Protein 6JYX (pdb70)

InterPro domains:
  IPR018337 Cell wall/choline-binding repeat [PF01473] (102-112)
  IPR018337 Cell wall/choline-binding repeat [PF01473] (163-175)
  IPR018337 Cell wall/choline-binding repeat [PF01473] (193-206)
  IPR018337 Cell wall/choline-binding repeat [PF01473] (213-231)
  IPR018337 Cell wall/choline-binding repeat [PF01473] (233-246)
  IPR018337 Cell wall/choline-binding repeat [PF19127] (254-295)
  IPR018337 Cell wall/choline-binding repeat [PS51170] (212-231)
  IPR018337 Cell wall/choline-binding repeat [PS51170] (253-272)
  IPR018337 Cell wall/choline-binding repeat [PS51170] (294-313)

Solvent-accessible surface area: 31741 Å² total; per-residue (Å²): 94,73,112,80,38,110,43,44,43,22,8,10,22,18,94,68,139,110,50,21,40,42,2,58,70,20,138,61,93,70,22,8,0,28,44,145,8,0,0,7,2,18,15,0,5,81,14,14,76,44,37,157,28,27,0,25,28,92,104,105,154,70,158,164,99,149,66,119,16,161,37,57,3,7,38,1,45,149,71,0,20,12,40,92,40,56,33,75,64,88,18,34,54,18,46,56,95,14,20,29,42,18,69,44,27,188,227,230,157,136,124,51,40,0,40,0,41,137,119,41,4,7,57,53,13,69,17,127,26,153,87,51,107,24,3,0,3,125,51,93,57,43,0,93,75,10,78,0,0,25,61,83,59,14,87,4,74,29,137,104,45,98,28,27,0,37,71,114,59,0,41,17,41,62,25,63,39,123,41,63,126,100,104,27,32,0,100,110,71,0,18,22,1,42,18,83,30,82,74,70,128,46,86,32,17,0,20,122,84,94,0,21,26,18,60,20,47,0,31,10,64,144,104,72,26,35,0,97,107,73,0,21,21,2,57,19,77,37,84,56,65,110,48,96,35,23,0,44,70,52,112,0,18,22,75,49,23,79,13,114,21,142,71,50,99,24,10,2,21,23,40,0,16,17,0,65,65,38,64,5,66,70,101,54,6,35,178,98,0,54,130,126,88,88,113,72,50,123,52,43,33,19,13,12,19,43,97,64,136,116,67,18,32,46,3,61,65,14,142,61,108,72,23,10,0,30,45,144,12,0,0,5,2,22,12,0,6,77,15,9,76,44,29,141,2,16,0,24,29,86,38,92,142,47,108,125,115,175,62,129,16,148,32,45,3,6,39,2,53,172,82,0,20,12,45,93,38,90,14,81,66,85,18,14,62,17,49,78,60,2,18,28,43,20,73,28,26,177,119,236,133,153,127,30,42,0,42,0,21,136,104,39,4,5,57,52,3,76,17,128,28,152,88,49,107,20,9,0,9,113,51,83,66,57,1,90,59,14,74,0,0,30,65,102,50,16,81,2,77,26,129,106,41,96,31,24,0,40,86,112,60,0,43,18,47,59,24,65,39,126,33,68,124,100,104,25,32,0,96,110,74,0,18,18,1,41,15,81,28,81,68,71,120,54,86,30,17,0,20,117,79,99,0,19,27,28,59,26,54,0,27,7,68,148,102,76,27,39,1,103,108,74,0,19,18,2,60,17,82,29,88,73,63,101,38,97,31,20,0,38,69,55,118,0,13,14,65,53,22,79,10,102,22,145,51,42,91,16,8,2,19,24,43,0,20,20,0,60,103,40,64,5,54,68,102,56,6,43,155,66,0,43,71,85,193

Secondary structure (P-SEA, 3-state):
cbbbbbccccccccccccccccccccccbbbbccccccccccccccccccccccccccccccccccbbbbbbbbbbcccccccccccccbbbbbcccccccccccccccccbbbbbccccccccccccccccccccccccccccccccccccccccccccbbbbcccccccccccccccccbbbbbcccccccccccccccbbbbcccccccccccccccccbbbbbcccccccccccccccbbbbcccccccccccccccccbbbbbcccccccccccccccccccccccc/cbbbbbcccbbbbbccccccccccccccbbbbcccccccccccccccccccccccccccccccccccccbbbbbbbcccccccccccbbbbcccccccccccccccccbbbbbbbbccccccccccccccccccccccccccccccccccccccccccccbbbbcccccccccccccccccbbbbbcccccccccccccccbbbbcccccccccccccccccbbbbbcccccccccccccccbbbbcccccccccccccccccbbbbbccccccccccccccbbbcccccccc

B-factor: mean 42.21, std 11.81, range [20.0, 216.92]

Radius of gyration: 35.38 Å; Cα contacts (8 Å, |Δi|>4): 1372; chains: 2; bounding box: 50×66×113 Å

Nearest PDB structures (foldseek):
  6jyx-assembly1_A  TM=9.828E-01  e=8.838E-54  Streptococcus pneumoniae TIGR4
  2v05-assembly1_A  TM=9.148E-01  e=7.252E-37  Streptococcus pneumoniae R6
  2vyu-assembly1_A  TM=9.098E-01  e=4.608E-37  Streptococcus pneumoniae R6
  2x8m-assembly1_A  TM=8.991E-01  e=3.962E-37  Streptococcus pneumoniae R6
  4np4-assembly1_A  TM=4.743E-01  e=3.877E-15  Clostridioides difficile

Structure (mmCIF, N/CA/C/O backbone):
data_6JYX
#
_entry.id   6JYX
#
_cell.length_a   54.523
_cell.length_b   77.378
_cell.length_c   187.848
_cell.angle_alpha   90.00
_cell.angle_beta   90.00
_cell.angle_gamma   90.00
#
_symmetry.space_group_name_H-M   'P 21 21 21'
#
loop_
_entity.id
_entity.type
_entity.pdbx_description
1 polymer 'Choline binding protein J'
2 non-polymer 'CHOLINE ION'
3 non-polymer DI(HYDROXYETHYL)ETHER
4 water water
#
loop_
_atom_site.group_PDB
_atom_site.id
_atom_site.type_symbol
_atom_site.label_atom_id
_atom_site.label_alt_id
_atom_site.label_comp_id
_atom_site.label_asym_id
_atom_site.label_entity_id
_atom_site.label_seq_id
_atom_site.pdbx_PDB_ins_code
_atom_site.Cartn_x
_atom_site.Cartn_y
_atom_site.Cartn_z
_atom_site.occupancy
_atom_site.B_iso_or_equiv
_atom_site.auth_seq_id
_atom_site.auth_comp_id
_atom_site.auth_asym_id
_atom_site.auth_atom_id
_atom_site.pdbx_PDB_model_num
ATOM 1 N N . GLY A 1 3 ? -12.307 24.634 39.069 1.00 56.65 32 GLY A N 1
ATOM 2 C CA . GLY A 1 3 ? -12.987 23.637 38.192 1.00 56.26 32 GLY A CA 1
ATOM 3 C C . GLY A 1 3 ? -13.303 24.129 36.776 1.00 56.00 32 GLY A C 1
ATOM 4 O O . GLY A 1 3 ? -13.769 25.269 36.584 1.00 55.93 32 GLY A O 1
ATOM 5 N N . TRP A 1 4 ? -13.047 23.260 35.794 1.00 55.11 33 TRP A N 1
ATOM 6 C CA . TRP A 1 4 ? -13.487 23.462 34.413 1.00 54.56 33 TRP A CA 1
ATOM 7 C C . TRP A 1 4 ? -14.996 23.616 34.342 1.00 54.23 33 TRP A C 1
ATOM 8 O O . TRP A 1 4 ? -15.737 22.823 34.929 1.00 54.55 33 TRP A O 1
ATOM 19 N N . GLN A 1 5 ? -15.453 24.638 33.628 1.00 53.51 34 GLN A N 1
ATOM 20 C CA . GLN A 1 5 ? -16.881 24.822 33.378 1.00 53.04 34 GLN A CA 1
ATOM 21 C C . GLN A 1 5 ? -17.134 25.637 32.100 1.00 51.88 34 GLN A C 1
ATOM 22 O O . GLN A 1 5 ? -16.276 26.417 31.682 1.00 51.34 34 GLN A O 1
ATOM 28 N N . PHE A 1 6 ? -18.313 25.445 31.505 1.00 50.30 35 PHE A N 1
ATOM 29 C CA . PHE A 1 6 ? -18.818 26.306 30.446 1.00 49.46 35 PHE A CA 1
ATOM 30 C C . PHE A 1 6 ? -19.085 27.705 30.981 1.00 49.37 35 PHE A C 1
ATOM 31 O O . PHE A 1 6 ? -19.630 27.872 32.084 1.00 48.65 35 PHE A O 1
ATOM 39 N N . VAL A 1 7 ? -18.679 28.709 30.204 1.00 48.20 36 VAL A N 1
ATOM 40 C CA . VAL A 1 7 ? -18.823 30.108 30.596 1.00 47.47 36 VAL A CA 1
ATOM 41 C C . VAL A 1 7 ? -19.404 30.885 29.423 1.00 46.49 36 VAL A C 1
ATOM 42 O O . VAL A 1 7 ? -18.908 30.779 28.293 1.00 45.92 36 VAL A O 1
ATOM 46 N N . GLN A 1 8 ? -20.464 31.636 29.692 1.00 44.62 37 GLN A N 1
ATOM 47 C CA . GLN A 1 8 ? -21.075 32.501 28.704 1.00 44.26 37 GLN A CA 1
ATOM 48 C C . GLN A 1 8 ? -20.473 33.892 28.848 1.00 43.66 37 GLN A C 1
ATOM 49 O O . GLN A 1 8 ? -20.538 34.500 29.921 1.00 43.21 37 GLN A O 1
ATOM 55 N N . GLU A 1 9 ? -19.878 34.399 27.775 1.00 41.89 38 GLU A N 1
ATOM 56 C CA . GLU A 1 9 ? -19.215 35.689 27.834 1.00 41.69 38 GLU A CA 1
ATOM 57 C C . GLU A 1 9 ? -19.376 36.367 26.474 1.00 40.26 38 GLU A C 1
ATOM 58 O O . GLU A 1 9 ? -19.083 35.774 25.441 1.00 38.89 38 GLU A O 1
ATOM 64 N N . ASN A 1 10 ? -19.891 37.589 26.485 1.00 39.55 39 ASN A N 1
ATOM 65 C CA . ASN A 1 10 ? -20.068 38.376 25.270 1.00 39.21 39 ASN A CA 1
ATOM 66 C C . ASN A 1 10 ? -20.872 37.630 24.222 1.00 40.08 39 ASN A C 1
ATOM 67 O O . ASN A 1 10 ? -20.555 37.698 23.054 1.00 40.07 39 ASN A O 1
ATOM 72 N N . GLY A 1 11 ? -21.892 36.898 24.665 1.00 40.71 40 GLY A N 1
ATOM 73 C CA . GLY A 1 11 ? -22.736 36.105 23.759 1.00 41.99 40 GLY A CA 1
ATOM 74 C C . GLY A 1 11 ? -22.121 34.766 23.325 1.00 42.81 40 GLY A C 1
ATOM 75 O O . GLY A 1 11 ? -22.822 33.906 22.781 1.00 44.63 40 GLY A O 1
ATOM 76 N N . ARG A 1 12 ? -20.829 34.571 23.592 1.00 42.05 41 ARG A N 1
ATOM 77 C CA . ARG A 1 12 ? -20.120 33.357 23.180 1.00 41.36 41 ARG A CA 1
ATOM 78 C C . ARG A 1 12 ? -20.010 32.364 24.327 1.00 40.55 41 ARG A C 1
ATOM 79 O O . ARG A 1 12 ? -20.195 32.724 25.499 1.00 40.52 41 ARG A O 1
ATOM 87 N N . THR A 1 13 ? -19.684 31.121 23.996 1.00 39.00 42 THR A N 1
ATOM 88 C CA . THR A 1 13 ? -19.424 30.112 24.997 1.00 38.61 42 THR A CA 1
ATOM 89 C C . THR A 1 13 ? -17.971 29.641 24.940 1.00 37.81 42 THR A C 1
ATOM 90 O O . THR A 1 13 ? -17.408 29.377 23.859 1.00 35.91 42 THR A O 1
ATOM 94 N N . TYR A 1 14 ? -17.372 29.552 26.123 1.00 37.27 43 TYR A N 1
ATOM 95 C CA . TYR A 1 14 ? -15.982 29.156 26.306 1.00 37.99 43 TYR A CA 1
ATOM 96 C C . TYR A 1 14 ? -15.921 28.034 27.335 1.00 39.86 43 TYR A C 1
ATOM 97 O O . TYR A 1 14 ? -16.836 27.879 28.139 1.00 39.39 43 TYR A O 1
ATOM 106 N N . TYR A 1 15 ? -14.853 27.246 27.309 1.00 41.25 44 TYR A N 1
ATOM 107 C CA . TYR A 1 15 ? -14.637 26.276 28.361 1.00 43.33 44 TYR A CA 1
ATOM 108 C C . TYR A 1 15 ? -13.419 26.738 29.122 1.00 44.49 44 TYR A C 1
ATOM 109 O O . TYR A 1 15 ? -12.297 26.668 28.606 1.00 43.98 44 TYR A O 1
ATOM 118 N N . LYS A 1 16 ? -13.653 27.211 30.355 1.00 46.25 45 LYS A N 1
ATOM 119 C CA . LYS A 1 16 ? -12.613 27.844 31.174 1.00 47.94 45 LYS A CA 1
ATOM 120 C C . LYS A 1 16 ? -12.470 27.200 32.554 1.00 49.50 45 LYS A C 1
ATOM 121 O O . LYS A 1 16 ? -13.449 26.703 33.138 1.00 49.10 45 LYS A O 1
ATOM 127 N N . LYS A 1 17 ? -11.236 27.205 33.051 1.00 50.90 46 LYS A N 1
ATOM 128 C CA . LYS A 1 17 ? -10.924 26.922 34.457 1.00 53.09 46 LYS A CA 1
ATOM 129 C C . LYS A 1 17 ? -10.101 28.120 34.930 1.00 53.35 46 LYS A C 1
ATOM 130 O O . LYS A 1 17 ? -8.902 28.184 34.679 1.00 54.08 46 LYS A O 1
ATOM 136 N N . GLY A 1 18 ? -10.758 29.079 35.574 1.00 54.11 47 GLY A N 1
ATOM 137 C CA . GLY A 1 18 ? -10.116 30.335 35.960 1.00 55.01 47 GLY A CA 1
ATOM 138 C C . GLY A 1 18 ? -10.091 31.260 34.764 1.00 55.56 47 GLY A C 1
ATOM 139 O O . GLY A 1 18 ? -11.142 31.584 34.195 1.00 56.10 47 GLY A O 1
ATOM 140 N N . ASP A 1 19 ? -8.895 31.682 34.370 1.00 55.55 48 ASP A N 1
ATOM 141 C CA . ASP A 1 19 ? -8.735 32.447 33.135 1.00 55.26 48 ASP A CA 1
ATOM 142 C C . ASP A 1 19 ? -8.337 31.503 31.982 1.00 54.47 48 ASP A C 1
ATOM 143 O O . ASP A 1 19 ? -8.397 31.890 30.805 1.00 54.39 48 ASP A O 1
ATOM 148 N N . LEU A 1 20 ? -7.955 30.273 32.347 1.00 52.68 49 LEU A N 1
ATOM 149 C CA . LEU A 1 20 ? -7.469 29.243 31.425 1.00 51.70 49 LEU A CA 1
ATOM 150 C C . LEU A 1 20 ? -8.570 28.730 30.491 1.00 49.97 49 LEU A C 1
ATOM 151 O O . LEU A 1 20 ? -9.544 28.131 30.950 1.00 49.79 49 LEU A O 1
ATOM 156 N N . LYS A 1 21 ? -8.387 28.965 29.190 1.00 47.94 50 LYS A N 1
ATOM 157 C CA . LYS A 1 21 ? -9.359 28.613 28.133 1.00 45.88 50 LYS A CA 1
ATOM 158 C C . LYS A 1 21 ? -9.018 27.356 27.366 1.00 44.09 50 LYS A C 1
ATOM 159 O O . LYS A 1 21 ? -7.864 27.137 26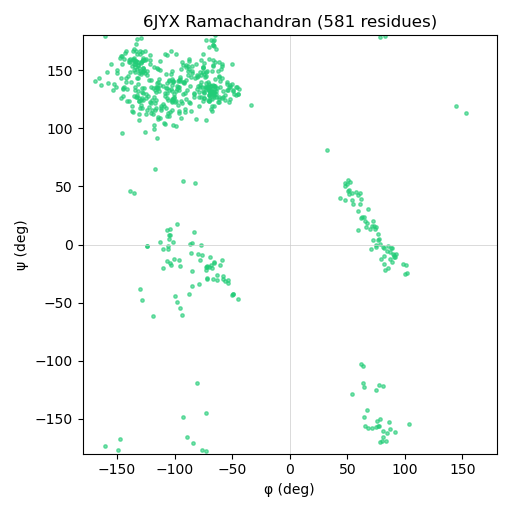.993 1.00 42.91 50 LYS A O 1
ATOM 165 N N . GLU A 1 22 ? -10.028 26.560 27.052 1.00 41.86 51 GLU A N 1
ATOM 166 C CA . GLU A 1 22 ? -9.782 25.425 26.184 1.00 40.58 51 GLU A CA 1
ATOM 167 C C . GLU A 1 22 ? -9.752 25.906 24.748 1.00 38.78 51 GLU A C 1
ATOM 168 O O . GLU A 1 22 ? -10.472 26.831 24.388 1.00 36.63 51 GLU A O 1
ATOM 174 N N . THR A 1 23 ? -8.886 25.293 23.949 1.00 37.41 52 THR A N 1
ATOM 175 C CA . THR A 1 23 ? -8.887 25.515 22.507 1.00 36.81 52 THR A CA 1
ATOM 176 C C . THR A 1 23 ? -8.713 24.167 21.829 1.00 36.75 52 THR A C 1
ATOM 177 O O . THR A 1 23 ? -8.119 23.253 22.406 1.00 36.73 52 THR A O 1
ATOM 181 N N . TYR A 1 24 ? -9.215 24.062 20.601 1.00 35.98 53 TYR A N 1
ATOM 182 C CA . TYR A 1 24 ? -9.331 22.785 19.877 1.00 35.79 53 TYR A CA 1
ATOM 183 C C . TYR A 1 24 ? -10.303 21.843 20.588 1.00 35.63 53 TYR A C 1
ATOM 184 O O . TYR A 1 24 ? -11.269 22.299 21.207 1.00 35.39 53 TYR A O 1
ATOM 193 N N . TRP A 1 25 ? -10.056 20.544 20.497 1.00 34.99 54 TRP A N 1
ATOM 194 C CA . TRP A 1 25 ? -11.062 19.564 20.860 1.00 35.60 54 TRP A CA 1
ATOM 195 C C . TRP A 1 25 ? -11.044 19.285 22.366 1.00 36.60 54 TRP A C 1
ATOM 196 O O . TRP A 1 25 ? -10.003 19.359 22.993 1.00 36.14 54 TRP A O 1
ATOM 207 N N . ARG A 1 26 ? -12.207 18.989 22.928 1.00 39.14 55 ARG A N 1
ATOM 208 C CA . ARG A 1 26 ? -12.288 18.500 24.314 1.00 40.91 55 ARG A CA 1
ATOM 209 C C . ARG A 1 26 ? -13.502 17.594 24.531 1.00 41.41 55 ARG A C 1
ATOM 210 O O . ARG A 1 26 ? -14.599 17.927 24.093 1.00 40.85 55 ARG A O 1
ATOM 218 N N . VAL A 1 27 ? -13.307 16.466 25.226 1.00 42.74 56 VAL A N 1
ATOM 219 C CA . VAL A 1 27 ? -14.430 15.585 25.592 1.00 43.87 56 VAL A CA 1
ATOM 220 C C . VAL A 1 27 ? -15.040 16.064 26.912 1.00 44.70 56 VAL A C 1
ATOM 221 O O . VAL A 1 27 ? -14.334 16.213 27.908 1.00 44.85 56 VAL A O 1
ATOM 225 N N . ILE A 1 28 ? -16.328 16.382 26.898 1.00 44.66 57 ILE A N 1
ATOM 226 C CA . ILE A 1 28 ? -16.977 16.924 28.080 1.00 45.78 57 ILE A CA 1
ATOM 227 C C . ILE A 1 28 ? -18.268 16.154 28.337 1.00 46.22 57 ILE A C 1
ATOM 228 O O . ILE A 1 28 ? -19.220 16.263 27.552 1.00 46.38 57 ILE A O 1
ATOM 233 N N . ASP A 1 29 ? -18.302 15.390 29.438 1.00 46.77 58 ASP A N 1
ATOM 234 C CA . ASP A 1 29 ? -19.448 14.500 29.744 1.00 46.66 58 ASP A CA 1
ATOM 235 C C . ASP A 1 29 ? -19.673 13.504 28.590 1.00 46.31 58 ASP A C 1
ATOM 236 O O . ASP A 1 29 ? -20.797 13.296 28.128 1.00 46.84 58 ASP A O 1
ATOM 241 N N . GLY A 1 30 ? -18.582 12.914 28.109 1.00 45.98 59 GLY A N 1
ATOM 242 C CA . GLY A 1 30 ? -18.621 11.966 26.988 1.00 45.90 59 GLY A CA 1
ATOM 243 C C . GLY A 1 30 ? -18.918 12.503 25.577 1.00 45.54 59 GLY A C 1
ATOM 244 O O . GLY A 1 30 ? -18.885 11.743 24.616 1.00 45.68 59 GLY A O 1
ATOM 245 N N . LYS A 1 31 ? -19.210 13.797 25.453 1.00 44.77 60 LYS A N 1
ATOM 246 C CA . LYS A 1 31 ? -19.533 14.420 24.163 1.00 43.77 60 LYS A CA 1
ATOM 247 C C . LYS A 1 31 ? -18.334 15.217 23.612 1.00 42.93 60 LYS A C 1
ATOM 248 O O . LYS A 1 31 ? -17.530 15.748 24.381 1.00 41.68 60 LYS A O 1
ATOM 254 N N . TYR A 1 32 ? -18.202 15.301 22.283 1.00 41.80 61 TYR A N 1
ATOM 255 C CA . TYR A 1 32 ? -17.066 16.035 21.719 1.00 40.34 61 TYR A CA 1
ATOM 256 C C . TYR A 1 32 ? -17.469 17.466 21.452 1.00 39.26 61 TYR A C 1
ATOM 257 O O . TYR A 1 32 ? -18.521 17.700 20.840 1.00 38.63 61 TYR A O 1
ATOM 266 N N . TYR A 1 33 ? -16.647 18.403 21.947 1.00 37.59 62 TYR A N 1
ATOM 267 C CA . TYR A 1 33 ? -16.791 19.831 21.670 1.00 36.70 62 TYR A CA 1
ATOM 268 C C . TYR A 1 33 ? -15.533 20.364 21.010 1.00 35.46 62 TYR A C 1
ATOM 269 O O . TYR A 1 33 ? -14.449 19.785 21.150 1.00 35.21 62 TYR A O 1
ATOM 278 N N . TYR A 1 34 ? -15.659 21.484 20.317 1.00 33.94 63 TYR A N 1
ATOM 279 C CA . TYR A 1 34 ? -14.457 22.083 19.739 1.00 33.39 63 TYR A CA 1
ATOM 280 C C . TYR A 1 34 ? -14.479 23.597 19.917 1.00 32.61 63 TYR A C 1
ATOM 281 O O . TYR A 1 34 ? -15.521 24.225 19.782 1.00 32.46 63 TYR A O 1
ATOM 290 N N . PHE A 1 35 ? -13.317 24.159 20.236 1.00 32.16 64 PHE A N 1
ATOM 291 C CA . PHE A 1 35 ? -13.205 25.553 20.582 1.00 32.30 64 PHE A CA 1
ATOM 292 C C . PHE A 1 35 ? -12.146 26.177 19.692 1.00 32.17 64 PHE A C 1
ATOM 293 O O . PHE A 1 35 ? -11.071 25.602 19.517 1.00 32.21 64 PHE A O 1
ATOM 301 N N . ASP A 1 36 ? -12.468 27.343 19.147 1.00 31.88 65 ASP A N 1
ATOM 302 C CA . ASP A 1 36 ? -11.619 28.035 18.180 1.00 32.24 65 ASP A CA 1
ATOM 303 C C . ASP A 1 36 ? -10.187 28.128 18.658 1.00 32.73 65 ASP A C 1
ATOM 304 O O . ASP A 1 36 ? -9.937 28.508 19.816 1.00 32.84 65 ASP A O 1
ATOM 309 N N . SER A 1 37 ? -9.260 27.803 17.763 1.00 32.68 66 SER A N 1
ATOM 310 C CA . SER A 1 37 ? -7.844 27.732 18.078 1.00 34.61 66 SER A CA 1
ATOM 311 C C . SER A 1 37 ? -7.317 29.001 18.720 1.00 34.91 66 SER A C 1
ATOM 312 O O . SER A 1 37 ? -6.396 28.932 19.525 1.00 35.77 66 SER A O 1
ATOM 315 N N . LEU A 1 38 ? -7.866 30.151 18.332 1.00 35.06 67 LEU A N 1
ATOM 316 C CA . LEU A 1 38 ? -7.361 31.439 18.813 1.00 35.29 67 LEU A CA 1
ATOM 317 C C . LEU A 1 38 ? -8.185 32.036 19.962 1.00 35.15 67 LEU A C 1
ATOM 318 O O . LEU A 1 38 ? -7.622 32.541 20.935 1.00 35.73 67 LEU A O 1
ATOM 323 N N . SER A 1 39 ? -9.502 31.991 19.853 1.00 33.24 68 SER A N 1
ATOM 324 C CA . SER A 1 39 ? -10.348 32.730 20.815 1.00 33.21 68 SER A CA 1
ATOM 325 C C . SER A 1 39 ? -10.972 31.805 21.862 1.00 32.73 68 SER A C 1
ATOM 326 O O . SER A 1 39 ? -11.425 32.281 22.878 1.00 32.93 68 SER A O 1
ATOM 329 N N . GLY A 1 40 ? -11.004 30.499 21.599 1.00 32.29 69 GLY A N 1
ATOM 330 C CA . GLY A 1 40 ? -11.698 29.540 22.479 1.00 32.14 69 GLY A CA 1
ATOM 331 C C . GLY A 1 40 ? -13.207 29.543 22.295 1.00 32.16 69 GLY A C 1
ATOM 332 O O . GLY A 1 40 ? -13.922 28.858 23.014 1.00 31.81 69 GLY A O 1
ATOM 333 N N . GLU A 1 41 ? -13.711 30.305 21.329 1.00 32.22 70 GLU A N 1
ATOM 334 C CA . GLU A 1 41 ? -15.162 30.334 21.123 1.00 32.49 70 GLU A CA 1
ATOM 335 C C . GLU A 1 41 ? -15.616 28.967 20.651 1.00 31.98 70 GLU A C 1
ATOM 336 O O . GLU A 1 41 ? -15.017 28.391 19.735 1.00 31.11 70 GLU A O 1
ATOM 342 N N . MET A 1 42 ? -16.674 28.459 21.283 1.00 30.57 71 MET A N 1
ATOM 343 C CA . MET A 1 42 ? -17.217 27.171 20.944 1.00 30.96 71 MET A CA 1
ATOM 344 C C . MET A 1 42 ? -17.892 27.207 19.570 1.00 30.10 71 MET A C 1
ATOM 345 O O . MET A 1 42 ? -18.691 28.113 19.284 1.00 30.22 71 MET A O 1
ATOM 350 N N . VAL A 1 43 ? -17.617 26.190 18.762 1.00 29.87 72 VAL A N 1
ATOM 351 C CA . VAL A 1 43 ? -18.115 26.159 17.383 1.00 29.45 72 VAL A CA 1
ATOM 352 C C . VAL A 1 43 ? -19.432 25.390 17.293 1.00 29.89 72 VAL A C 1
ATOM 353 O O . VAL A 1 43 ? -19.692 24.526 18.112 1.00 29.83 72 VAL A O 1
ATOM 357 N N . VAL A 1 44 ? -20.265 25.762 16.317 1.00 30.90 73 VAL A N 1
ATOM 358 C CA . VAL A 1 44 ? -21.523 25.066 15.995 1.00 31.66 73 VAL A CA 1
ATOM 359 C C . VAL A 1 44 ? -21.636 24.831 14.471 1.00 32.45 73 VAL A C 1
ATOM 360 O O . VAL A 1 44 ? -20.935 25.483 13.687 1.00 32.72 73 VAL A O 1
ATOM 364 N N . GLY A 1 45 ? -22.539 23.935 14.064 1.00 32.98 74 GLY A N 1
ATOM 365 C CA . GLY A 1 45 ? -22.820 23.687 12.645 1.00 33.10 74 GLY A CA 1
ATOM 366 C C . GLY A 1 45 ? -21.612 23.092 11.919 1.00 33.08 74 GLY A C 1
ATOM 367 O O . GLY A 1 45 ? -20.766 22.463 12.546 1.00 32.40 74 GLY A O 1
ATOM 368 N N . TRP A 1 46 ? -21.562 23.285 10.592 1.00 32.89 75 TRP A N 1
ATOM 369 C CA . TRP A 1 46 ? -20.482 22.769 9.748 1.00 32.18 75 TRP A CA 1
ATOM 370 C C . TRP A 1 46 ? -19.159 23.435 10.080 1.00 31.23 75 TRP A C 1
ATOM 371 O O . TRP A 1 46 ? -19.085 24.660 10.213 1.00 31.01 75 TRP A O 1
ATOM 382 N N . GLN A 1 47 ? -18.103 22.632 10.160 1.00 30.67 76 GLN A N 1
ATOM 383 C CA . GLN A 1 47 ? -16.780 23.140 10.468 1.00 30.82 76 GLN A CA 1
ATOM 384 C C . GLN A 1 47 ? -15.748 22.386 9.651 1.00 30.81 76 GLN A C 1
ATOM 385 O O . GLN A 1 47 ? -15.873 21.190 9.469 1.00 30.94 76 GLN A O 1
ATOM 391 N N . TYR A 1 48 ? -14.707 23.085 9.202 1.00 30.63 77 TYR A N 1
ATOM 392 C CA . TYR A 1 48 ? -13.604 22.444 8.513 1.00 30.90 77 TYR A CA 1
ATOM 393 C C . TYR A 1 48 ? -12.391 22.716 9.384 1.00 30.68 77 TYR A C 1
ATOM 394 O O . TYR A 1 48 ? -11.830 23.819 9.365 1.00 30.54 77 TYR A O 1
ATOM 403 N N . ILE A 1 49 ? -12.024 21.714 10.184 1.00 30.31 78 ILE A N 1
ATOM 404 C CA . ILE A 1 49 ? -11.085 21.888 11.286 1.00 30.82 78 ILE A CA 1
ATOM 405 C C . ILE A 1 49 ? -10.200 20.643 11.432 1.00 30.99 78 ILE A C 1
ATOM 406 O O . ILE A 1 49 ? -10.566 19.557 10.959 1.00 31.71 78 ILE A O 1
ATOM 411 N N . PRO A 1 50 ? -9.042 20.783 12.098 1.00 31.62 79 PRO A N 1
ATOM 412 C CA . PRO A 1 50 ? -8.123 19.653 12.335 1.00 31.60 79 PRO A CA 1
ATOM 413 C C . PRO A 1 50 ? -8.799 18.488 13.014 1.00 32.38 79 PRO A C 1
ATOM 414 O O . PRO A 1 50 ? -9.634 18.706 13.894 1.00 31.34 79 PRO A O 1
ATOM 418 N N . PHE A 1 51 ? -8.484 17.247 12.605 1.00 32.81 80 PHE A N 1
ATOM 419 C CA . PHE A 1 51 ? -8.984 16.097 13.359 1.00 33.84 80 PHE A CA 1
ATOM 420 C C . PHE A 1 51 ? -8.334 16.068 14.766 1.00 34.37 80 PHE A C 1
ATOM 421 O O . PHE A 1 51 ? -7.278 16.697 14.984 1.00 33.22 80 PHE A O 1
ATOM 429 N N . PRO A 1 52 ? -8.969 15.376 15.734 1.00 35.50 81 PRO A N 1
ATOM 430 C CA . PRO A 1 52 ? -8.350 15.302 17.067 1.00 36.79 81 PRO A CA 1
ATOM 431 C C . PRO A 1 52 ? -7.109 14.445 17.041 1.00 38.41 81 PRO A C 1
ATOM 432 O O . PRO A 1 52 ? -7.173 13.293 16.626 1.00 38.46 81 PRO A O 1
ATOM 436 N N . SER A 1 53 ? -5.992 15.018 17.470 1.00 39.94 82 SER A N 1
ATOM 437 C CA . SER A 1 53 ? -4.708 14.322 17.497 1.00 41.83 82 SER A CA 1
ATOM 438 C C . SER A 1 53 ? -4.016 14.654 18.815 1.00 42.25 82 SER A C 1
ATOM 439 O O . SER A 1 53 ? -3.682 15.811 19.056 1.00 42.33 82 SER A O 1
ATOM 442 N N . LYS A 1 54 ? -3.822 13.642 19.662 1.00 42.98 83 LYS A N 1
ATOM 443 C CA . LYS A 1 54 ? -3.252 13.807 21.014 1.00 43.05 83 LYS A CA 1
ATOM 444 C C . LYS A 1 54 ? -2.039 14.702 21.067 1.00 42.61 83 LYS A C 1
ATOM 445 O O . LYS A 1 54 ? -1.097 14.529 20.303 1.00 42.49 83 LYS A O 1
ATOM 451 N N . GLY A 1 55 ? -2.074 15.674 21.977 1.00 42.69 84 GLY A N 1
ATOM 452 C CA . GLY A 1 55 ? -0.958 16.577 22.170 1.00 41.95 84 GLY A CA 1
ATOM 453 C C . GLY A 1 55 ? -0.814 17.703 21.157 1.00 42.45 84 GLY A C 1
ATOM 454 O O . GLY A 1 55 ? 0.142 18.478 21.246 1.00 42.41 84 GLY A O 1
ATOM 455 N N . SER A 1 56 ? -1.720 17.801 20.177 1.00 41.02 85 SER A N 1
ATOM 456 C CA . SER A 1 56 ? -1.728 19.001 19.314 1.00 40.98 85 SER A CA 1
ATOM 457 C C . SER A 1 56 ? -3.116 19.623 19.246 1.00 39.17 85 SER A C 1
ATOM 458 O O . SER A 1 56 ? -3.255 20.831 19.424 1.00 40.14 85 SER A O 1
ATOM 461 N N . THR A 1 57 ? -4.135 18.799 19.013 1.00 38.02 86 THR A N 1
ATOM 462 C CA . THR A 1 57 ? -5.505 19.299 18.869 1.00 37.23 86 THR A CA 1
ATOM 463 C C . THR A 1 57 ? -6.505 18.665 19.841 1.00 37.65 86 THR A C 1
ATOM 464 O O . THR A 1 57 ? -7.691 18.995 19.858 1.00 36.82 86 THR A O 1
ATOM 468 N N . ILE A 1 58 ? -6.022 17.739 20.654 1.00 38.17 87 ILE A N 1
ATOM 469 C CA . ILE A 1 58 ? -6.804 17.226 21.751 1.00 39.30 87 ILE A CA 1
ATOM 470 C C . ILE A 1 58 ? -5.796 16.836 22.822 1.00 40.39 87 ILE A C 1
ATOM 471 O O . ILE A 1 58 ? -4.669 16.448 22.497 1.00 40.44 87 ILE A O 1
ATOM 476 N N . GLY A 1 59 ? -6.189 16.967 24.085 1.00 41.95 88 GLY A N 1
ATOM 477 C CA . GLY A 1 59 ? -5.306 16.611 25.205 1.00 44.26 88 GLY A CA 1
ATOM 478 C C . GLY A 1 59 ? -5.053 15.111 25.305 1.00 46.18 88 GLY A C 1
ATOM 479 O O . GLY A 1 59 ? -5.637 14.327 24.541 1.00 46.20 88 GLY A O 1
ATOM 480 N N . PRO A 1 60 ? -4.177 14.685 26.250 1.00 47.57 89 PRO A N 1
ATOM 481 C CA . PRO A 1 60 ? -3.397 15.504 27.179 1.00 48.35 89 PRO A CA 1
ATOM 482 C C . PRO A 1 60 ? -2.301 16.269 26.459 1.00 49.37 89 PRO A C 1
ATOM 483 O O . PRO A 1 60 ? -1.898 15.891 25.374 1.00 49.05 89 PRO A O 1
ATOM 487 N N . TYR A 1 61 ? -1.808 17.334 27.080 1.00 51.04 90 TYR A N 1
ATOM 488 C CA . TYR A 1 61 ? -0.701 18.072 26.521 1.00 52.72 90 TYR A CA 1
ATOM 489 C C . TYR A 1 61 ? 0.495 17.975 27.486 1.00 55.52 90 TYR A C 1
ATOM 490 O O . TYR A 1 61 ? 0.933 18.988 28.024 1.00 55.65 90 TYR A O 1
ATOM 499 N N . PRO A 1 62 ? 1.042 16.749 27.690 1.00 57.89 91 PRO A N 1
ATOM 500 C CA . PRO A 1 62 ? 2.082 16.589 28.708 1.00 59.91 91 PRO A CA 1
ATOM 501 C C . PRO A 1 62 ? 3.235 17.561 28.489 1.00 61.98 91 PRO A C 1
ATOM 502 O O . PRO A 1 62 ? 3.642 17.799 27.344 1.00 62.01 91 PRO A O 1
ATOM 506 N N . ASN A 1 63 ? 3.711 18.133 29.568 1.00 64.16 92 ASN A N 1
ATOM 507 C CA . ASN A 1 63 ? 4.807 19.045 29.514 1.00 66.51 92 ASN A CA 1
ATOM 508 C C . ASN A 1 63 ? 5.919 18.437 28.731 1.00 67.67 92 ASN A C 1
ATOM 509 O O . ASN A 1 63 ? 6.039 17.250 28.653 1.00 68.09 92 ASN A O 1
ATOM 514 N N . GLY A 1 64 ? 6.763 19.269 28.173 1.00 69.42 93 GLY A N 1
ATOM 515 C CA . GLY A 1 64 ? 7.980 18.785 27.578 1.00 71.04 93 GLY A CA 1
ATOM 516 C C . GLY A 1 64 ? 7.879 18.763 26.091 1.00 72.18 93 GLY A C 1
ATOM 517 O O . GLY A 1 64 ? 7.119 19.507 25.509 1.00 72.49 93 GLY A O 1
ATOM 518 N N . ILE A 1 65 ? 8.691 17.874 25.523 1.00 30.00 94 ILE A N 1
ATOM 519 C CA . ILE A 1 65 ? 8.842 17.655 24.095 1.00 30.00 94 ILE A CA 1
ATOM 520 C C . ILE A 1 65 ? 7.801 17.770 23.003 1.00 30.00 94 ILE A C 1
ATOM 521 O O . ILE A 1 65 ? 6.790 17.068 22.997 1.00 30.00 94 ILE A O 1
ATOM 526 N N . ARG A 1 66 ? 8.046 18.658 22.043 1.00 30.00 95 ARG A N 1
ATOM 527 C CA . ARG A 1 66 ? 7.040 18.997 21.031 1.00 30.00 95 ARG A CA 1
ATOM 528 C C . ARG A 1 66 ? 6.950 18.079 19.802 1.00 30.00 95 ARG A C 1
ATOM 529 O O . ARG A 1 66 ? 7.924 17.441 19.404 1.00 30.00 95 ARG A O 1
ATOM 537 N N . LEU A 1 67 ? 5.755 18.043 19.212 1.00 68.04 96 LEU A N 1
ATOM 538 C CA . LEU A 1 67 ? 5.481 17.374 17.974 1.00 65.76 96 LEU A CA 1
ATOM 539 C C . LEU A 1 67 ? 5.778 18.417 16.954 1.00 63.68 96 LEU A C 1
ATOM 540 O O . LEU A 1 67 ? 5.608 19.568 17.216 1.00 63.12 96 LEU A O 1
ATOM 545 N N . GLU A 1 68 ? 6.227 18.001 15.791 1.00 61.26 97 GLU A N 1
ATOM 546 C CA . GLU A 1 68 ? 6.291 18.869 14.653 1.00 58.48 97 GLU A CA 1
ATOM 547 C C . GLU A 1 68 ? 5.100 18.408 13.854 1.00 56.86 97 GLU A C 1
ATOM 548 O O . GLU A 1 68 ? 4.546 17.380 14.148 1.00 57.13 97 GLU A O 1
ATOM 554 N N . GLY A 1 69 ? 4.691 19.162 12.860 1.00 54.66 98 GLY A N 1
ATOM 555 C CA . GLY A 1 69 ? 3.539 18.762 12.047 1.00 51.60 98 GLY A CA 1
ATOM 556 C C . GLY A 1 69 ? 2.235 19.161 12.712 1.00 48.85 98 GLY A C 1
ATOM 557 O O . GLY A 1 69 ? 2.239 19.736 13.800 1.00 49.10 98 GLY A O 1
ATOM 558 N N . PHE A 1 70 ? 1.120 18.852 12.060 1.00 46.05 99 PHE A N 1
ATOM 559 C CA . PHE A 1 70 ? -0.190 19.309 12.514 1.00 43.33 99 PHE A CA 1
ATOM 560 C C . PHE A 1 70 ? -1.261 18.503 11.776 1.00 42.08 99 PHE A C 1
ATOM 561 O O . PHE A 1 70 ? -1.093 18.207 10.608 1.00 40.95 99 PHE A O 1
ATOM 569 N N . PRO A 1 71 ? -2.373 18.156 12.449 1.00 41.52 100 PRO A N 1
ATOM 570 C CA . PRO A 1 71 ? -3.378 17.343 11.759 1.00 40.74 100 PRO A CA 1
ATOM 571 C C . PRO A 1 71 ? -4.036 18.052 10.570 1.00 40.98 100 PRO A C 1
ATOM 572 O O . PRO A 1 71 ? -4.299 19.254 10.639 1.00 40.37 100 PRO A O 1
ATOM 576 N N . LYS A 1 72 ? -4.306 17.286 9.514 1.00 40.36 101 LYS A N 1
ATOM 577 C CA . LYS A 1 72 ? -5.133 17.706 8.379 1.00 40.66 101 LYS A CA 1
ATOM 578 C C . LYS A 1 72 ? -6.510 18.084 8.865 1.00 39.29 101 LYS A C 1
ATOM 579 O O . LYS A 1 72 ? -6.961 17.584 9.891 1.00 38.95 101 LYS A O 1
ATOM 585 N N . SER A 1 73 ? -7.194 18.929 8.102 1.00 37.92 102 SER A N 1
ATOM 586 C CA . SER A 1 73 ? -8.566 19.282 8.414 1.00 37.37 102 SER A CA 1
ATOM 587 C C . SER A 1 73 ? -9.538 18.399 7.671 1.00 36.82 102 SER A C 1
ATOM 588 O O . SER A 1 73 ? -9.197 17.807 6.652 1.00 35.44 102 SER A O 1
ATOM 591 N N . GLU A 1 74 ? -10.740 18.314 8.229 1.00 36.00 103 GLU A N 1
ATOM 592 C CA . GLU A 1 74 ? -11.822 17.482 7.769 1.00 36.21 103 GLU A CA 1
ATOM 593 C C . GLU A 1 74 ? -13.090 18.243 8.055 1.00 34.79 103 GLU A C 1
ATOM 594 O O . GLU A 1 74 ? -13.092 19.165 8.863 1.00 34.31 103 GLU A O 1
ATOM 600 N N . TRP A 1 75 ? -14.172 17.841 7.402 1.00 33.47 104 TRP A N 1
ATOM 601 C CA . TRP A 1 75 ? -15.468 18.414 7.620 1.00 33.26 104 TRP A CA 1
ATOM 602 C C . TRP A 1 75 ? -16.195 17.664 8.722 1.00 33.56 104 TRP A C 1
ATOM 603 O O . TRP A 1 75 ? -16.377 16.441 8.614 1.00 33.89 104 TRP A O 1
ATOM 614 N N . TYR A 1 76 ? -16.648 18.395 9.738 1.00 34.10 105 TYR A N 1
ATOM 615 C CA . TYR A 1 76 ? -17.456 17.824 10.816 1.00 34.26 105 TYR A CA 1
ATOM 616 C C . TYR A 1 76 ? -18.725 18.621 10.985 1.00 34.49 105 TYR A C 1
ATOM 617 O O . TYR A 1 76 ? -18.787 19.795 10.629 1.00 34.28 105 TYR A O 1
ATOM 626 N N . TYR A 1 77 ? -19.722 17.987 11.591 1.00 35.11 106 TYR A N 1
ATOM 627 C CA . TYR A 1 77 ? -20.970 18.644 11.856 1.00 35.79 106 TYR A CA 1
ATOM 628 C C . TYR A 1 77 ? -21.319 18.669 13.355 1.00 35.93 106 TYR A C 1
ATOM 629 O O . TYR A 1 77 ? -21.412 17.626 13.979 1.00 35.26 106 TYR A O 1
ATOM 638 N N . PHE A 1 78 ? -21.530 19.866 13.917 1.00 36.74 107 PHE A N 1
ATOM 639 C CA . PHE A 1 78 ? -21.818 20.033 15.341 1.00 36.49 107 PHE A CA 1
ATOM 640 C C . PHE A 1 78 ? -23.228 20.532 15.439 1.00 37.52 107 PHE A C 1
ATOM 641 O O . PHE A 1 78 ? -23.624 21.330 14.612 1.00 37.49 107 PHE A O 1
ATOM 649 N N . ASP A 1 79 ? -24.005 20.091 16.437 1.00 39.28 108 ASP A N 1
ATOM 650 C CA . ASP A 1 79 ? -25.360 20.661 16.635 1.00 41.04 108 ASP A CA 1
ATOM 651 C C . ASP A 1 79 ? -25.352 22.112 17.203 1.00 41.85 108 ASP A C 1
ATOM 652 O O . ASP A 1 79 ? -24.285 22.667 17.523 1.00 41.01 108 ASP A O 1
ATOM 657 N N . LYS A 1 80 ? -26.537 22.715 17.323 1.00 42.38 109 LYS A N 1
ATOM 658 C CA . LYS A 1 80 ? -26.670 24.129 17.700 1.00 43.21 109 LYS A CA 1
ATOM 659 C C . LYS A 1 80 ? -26.091 24.463 19.082 1.00 42.72 109 LYS A C 1
ATOM 660 O O . LYS A 1 80 ? -25.834 25.627 19.385 1.00 42.51 109 LYS A O 1
ATOM 666 N N . ASN A 1 81 ? -25.882 23.428 19.891 1.00 42.84 110 ASN A N 1
ATOM 667 C CA . ASN A 1 81 ? -25.305 23.557 21.224 1.00 42.64 110 ASN A CA 1
ATOM 668 C C . ASN A 1 81 ? -23.863 23.122 21.304 1.00 41.40 110 ASN A C 1
ATOM 669 O O . ASN A 1 81 ? -23.336 22.947 22.398 1.00 41.04 110 ASN A O 1
ATOM 674 N N . GLY A 1 82 ? -23.215 22.938 20.155 1.00 39.88 111 GLY A N 1
ATOM 675 C CA . GLY A 1 82 ? -21.787 22.575 20.151 1.00 38.77 111 GLY A CA 1
ATOM 676 C C . GLY A 1 82 ? -21.420 21.098 20.195 1.00 37.19 111 GLY A C 1
ATOM 677 O O . GLY A 1 82 ? -20.246 20.744 20.152 1.00 37.02 111 GLY A O 1
ATOM 678 N N . VAL A 1 83 ? -22.409 20.218 20.295 1.00 37.02 112 VAL A N 1
ATOM 679 C CA . VAL A 1 83 ? -22.114 18.776 20.393 1.00 37.08 112 VAL A CA 1
ATOM 680 C C . VAL A 1 83 ? -21.774 18.192 19.019 1.00 35.98 112 VAL A C 1
ATOM 681 O O . VAL A 1 83 ? -22.538 18.344 18.077 1.00 36.68 112 VAL A O 1
ATOM 685 N N . LEU A 1 84 ? -20.632 17.526 18.911 1.00 36.72 113 LEU A N 1
ATOM 686 C CA . LEU A 1 84 ? -20.245 16.896 17.650 1.00 37.07 113 LEU A CA 1
ATOM 687 C C . LEU A 1 84 ? -21.274 15.805 17.285 1.00 38.46 113 LEU A C 1
ATOM 688 O O . LEU A 1 84 ? -21.545 14.922 18.091 1.00 38.46 113 LEU A O 1
ATOM 693 N N . GLN A 1 85 ? -21.888 15.907 16.107 1.00 39.46 114 GLN A N 1
ATOM 694 C CA . GLN A 1 85 ? -22.822 14.882 15.674 1.00 40.89 114 GLN A CA 1
ATOM 695 C C . GLN A 1 85 ? -22.007 13.714 15.154 1.00 41.86 114 GLN A C 1
ATOM 696 O O . GLN A 1 85 ? -21.197 13.849 14.231 1.00 41.62 114 GLN A O 1
ATOM 702 N N . GLU A 1 86 ? -22.177 12.563 15.799 1.00 43.01 115 GLU A N 1
ATOM 703 C CA . GLU A 1 86 ? -21.322 11.433 15.475 1.00 44.54 115 GLU A CA 1
ATOM 704 C C . GLU A 1 86 ? -21.991 10.575 14.398 1.00 45.10 115 GLU A C 1
ATOM 705 O O . GLU A 1 86 ? -22.186 9.373 14.560 1.00 44.77 115 GLU A O 1
ATOM 711 N N . PHE A 1 87 ? -22.336 11.221 13.286 1.00 45.35 116 PHE A N 1
ATOM 712 C CA . PHE A 1 87 ? -23.009 10.559 12.184 1.00 45.63 116 PHE A CA 1
ATOM 713 C C . PHE A 1 87 ? -22.091 9.544 11.528 1.00 45.52 116 PHE A C 1
ATOM 714 O O . PHE A 1 87 ? -20.866 9.682 11.611 1.00 44.80 116 PHE A O 1
ATOM 722 N N . VAL A 1 88 ? -22.682 8.525 10.883 1.00 45.87 117 VAL A N 1
ATOM 723 C CA . VAL A 1 88 ? -21.903 7.529 10.117 1.00 46.52 117 VAL A CA 1
ATOM 724 C C . VAL A 1 88 ? -22.405 7.248 8.676 1.00 47.09 117 VAL A C 1
ATOM 725 O O . VAL A 1 88 ? -21.609 7.060 7.752 1.00 47.30 117 VAL A O 1
ATOM 729 N N . GLY A 1 89 ? -23.698 7.208 8.425 1.00 46.75 118 GLY A N 1
ATOM 730 C CA . GLY A 1 89 ? -24.037 6.870 7.024 1.00 47.24 118 GLY A CA 1
ATOM 731 C C . GLY A 1 89 ? -24.231 8.037 6.068 1.00 46.80 118 GLY A C 1
ATOM 732 O O . GLY A 1 89 ? -23.588 9.091 6.193 1.00 46.47 118 GLY A O 1
ATOM 733 N N . TRP A 1 90 ? -25.116 7.830 5.099 1.00 46.42 119 TRP A N 1
ATOM 734 C CA . TRP A 1 90 ? -25.680 8.934 4.330 1.00 46.15 119 TRP A CA 1
ATOM 735 C C . TRP A 1 90 ? -26.436 9.837 5.279 1.00 45.85 119 TRP A C 1
ATOM 736 O O . TRP A 1 90 ? -27.031 9.368 6.248 1.00 46.16 119 TRP A O 1
ATOM 747 N N . LYS A 1 91 ? -26.382 11.135 5.033 1.00 45.22 120 LYS A N 1
ATOM 748 C CA . LYS A 1 91 ? -27.183 12.050 5.822 1.00 45.00 120 LYS A CA 1
ATOM 749 C C . LYS A 1 91 ? -27.735 13.120 4.913 1.00 44.46 120 LYS A C 1
ATOM 750 O O . LYS A 1 91 ? -27.071 13.529 3.957 1.00 44.65 120 LYS A O 1
ATOM 756 N N . THR A 1 92 ? -28.950 13.568 5.198 1.00 43.65 121 THR A N 1
ATOM 757 C CA . THR A 1 92 ? -29.453 14.777 4.582 1.00 43.68 121 THR A CA 1
ATOM 758 C C . THR A 1 92 ? -29.248 15.935 5.540 1.00 43.60 121 THR A C 1
ATOM 759 O O . THR A 1 92 ? -29.763 15.917 6.660 1.00 43.79 121 THR A O 1
ATOM 763 N N . LEU A 1 93 ? -28.493 16.943 5.110 1.00 42.89 122 LEU A N 1
ATOM 764 C CA . LEU A 1 93 ? -28.154 18.064 5.995 1.00 42.39 122 LEU A CA 1
ATOM 765 C C . LEU A 1 93 ? -28.134 19.353 5.201 1.00 42.67 122 LEU A C 1
ATOM 766 O O . LEU A 1 93 ? -28.082 19.315 3.965 1.00 42.25 122 LEU A O 1
ATOM 771 N N . GLU A 1 94 ? -28.158 20.495 5.892 1.00 42.83 123 GLU A N 1
ATOM 772 C CA . GLU A 1 94 ? -28.136 21.785 5.204 1.00 42.91 123 GLU A CA 1
ATOM 773 C C . GLU A 1 94 ? -26.883 21.916 4.334 1.00 42.95 123 GLU A C 1
ATOM 774 O O . GLU A 1 94 ? -25.853 21.263 4.597 1.00 42.44 123 GLU A O 1
ATOM 780 N N . ILE A 1 95 ? -27.000 22.730 3.283 1.00 42.39 124 ILE A N 1
ATOM 781 C CA . ILE A 1 95 ? -25.917 22.977 2.342 1.00 42.63 124 ILE A CA 1
ATOM 782 C C . ILE A 1 95 ? -24.897 23.906 2.980 1.00 42.14 124 ILE A C 1
ATOM 783 O O . ILE A 1 95 ? -25.227 24.688 3.865 1.00 42.55 124 ILE A O 1
ATOM 788 N N . LYS A 1 96 ? -23.655 23.794 2.542 1.00 41.97 125 LYS A N 1
ATOM 789 C CA . LYS A 1 96 ? -22.560 24.559 3.133 1.00 41.81 125 LYS A CA 1
ATOM 790 C C . LYS A 1 96 ? -22.373 25.881 2.401 1.00 42.03 125 LYS A C 1
ATOM 791 O O . LYS A 1 96 ? -22.016 25.910 1.212 1.00 41.78 125 LYS A O 1
ATOM 797 N N . THR A 1 97 ? -22.643 26.970 3.114 1.00 42.35 126 THR A N 1
ATOM 798 C CA . THR A 1 97 ? -22.461 28.339 2.597 1.00 42.63 126 THR A CA 1
ATOM 799 C C . THR A 1 97 ? -21.642 29.145 3.597 1.00 42.85 126 THR A C 1
ATOM 800 O O . THR A 1 97 ? -21.313 28.639 4.666 1.00 42.69 126 THR A O 1
ATOM 804 N N . LYS A 1 98 ? -21.342 30.396 3.255 1.00 42.94 127 LYS A N 1
ATOM 805 C CA . LYS A 1 98 ? -20.762 31.366 4.192 1.00 44.48 127 LYS A CA 1
ATOM 806 C C . LYS A 1 98 ? -21.521 31.428 5.514 1.00 44.09 127 LYS A C 1
ATOM 807 O O . LYS A 1 98 ? -20.920 31.467 6.575 1.00 45.05 127 LYS A O 1
ATOM 813 N N . ASP A 1 99 ? -22.843 31.411 5.453 1.00 43.96 128 ASP A N 1
ATOM 814 C CA . ASP A 1 99 ? -23.663 31.474 6.658 1.00 43.87 128 ASP A CA 1
ATOM 815 C C . ASP A 1 99 ? -23.655 30.211 7.524 1.00 42.48 128 ASP A C 1
ATOM 816 O O . ASP A 1 99 ? -23.822 30.305 8.728 1.00 42.79 128 ASP A O 1
ATOM 821 N N . SER A 1 100 ? -23.444 29.037 6.932 1.00 40.50 129 SER A N 1
ATOM 822 C CA . SER A 1 100 ? -23.638 27.787 7.677 1.00 38.78 129 SER A CA 1
ATOM 823 C C . SER A 1 100 ? -22.323 27.109 8.059 1.00 37.46 129 SER A C 1
ATOM 824 O O . SER A 1 100 ? -22.332 26.056 8.693 1.00 37.12 129 SER A O 1
ATOM 827 N N . VAL A 1 101 ? -21.200 27.701 7.659 1.00 35.87 130 VAL A N 1
ATOM 828 C CA . VAL A 1 101 ? -19.869 27.130 7.946 1.00 35.12 130 VAL A CA 1
ATOM 829 C C . VAL A 1 101 ? -18.978 28.001 8.868 1.00 34.49 130 VAL A C 1
ATOM 830 O O . VAL A 1 101 ? -18.864 29.215 8.693 1.00 34.39 130 VAL A O 1
ATOM 834 N N . GLY A 1 102 ? -18.321 27.375 9.837 1.00 34.87 131 GLY A N 1
ATOM 835 C CA . GLY A 1 102 ? -17.319 28.075 10.677 1.00 34.12 131 GLY A CA 1
ATOM 836 C C . GLY A 1 102 ? -17.923 29.021 11.715 1.00 34.30 131 GLY A C 1
ATOM 837 O O . GLY A 1 102 ? -17.210 29.841 12.303 1.00 34.32 131 GLY A O 1
ATOM 838 N N . ARG A 1 103 ? -19.222 28.896 11.972 1.00 34.18 132 ARG A N 1
ATOM 839 C CA . ARG A 1 103 ? -19.911 29.766 12.942 1.00 35.29 132 ARG A CA 1
ATOM 840 C C . ARG A 1 103 ? -19.619 29.344 14.388 1.00 35.29 132 ARG A C 1
ATOM 841 O O . ARG A 1 103 ? -19.219 28.204 14.635 1.00 34.08 132 ARG A O 1
ATOM 849 N N . LYS A 1 104 ? -19.810 30.286 15.314 1.00 35.07 133 LYS A N 1
ATOM 850 C CA . LYS A 1 104 ? -19.596 30.071 16.742 1.00 35.77 133 LYS A CA 1
ATOM 851 C C . LYS A 1 104 ? -20.937 30.192 17.423 1.00 36.78 133 LYS A C 1
ATOM 852 O O . LYS A 1 104 ? -21.813 30.906 16.942 1.00 36.70 133 LYS A O 1
ATOM 858 N N . TYR A 1 105 ? -21.096 29.493 18.538 1.00 38.03 134 TYR A N 1
ATOM 859 C CA . TYR A 1 105 ? -22.267 29.687 19.373 1.00 40.47 134 TYR A CA 1
ATOM 860 C C . TYR A 1 105 ? -22.423 31.151 19.730 1.00 41.16 134 TYR A C 1
ATOM 861 O O . TYR A 1 105 ? -21.451 31.807 20.109 1.00 40.71 134 TYR A O 1
ATOM 870 N N . GLY A 1 106 ? -23.645 31.652 19.585 1.00 43.32 135 GLY A N 1
ATOM 871 C CA . GLY A 1 106 ? -23.979 33.029 19.920 1.00 46.12 135 GLY A CA 1
ATOM 872 C C . GLY A 1 106 ? -23.768 34.035 18.800 1.00 48.60 135 GLY A C 1
ATOM 873 O O . GLY A 1 106 ? -24.081 35.209 18.968 1.00 48.41 135 GLY A O 1
ATOM 874 N N . GLU A 1 107 ? -23.241 33.588 17.658 1.00 50.48 136 GLU A N 1
ATOM 875 C CA . GLU A 1 107 ? -23.189 34.441 16.464 1.00 52.56 136 GLU A CA 1
ATOM 876 C C . GLU A 1 107 ? -24.555 34.560 15.798 1.00 55.26 136 GLU A C 1
ATOM 877 O O . GLU A 1 107 ? -25.385 33.642 15.861 1.00 55.70 136 GLU A O 1
ATOM 883 N N . LYS A 1 108 ? -24.755 35.688 15.125 1.00 58.46 137 LYS A N 1
ATOM 884 C CA . LYS A 1 108 ? -26.031 36.048 14.504 1.00 61.57 137 LYS A CA 1
ATOM 885 C C . LYS A 1 108 ? -26.205 35.356 13.144 1.00 62.91 137 LYS A C 1
ATOM 886 O O . LYS A 1 108 ? -25.541 35.731 12.168 1.00 63.44 137 LYS A O 1
ATOM 892 N N . ARG A 1 109 ? -27.093 34.359 13.073 1.00 64.34 138 ARG A N 1
ATOM 893 C CA . ARG A 1 109 ? -27.210 33.514 11.866 1.00 65.73 138 ARG A CA 1
ATOM 894 C C . ARG A 1 109 ? -27.872 34.208 10.663 1.00 65.97 138 ARG A C 1
ATOM 895 O O . ARG A 1 109 ? -27.244 34.375 9.602 1.00 66.35 138 ARG A O 1
ATOM 903 N N . LYS A 1 118 ? -34.238 31.184 2.851 1.00 63.07 147 LYS A N 1
ATOM 904 C CA . LYS A 1 118 ? -34.658 29.794 2.678 1.00 63.08 147 LYS A CA 1
ATOM 905 C C . LYS A 1 118 ? -33.497 28.830 2.858 1.00 62.42 147 LYS A C 1
ATOM 906 O O . LYS A 1 118 ? -32.420 29.033 2.288 1.00 62.53 147 LYS A O 1
ATOM 912 N N . ARG A 1 119 ? -33.738 27.768 3.630 1.00 61.55 148 ARG A N 1
ATOM 913 C CA . ARG A 1 119 ? -32.741 26.726 3.872 1.00 60.39 148 ARG A CA 1
ATOM 914 C C . ARG A 1 119 ? -32.811 25.566 2.860 1.00 58.90 148 ARG A C 1
ATOM 915 O O . ARG A 1 119 ? -33.881 25.008 2.614 1.00 59.00 148 ARG A O 1
ATOM 923 N N . TYR A 1 120 ? -31.659 25.213 2.299 1.00 57.01 149 TYR A N 1
ATOM 924 C CA . TYR A 1 120 ? -31.534 24.109 1.336 1.00 55.47 149 TYR A CA 1
ATOM 925 C C . TYR A 1 120 ? -30.726 22.942 1.890 1.00 53.87 149 TYR A C 1
ATOM 926 O O . TYR A 1 120 ? -29.918 23.124 2.806 1.00 53.07 149 TYR A O 1
ATOM 935 N N . TYR A 1 121 ? -30.937 21.753 1.316 1.00 52.10 150 TYR A N 1
ATOM 936 C CA . TYR A 1 121 ? -30.323 20.516 1.805 1.00 50.69 150 TYR A CA 1
ATOM 937 C C . TYR A 1 121 ? -29.730 19.661 0.686 1.00 49.29 150 TYR A C 1
ATOM 938 O O . TYR A 1 121 ? -30.192 19.725 -0.451 1.00 48.76 150 TYR A O 1
ATOM 947 N N . THR A 1 122 ? -28.713 18.862 1.014 1.00 47.42 151 THR A N 1
ATOM 948 C CA . THR A 1 122 ? -28.279 17.769 0.138 1.00 46.90 151 THR A CA 1
ATOM 949 C C . THR A 1 122 ? -27.749 16.589 0.938 1.00 45.09 151 THR A C 1
ATOM 950 O O . THR A 1 122 ? -27.917 16.512 2.161 1.00 44.40 151 THR A O 1
ATOM 954 N N . ASN A 1 123 ? -27.095 15.684 0.214 1.00 43.18 152 ASN A N 1
ATOM 955 C CA . ASN A 1 123 ? -26.630 14.424 0.729 1.00 42.21 152 ASN A CA 1
ATOM 956 C C . ASN A 1 123 ? -25.138 14.399 0.912 1.00 41.52 152 ASN A C 1
ATOM 957 O O . ASN A 1 123 ? -24.373 14.889 0.061 1.00 41.58 152 ASN A O 1
ATOM 962 N N . TYR A 1 124 ? -24.738 13.811 2.028 1.00 39.81 153 TYR A N 1
ATOM 963 C CA . TYR A 1 124 ? -23.354 13.705 2.424 1.00 39.33 153 TYR A CA 1
ATOM 964 C C . TYR A 1 124 ? -23.153 12.326 3.009 1.00 38.74 153 TYR A C 1
ATOM 965 O O . TYR A 1 124 ? -24.084 11.709 3.524 1.00 39.01 153 TYR A O 1
ATOM 974 N N . TYR A 1 125 ? -21.923 11.859 3.001 1.00 38.88 154 TYR A N 1
ATOM 975 C CA . TYR A 1 125 ? -21.658 10.570 3.587 1.00 39.36 154 TYR A CA 1
ATOM 976 C C . TYR A 1 125 ? -20.574 10.706 4.630 1.00 39.19 154 TYR A C 1
ATOM 977 O O . TYR A 1 125 ? -19.486 11.206 4.334 1.00 39.72 154 TYR A O 1
ATOM 986 N N . PHE A 1 126 ? -20.854 10.234 5.843 1.00 39.25 155 PHE A N 1
ATOM 987 C CA . PHE A 1 126 ? -19.893 10.341 6.940 1.00 38.47 155 PHE A CA 1
ATOM 988 C C . PHE A 1 126 ? -19.125 9.043 7.128 1.00 39.65 155 PHE A C 1
ATOM 989 O O . PHE A 1 126 ? -19.712 7.949 7.187 1.00 38.32 155 PHE A O 1
ATOM 997 N N . ASN A 1 127 ? -17.808 9.150 7.244 1.00 40.21 156 ASN A N 1
ATOM 998 C CA . ASN A 1 127 ? -17.005 7.978 7.564 1.00 41.50 156 ASN A CA 1
ATOM 999 C C . ASN A 1 127 ? -17.181 7.566 9.036 1.00 42.39 156 ASN A C 1
ATOM 1000 O O . ASN A 1 127 ? -17.964 8.178 9.776 1.00 41.95 156 ASN A O 1
ATOM 1005 N N . GLN A 1 128 ? -16.447 6.530 9.446 1.00 43.17 157 GLN A N 1
ATOM 1006 C CA . GLN A 1 128 ? -16.525 5.974 10.801 1.00 44.50 157 GLN A CA 1
ATOM 1007 C C . GLN A 1 128 ? -16.014 6.966 11.854 1.00 44.64 157 GLN A C 1
ATOM 1008 O O . GLN A 1 128 ? -16.452 6.946 13.012 1.00 45.32 157 GLN A O 1
ATOM 1014 N N . ASN A 1 129 ? -15.071 7.814 11.439 1.00 44.20 158 ASN A N 1
ATOM 1015 C CA . ASN A 1 129 ? -14.554 8.893 12.270 1.00 43.44 158 ASN A CA 1
ATOM 1016 C C . ASN A 1 129 ? -15.428 10.159 12.259 1.00 41.72 158 ASN A C 1
ATOM 1017 O O . ASN A 1 129 ? -15.009 11.184 12.758 1.00 41.52 158 ASN A O 1
ATOM 1022 N N . HIS A 1 130 ? -16.638 10.070 11.705 1.00 40.72 159 HIS A N 1
ATOM 1023 C CA . HIS A 1 130 ? -17.649 11.152 11.773 1.00 39.80 159 HIS A CA 1
ATOM 1024 C C . HIS A 1 130 ? -17.283 12.441 11.008 1.00 38.78 159 HIS A C 1
ATOM 1025 O O . HIS A 1 130 ? -17.864 13.505 11.251 1.00 38.88 159 HIS A O 1
ATOM 1032 N N . SER A 1 131 ? -16.330 12.338 10.088 1.00 37.63 160 SER A N 1
ATOM 1033 C CA . SER A 1 131 ? -16.108 13.395 9.120 1.00 37.27 160 SER A CA 1
ATOM 1034 C C . SER A 1 131 ? -16.601 13.004 7.729 1.00 36.90 160 SER A C 1
ATOM 1035 O O . SER A 1 131 ? -16.839 11.819 7.433 1.00 35.82 160 SER A O 1
ATOM 1038 N N . LEU A 1 132 ? -16.755 14.008 6.872 1.00 36.59 161 LEU A N 1
ATOM 1039 C CA . LEU A 1 132 ? -17.228 13.787 5.496 1.00 35.91 161 LEU A CA 1
ATOM 1040 C C . LEU A 1 132 ? -16.226 13.037 4.626 1.00 36.56 161 LEU A C 1
ATOM 1041 O O . LEU A 1 132 ? -15.030 13.335 4.618 1.00 35.89 161 LEU A O 1
ATOM 1046 N N . GLU A 1 133 ? -16.731 12.044 3.909 1.00 36.32 162 GLU A N 1
ATOM 1047 C CA . GLU A 1 133 ? -15.997 11.515 2.777 1.00 37.43 162 GLU A CA 1
ATOM 1048 C C . GLU A 1 133 ? -16.079 12.490 1.612 1.00 36.70 162 GLU A C 1
ATOM 1049 O O . GLU A 1 133 ? -17.096 13.211 1.442 1.00 34.45 162 GLU A O 1
ATOM 1055 N N . THR A 1 134 ? -14.996 12.522 0.842 1.00 36.43 163 THR A N 1
ATOM 1056 C CA . THR A 1 134 ? -14.901 13.298 -0.401 1.00 37.22 163 THR A CA 1
ATOM 1057 C C . THR A 1 134 ? -14.291 12.408 -1.493 1.00 38.05 163 THR A C 1
ATOM 1058 O O . THR A 1 134 ? -13.586 11.434 -1.180 1.00 38.16 163 THR A O 1
ATOM 1062 N N . GLY A 1 135 ? -14.533 12.763 -2.755 1.00 38.63 164 GLY A N 1
ATOM 1063 C CA . GLY A 1 135 ? -14.104 11.950 -3.898 1.00 39.52 164 GLY A CA 1
ATOM 1064 C C . GLY A 1 135 ? -14.972 10.723 -4.102 1.00 40.10 164 GLY A C 1
ATOM 1065 O O . GLY A 1 135 ? -16.149 10.704 -3.719 1.00 40.12 164 GLY A O 1
ATOM 1066 N N . TRP A 1 136 ? -14.363 9.686 -4.682 1.00 40.96 165 TRP A N 1
ATOM 1067 C CA . TRP A 1 136 ? -15.047 8.450 -5.040 1.00 42.04 165 TRP A CA 1
ATOM 1068 C C . TRP A 1 136 ? -15.393 7.654 -3.802 1.00 42.36 165 TRP A C 1
ATOM 1069 O O . TRP A 1 136 ? -14.569 7.508 -2.896 1.00 42.46 165 TRP A O 1
ATOM 1080 N N . LEU A 1 137 ? -16.619 7.149 -3.770 1.00 42.67 166 LEU A N 1
ATOM 1081 C CA . LEU A 1 137 ? -17.071 6.316 -2.676 1.00 42.65 166 LEU A CA 1
ATOM 1082 C C . LEU A 1 137 ? -17.762 5.073 -3.209 1.00 42.92 166 LEU A C 1
ATOM 1083 O O . LEU A 1 137 ? -18.724 5.170 -3.984 1.00 41.69 166 LEU A O 1
ATOM 1088 N N . TYR A 1 138 ? -17.300 3.911 -2.747 1.00 43.03 167 TYR A N 1
ATOM 1089 C CA . TYR A 1 138 ? -18.007 2.663 -2.973 1.00 43.59 167 TYR A CA 1
ATOM 1090 C C . TYR A 1 138 ? -18.892 2.281 -1.774 1.00 43.87 167 TYR A C 1
ATOM 1091 O O . TYR A 1 138 ? -18.395 2.015 -0.676 1.00 42.74 167 TYR A O 1
ATOM 1100 N N . ASP A 1 139 ? -20.208 2.266 -1.981 1.00 44.08 168 ASP A N 1
ATOM 1101 C CA . ASP A 1 139 ? -21.154 1.943 -0.913 1.00 44.90 168 ASP A CA 1
ATOM 1102 C C . ASP A 1 139 ? -22.337 1.178 -1.486 1.00 45.25 168 ASP A C 1
ATOM 1103 O O . ASP A 1 139 ? -22.903 1.577 -2.511 1.00 44.78 168 ASP A O 1
ATOM 1108 N N . GLN A 1 140 ? -22.729 0.105 -0.802 1.00 46.24 169 GLN A N 1
ATOM 1109 C CA . GLN A 1 140 ? -23.870 -0.735 -1.216 1.00 47.19 169 GLN A CA 1
ATOM 1110 C C . GLN A 1 140 ? -23.759 -1.138 -2.674 1.00 46.72 169 GLN A C 1
ATOM 1111 O O . GLN A 1 140 ? -24.721 -0.990 -3.424 1.00 47.13 169 GLN A O 1
ATOM 1117 N N . SER A 1 141 ? -22.569 -1.578 -3.085 1.00 46.67 170 SER A N 1
ATOM 1118 C CA . SER A 1 141 ? -22.339 -2.152 -4.428 1.00 46.81 170 SER A CA 1
ATOM 1119 C C . SER A 1 141 ? -22.317 -1.134 -5.590 1.00 46.20 170 SER A C 1
ATOM 1120 O O . SER A 1 141 ? -22.385 -1.520 -6.760 1.00 46.49 170 SER A O 1
ATOM 1123 N N . ASN A 1 142 ? -22.235 0.157 -5.273 1.00 44.79 171 ASN A N 1
ATOM 1124 C CA . ASN A 1 142 ? -22.165 1.182 -6.307 1.00 43.74 171 ASN A CA 1
ATOM 1125 C C . ASN A 1 142 ? -21.165 2.285 -5.966 1.00 42.33 171 ASN A C 1
ATOM 1126 O O . ASN A 1 142 ? -20.826 2.475 -4.800 1.00 41.98 171 ASN A O 1
ATOM 1131 N N . TRP A 1 143 ? -20.693 2.971 -7.003 1.00 41.29 172 TRP A N 1
ATOM 1132 C CA . TRP A 1 143 ? -19.818 4.131 -6.878 1.00 40.73 172 TRP A CA 1
ATOM 1133 C C . TRP A 1 143 ? -20.647 5.390 -6.824 1.00 39.73 172 TRP A C 1
ATOM 1134 O O . TRP A 1 143 ? -21.654 5.524 -7.546 1.00 38.82 172 TRP A O 1
ATOM 1145 N N . TYR A 1 144 ? -20.210 6.305 -5.960 1.00 38.44 173 TYR A N 1
ATOM 1146 C CA . TYR A 1 144 ? -20.781 7.627 -5.827 1.00 37.40 173 TYR A CA 1
ATOM 1147 C C . TYR A 1 144 ? -19.648 8.630 -5.900 1.00 37.62 173 TYR A C 1
ATOM 1148 O O . TYR A 1 144 ? -18.492 8.280 -5.651 1.00 37.06 173 TYR A O 1
ATOM 1157 N N . TYR A 1 145 ? -19.962 9.871 -6.258 1.00 37.51 174 TYR A N 1
ATOM 1158 C CA . TYR A 1 145 ? -18.936 10.909 -6.224 1.00 38.66 174 TYR A CA 1
ATOM 1159 C C . TYR A 1 145 ? -19.312 12.073 -5.324 1.00 37.93 174 TYR A C 1
ATOM 1160 O O . TYR A 1 145 ? -20.321 12.756 -5.541 1.00 37.85 174 TYR A O 1
ATOM 1169 N N . LEU A 1 146 ? -18.496 12.267 -4.298 1.00 37.36 175 LEU A N 1
ATOM 1170 C CA . LEU A 1 146 ? -18.733 13.287 -3.298 1.00 37.77 175 LEU A CA 1
ATOM 1171 C C . LEU A 1 146 ? -17.747 14.419 -3.572 1.00 37.85 175 LEU A C 1
ATOM 1172 O O . LEU A 1 146 ? -16.558 14.163 -3.793 1.00 38.42 175 LEU A O 1
ATOM 1177 N N . ALA A 1 147 ? -18.230 15.652 -3.583 1.00 38.01 176 ALA A N 1
ATOM 1178 C CA . ALA A 1 147 ? -17.395 16.791 -3.970 1.00 38.92 176 ALA A CA 1
ATOM 1179 C C . ALA A 1 147 ? -16.070 16.861 -3.204 1.00 39.20 176 ALA A C 1
ATOM 1180 O O . ALA A 1 147 ? -16.023 16.624 -2.002 1.00 37.81 176 ALA A O 1
ATOM 1182 N N . LYS A 1 148 ? -15.000 17.163 -3.932 1.00 40.19 177 LYS A N 1
ATOM 1183 C CA . LYS A 1 148 ? -13.699 17.470 -3.341 1.00 41.64 177 LYS A CA 1
ATOM 1184 C C . LYS A 1 148 ? -13.806 18.789 -2.576 1.00 41.71 177 LYS A C 1
ATOM 1185 O O . LYS A 1 148 ? -14.597 19.659 -2.955 1.00 40.53 177 LYS A O 1
ATOM 1191 N N . THR A 1 149 ? -13.023 18.958 -1.508 1.00 41.80 178 THR A N 1
ATOM 1192 C CA . THR A 1 149 ? -13.135 20.210 -0.748 1.00 43.30 178 THR A CA 1
ATOM 1193 C C . THR A 1 149 ? -12.434 21.351 -1.465 1.00 44.49 178 THR A C 1
ATOM 1194 O O . THR A 1 149 ? -11.286 21.231 -1.880 1.00 44.68 178 THR A O 1
ATOM 1198 N N . GLU A 1 150 ? -13.176 22.427 -1.667 1.00 45.54 179 GLU A N 1
ATOM 1199 C CA . GLU A 1 150 ? -12.620 23.670 -2.142 1.00 47.10 179 GLU A CA 1
ATOM 1200 C C . GLU A 1 150 ? -13.251 24.752 -1.292 1.00 47.27 179 GLU A C 1
ATOM 1201 O O . GLU A 1 150 ? -14.474 24.961 -1.319 1.00 46.84 179 GLU A O 1
ATOM 1207 N N . ILE A 1 151 ? -12.411 25.405 -0.502 1.00 47.71 180 ILE A N 1
ATOM 1208 C CA . ILE A 1 151 ? -12.843 26.560 0.266 1.00 48.24 180 ILE A CA 1
ATOM 1209 C C . ILE A 1 151 ? -12.083 27.752 -0.287 1.00 48.47 180 ILE A C 1
ATOM 1210 O O . ILE A 1 151 ? -10.871 27.880 -0.105 1.00 47.70 180 ILE A O 1
ATOM 1215 N N . ASN A 1 152 ? -12.810 28.606 -0.993 1.00 48.36 181 ASN A N 1
ATOM 1216 C CA . ASN A 1 152 ? -12.218 29.798 -1.579 1.00 48.52 181 ASN A CA 1
ATOM 1217 C C . ASN A 1 152 ? -13.343 30.725 -1.957 1.00 48.60 181 ASN A C 1
ATOM 1218 O O . ASN A 1 152 ? -14.364 30.271 -2.498 1.00 48.67 181 ASN A O 1
ATOM 1223 N N . GLY A 1 153 ? -13.155 32.011 -1.662 1.00 48.69 182 GLY A N 1
ATOM 1224 C CA . GLY A 1 153 ? -14.114 33.050 -2.011 1.00 49.15 182 GLY A CA 1
ATOM 1225 C C . GLY A 1 153 ? -15.432 32.861 -1.300 1.00 49.96 182 GLY A C 1
ATOM 1226 O O . GLY A 1 153 ? -15.538 33.139 -0.100 1.00 50.09 182 GLY A O 1
ATOM 1227 N N . GLU A 1 154 ? -16.426 32.380 -2.050 1.00 50.60 183 GLU A N 1
ATOM 1228 C CA . GLU A 1 154 ? -17.752 32.034 -1.523 1.00 51.10 183 GLU A CA 1
ATOM 1229 C C . GLU A 1 154 ? -18.029 30.532 -1.589 1.00 50.79 183 GLU A C 1
ATOM 1230 O O . GLU A 1 154 ? -19.130 30.072 -1.226 1.00 51.28 183 GLU A O 1
ATOM 1236 N N . ASN A 1 155 ? -17.045 29.768 -2.060 1.00 49.83 184 ASN A N 1
ATOM 1237 C CA . ASN A 1 155 ? -17.181 28.312 -2.138 1.00 49.02 184 ASN A CA 1
ATOM 1238 C C . ASN A 1 155 ? -16.782 27.615 -0.830 1.00 47.65 184 ASN A C 1
ATOM 1239 O O . ASN A 1 155 ? -15.779 27.967 -0.214 1.00 47.08 184 ASN A O 1
ATOM 1244 N N . TYR A 1 156 ? -17.591 26.636 -0.423 1.00 46.25 185 TYR A N 1
ATOM 1245 C CA . TYR A 1 156 ? -17.379 25.855 0.817 1.00 44.62 185 TYR A CA 1
ATOM 1246 C C . TYR A 1 156 ? -17.686 24.407 0.486 1.00 43.61 185 TYR A C 1
ATOM 1247 O O . TYR A 1 156 ? -18.398 23.722 1.209 1.00 43.06 185 TYR A O 1
ATOM 1256 N N . LEU A 1 157 ? -17.151 23.971 -0.644 1.00 42.30 186 LEU A N 1
ATOM 1257 C CA . LEU A 1 157 ? -17.441 22.669 -1.217 1.00 41.65 186 LEU A CA 1
ATOM 1258 C C . LEU A 1 157 ? -16.684 21.561 -0.512 1.00 40.40 186 LEU A C 1
ATOM 1259 O O . LEU A 1 157 ? -15.569 21.755 -0.035 1.00 39.70 186 LEU A O 1
ATOM 1264 N N . GLY A 1 158 ? -17.299 20.393 -0.476 1.00 38.85 187 GLY A N 1
ATOM 1265 C CA . GLY A 1 158 ? -16.671 19.187 0.080 1.00 38.47 187 GLY A CA 1
ATOM 1266 C C . GLY A 1 158 ? -17.757 18.246 0.590 1.00 37.28 187 GLY A C 1
ATOM 1267 O O . GLY A 1 158 ? -18.483 18.609 1.509 1.00 36.72 187 GLY A O 1
ATOM 1268 N N . GLY A 1 159 ? -17.907 17.086 -0.057 1.00 36.42 188 GLY A N 1
ATOM 1269 C CA . GLY A 1 159 ? -18.763 15.985 0.435 1.00 36.18 188 GLY A CA 1
ATOM 1270 C C . GLY A 1 159 ? -20.132 15.808 -0.212 1.00 36.14 188 GLY A C 1
ATOM 1271 N N . GLU A 1 160 ? -20.631 16.919 -0.759 1.00 36.81 189 GLU A N 1
ATOM 1272 C CA . GLU A 1 160 ? -21.929 16.924 -1.439 1.00 37.13 189 GLU A CA 1
ATOM 1273 C C . GLU A 1 160 ? -21.928 15.809 -2.484 1.00 37.01 189 GLU A C 1
ATOM 1274 O O . GLU A 1 160 ? -21.057 15.764 -3.350 1.00 37.11 189 GLU A O 1
ATOM 1280 N N . ARG A 1 161 ? -22.877 14.892 -2.375 1.00 36.49 190 ARG A N 1
ATOM 1281 C CA . ARG A 1 161 ? -23.080 13.882 -3.405 1.00 37.09 190 ARG A CA 1
ATOM 1282 C C . ARG A 1 161 ? -23.322 14.603 -4.734 1.00 36.71 190 ARG A C 1
ATOM 1283 O O . ARG A 1 161 ? -24.210 15.445 -4.828 1.00 35.63 190 ARG A O 1
ATOM 1291 N N . ARG A 1 162 ? -22.516 14.297 -5.748 1.00 36.15 191 ARG A N 1
ATOM 1292 C CA . ARG A 1 162 ? -22.685 14.972 -7.047 1.00 37.23 191 ARG A CA 1
ATOM 1293 C C . ARG A 1 162 ? -23.643 14.248 -8.014 1.00 36.69 191 ARG A C 1
ATOM 1294 O O . ARG A 1 162 ? -23.856 13.054 -7.902 1.00 35.88 191 ARG A O 1
ATOM 1302 N N . ALA A 1 163 ? -24.232 15.027 -8.924 1.00 36.71 192 ALA A N 1
ATOM 1303 C CA . ALA A 1 163 ? -25.125 14.544 -9.959 1.00 36.49 192 ALA A CA 1
ATOM 1304 C C . ALA A 1 163 ? -24.639 15.054 -11.318 1.00 36.11 192 ALA A C 1
ATOM 1305 O O . ALA A 1 163 ? -24.040 16.133 -11.413 1.00 34.74 192 ALA A O 1
ATOM 1307 N N . GLY A 1 164 ? -24.876 14.258 -12.357 1.00 35.91 193 GLY A N 1
ATOM 1308 C CA . GLY A 1 164 ? -24.584 14.672 -13.726 1.00 36.22 193 GLY A CA 1
ATOM 1309 C C . GLY A 1 164 ? -23.151 14.383 -14.136 1.00 36.75 193 GLY A C 1
ATOM 1310 O O . GLY A 1 164 ? -22.521 13.458 -13.618 1.00 35.40 193 GLY A O 1
ATOM 1311 N N . TRP A 1 165 ? -22.623 15.173 -15.066 1.00 37.15 194 TRP A N 1
ATOM 1312 C CA . TRP A 1 165 ? -21.255 14.915 -15.547 1.00 38.72 194 TRP A CA 1
ATOM 1313 C C . TRP A 1 165 ? -20.234 15.383 -14.535 1.00 39.46 194 TRP A C 1
ATOM 1314 O O . TRP A 1 165 ? -20.366 16.467 -13.970 1.00 39.36 194 TRP A O 1
ATOM 1325 N N . ILE A 1 166 ? -19.231 14.554 -14.289 1.00 41.01 195 ILE A N 1
ATOM 1326 C CA . ILE A 1 166 ? -18.089 14.989 -13.506 1.00 43.46 195 ILE A CA 1
ATOM 1327 C C . ILE A 1 166 ? -16.810 14.632 -14.231 1.00 44.90 195 ILE A C 1
ATOM 1328 O O . ILE A 1 166 ? -16.733 13.621 -14.938 1.00 44.40 195 ILE A O 1
ATOM 1333 N N . ASN A 1 167 ? -15.818 15.487 -14.035 1.00 47.17 196 ASN A N 1
ATOM 1334 C CA . ASN A 1 167 ? -14.510 15.352 -14.650 1.00 49.56 196 ASN A CA 1
ATOM 1335 C C . ASN A 1 167 ? -13.495 15.104 -13.548 1.00 50.85 196 ASN A C 1
ATOM 1336 O O . ASN A 1 167 ? -13.205 15.993 -12.740 1.00 52.11 196 ASN A O 1
ATOM 1341 N N . ASP A 1 168 ? -12.976 13.888 -13.506 1.00 52.13 197 ASP A N 1
ATOM 1342 C CA . ASP A 1 168 ? -12.027 13.464 -12.498 1.00 53.88 197 ASP A CA 1
ATOM 1343 C C . ASP A 1 168 ? -10.762 13.084 -13.249 1.00 54.49 197 ASP A C 1
ATOM 1344 O O . ASP A 1 168 ? -10.766 12.118 -14.008 1.00 54.77 197 ASP A O 1
ATOM 1349 N N . ASP A 1 169 ? -9.690 13.860 -13.065 1.00 55.36 198 ASP A N 1
ATOM 1350 C CA . ASP A 1 169 ? -8.383 13.550 -13.678 1.00 55.26 198 ASP A CA 1
ATOM 1351 C C . ASP A 1 169 ? -8.491 13.546 -15.223 1.00 55.15 198 ASP A C 1
ATOM 1352 O O . ASP A 1 169 ? -7.980 12.649 -15.904 1.00 55.45 198 ASP A O 1
ATOM 1357 N N . SER A 1 170 ? -9.184 14.562 -15.747 1.00 54.85 199 SER A N 1
ATOM 1358 C CA . SER A 1 170 ? -9.529 14.711 -17.168 1.00 53.84 199 SER A CA 1
ATOM 1359 C C . SER A 1 170 ? -10.373 13.565 -17.774 1.00 52.71 199 SER A C 1
ATOM 1360 O O . SER A 1 170 ? -10.541 13.484 -18.990 1.00 52.27 199 SER A O 1
ATOM 1363 N N . THR A 1 171 ? -10.916 12.691 -16.923 1.00 50.79 200 THR A N 1
ATOM 1364 C CA . THR A 1 171 ? -11.817 11.634 -17.383 1.00 48.78 200 THR A CA 1
ATOM 1365 C C . THR A 1 171 ? -13.260 11.956 -16.973 1.00 47.05 200 THR A C 1
ATOM 1366 O O . THR A 1 171 ? -13.520 12.378 -15.832 1.00 45.57 200 THR A O 1
ATOM 1370 N N . TRP A 1 172 ? -14.189 11.778 -17.908 1.00 45.25 201 TRP A N 1
ATOM 1371 C CA . TRP A 1 172 ? -15.595 12.084 -17.637 1.00 43.76 201 TRP A CA 1
ATOM 1372 C C . TRP A 1 172 ? -16.362 10.888 -17.119 1.00 42.13 201 TRP A C 1
ATOM 1373 O O . TRP A 1 172 ? -16.169 9.770 -17.590 1.00 41.57 201 TRP A O 1
ATOM 1384 N N . TYR A 1 173 ? -17.215 11.152 -16.133 1.00 40.65 202 TYR A N 1
ATOM 1385 C CA . TYR A 1 173 ? -18.110 10.178 -15.537 1.00 39.66 202 TYR A CA 1
ATOM 1386 C C . TYR A 1 173 ? -19.492 10.791 -15.470 1.00 38.65 202 TYR A C 1
ATOM 1387 O O . TYR A 1 173 ? -19.614 12.003 -15.460 1.00 37.72 202 TYR A O 1
ATOM 1396 N N . TYR A 1 17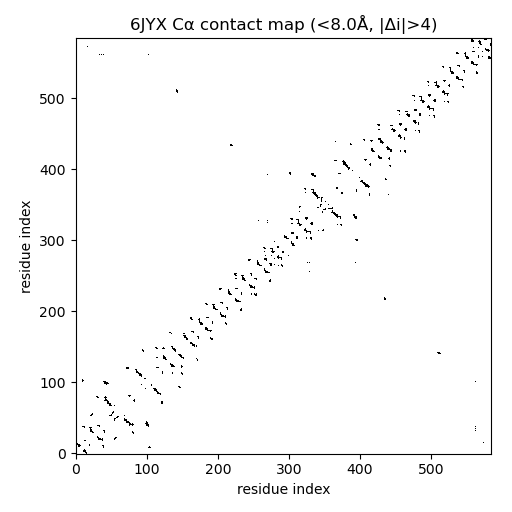4 ? -20.529 9.952 -15.464 1.00 37.71 203 TYR A N 1
ATOM 1397 C CA . TYR A 1 174 ? -21.886 10.424 -15.260 1.00 36.65 203 TYR A CA 1
ATOM 1398 C C . TYR A 1 174 ? -22.471 9.809 -13.995 1.00 37.15 203 TYR A C 1
ATOM 1399 O O . TYR A 1 174 ? -22.475 8.576 -13.832 1.00 37.12 203 TYR A O 1
ATOM 1408 N N . LEU A 1 175 ? -22.978 10.668 -13.111 1.00 37.13 204 LEU A N 1
ATOM 1409 C CA . LEU A 1 175 ? -23.671 10.222 -11.911 1.00 37.59 204 LEU A CA 1
ATOM 1410 C C . LEU A 1 175 ? -25.171 10.433 -12.057 1.00 38.07 204 LEU A C 1
ATOM 1411 O O . LEU A 1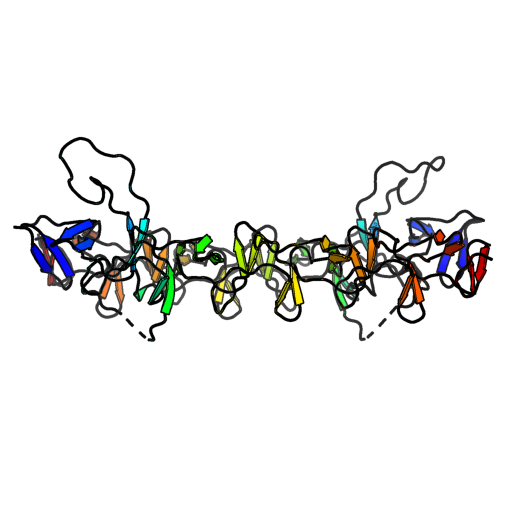 175 ? -25.630 11.553 -12.305 1.00 38.34 204 LEU A O 1
ATOM 1416 N N . ASP A 1 176 ? -25.953 9.370 -11.896 1.00 38.31 205 ASP A N 1
ATOM 1417 C CA . ASP A 1 176 ? -27.405 9.521 -11.986 1.00 38.73 205 ASP A CA 1
ATOM 1418 C C . ASP A 1 176 ? -27.879 10.653 -11.058 1.00 38.39 205 ASP A C 1
ATOM 1419 O O . ASP A 1 176 ? -27.535 10.680 -9.892 1.00 37.99 205 ASP A O 1
ATOM 1424 N N . PRO A 1 177 ? -28.607 11.643 -11.600 1.00 38.70 206 PRO A N 1
ATOM 1425 C CA . PRO A 1 177 ? -29.027 12.767 -10.758 1.00 38.94 206 PRO A CA 1
ATOM 1426 C C . PRO A 1 177 ? -29.972 12.394 -9.613 1.00 39.69 206 PRO A C 1
ATOM 1427 O O . PRO A 1 177 ? -29.996 13.080 -8.602 1.00 40.36 206 PRO A O 1
ATOM 1431 N N . THR A 1 178 ? -30.728 11.311 -9.753 1.00 39.84 207 THR A N 1
ATOM 1432 C CA . THR A 1 178 ? -31.695 10.957 -8.712 1.00 40.81 207 THR A CA 1
ATOM 1433 C C . THR A 1 178 ? -31.052 10.149 -7.569 1.00 40.44 207 THR A C 1
ATOM 1434 O O . THR A 1 178 ? -31.394 10.328 -6.401 1.00 41.16 207 THR A O 1
ATOM 1438 N N . THR A 1 179 ? -30.094 9.294 -7.900 1.00 39.19 208 THR A N 1
ATOM 1439 C CA . THR A 1 179 ? -29.487 8.430 -6.888 1.00 38.03 208 THR A CA 1
ATOM 1440 C C . THR A 1 179 ? -28.039 8.782 -6.555 1.00 37.17 208 THR A C 1
ATOM 1441 O O . THR A 1 179 ? -27.537 8.386 -5.497 1.00 36.05 208 THR A O 1
ATOM 1445 N N . GLY A 1 180 ? -27.363 9.503 -7.458 1.00 35.89 209 GLY A N 1
ATOM 1446 C CA . GLY A 1 180 ? -25.934 9.751 -7.296 1.00 35.31 209 GLY A CA 1
ATOM 1447 C C . GLY A 1 180 ? -25.099 8.574 -7.781 1.00 34.90 209 GLY A C 1
ATOM 1448 O O . GLY A 1 180 ? -23.868 8.643 -7.779 1.00 35.05 209 GLY A O 1
ATOM 1449 N N . ILE A 1 181 ? -25.755 7.490 -8.217 1.00 34.27 210 ILE A N 1
ATOM 1450 C CA . ILE A 1 181 ? -25.015 6.297 -8.654 1.00 34.03 210 ILE A CA 1
ATOM 1451 C C . ILE A 1 181 ? -24.237 6.509 -9.966 1.00 34.15 210 ILE A C 1
ATOM 1452 O O . ILE A 1 181 ? -24.807 6.955 -10.964 1.00 33.46 210 ILE A O 1
ATOM 1457 N N . MET A 1 182 ? -22.944 6.187 -9.950 1.00 33.91 211 MET A N 1
ATOM 1458 C CA . MET A 1 182 ? -22.131 6.200 -11.157 1.00 35.18 211 MET A CA 1
ATOM 1459 C C . MET A 1 182 ? -22.648 5.212 -12.200 1.00 35.31 211 MET A C 1
ATOM 1460 O O . MET A 1 182 ? -22.761 4.011 -11.927 1.00 35.20 211 MET A O 1
ATOM 1465 N N . GLN A 1 183 ? -22.909 5.717 -13.400 1.00 35.37 212 GLN A N 1
ATOM 1466 C CA . GLN A 1 183 ? -23.438 4.890 -14.494 1.00 35.43 212 GLN A CA 1
ATOM 1467 C C . GLN A 1 183 ? -22.340 4.232 -15.318 1.00 36.19 212 GLN A C 1
ATOM 1468 O O . GLN A 1 183 ? -21.205 4.720 -15.399 1.00 35.94 212 GLN A O 1
ATOM 1474 N N . THR A 1 184 ? -22.693 3.101 -15.915 1.00 36.82 213 THR A N 1
ATOM 1475 C CA . THR A 1 184 ? -21.832 2.394 -16.847 1.00 37.31 213 THR A CA 1
ATOM 1476 C C . THR A 1 184 ? -22.727 2.049 -18.033 1.00 37.32 213 THR A C 1
ATOM 1477 O O . THR A 1 184 ? -23.959 2.160 -17.944 1.00 36.23 213 THR A O 1
ATOM 1481 N N . GLY A 1 185 ? -22.107 1.637 -19.136 1.00 37.31 214 GLY A N 1
ATOM 1482 C CA . GLY A 1 185 ? -22.850 1.239 -20.330 1.00 37.90 214 GLY A CA 1
ATOM 1483 C C . GLY A 1 185 ? -23.242 2.422 -21.206 1.00 38.03 214 GLY A C 1
ATOM 1484 O O . GLY A 1 185 ? -22.787 3.560 -21.003 1.00 37.58 214 GLY A O 1
ATOM 1485 N N . TRP A 1 186 ? -24.101 2.145 -22.178 1.00 37.75 215 TRP A N 1
ATOM 1486 C CA . TRP A 1 186 ? -24.646 3.160 -23.044 1.00 38.11 215 TRP A CA 1
ATOM 1487 C C . TRP A 1 186 ? -25.598 4.052 -22.280 1.00 38.79 215 TRP A C 1
ATOM 1488 O O . TRP A 1 186 ? -26.458 3.574 -21.532 1.00 38.90 215 TRP A O 1
ATOM 1499 N N . GLN A 1 187 ? -25.410 5.356 -22.438 1.00 39.22 216 GLN A N 1
ATOM 1500 C CA . GLN A 1 187 ? -26.258 6.329 -21.794 1.00 39.92 216 GLN A CA 1
ATOM 1501 C C . GLN A 1 187 ? -26.766 7.317 -22.840 1.00 40.30 216 GLN A C 1
ATOM 1502 O O . GLN A 1 187 ? -25.998 7.806 -23.702 1.00 41.19 216 GLN A O 1
ATOM 1508 N N . TYR A 1 188 ? -28.057 7.598 -22.768 1.00 39.84 217 TYR A N 1
ATOM 1509 C CA . TYR A 1 188 ? -28.700 8.537 -23.677 1.00 40.10 217 TYR A CA 1
ATOM 1510 C C . TYR A 1 188 ? -28.996 9.871 -22.987 1.00 40.24 217 TYR A C 1
ATOM 1511 O O . TYR A 1 188 ? -29.873 9.970 -22.119 1.00 40.09 217 TYR A O 1
ATOM 1520 N N . LEU A 1 189 ? -28.265 10.902 -23.407 1.00 40.10 218 LEU A N 1
ATOM 1521 C CA . LEU A 1 189 ? -28.247 12.198 -22.732 1.00 40.96 218 LEU A CA 1
ATOM 1522 C C . LEU A 1 189 ? -28.236 13.364 -23.746 1.00 41.20 218 LEU A C 1
ATOM 1523 O O . LEU A 1 189 ? -27.382 13.415 -24.612 1.00 39.32 218 LEU A O 1
ATOM 1528 N N . GLY A 1 190 ? -29.211 14.266 -23.641 1.00 41.36 219 GLY A N 1
ATOM 1529 C CA . GLY A 1 190 ? -29.248 15.468 -24.461 1.00 42.61 219 GLY A CA 1
ATOM 1530 C C . GLY A 1 190 ? -29.292 15.105 -25.929 1.00 43.14 219 GLY A C 1
ATOM 1531 O O . GLY A 1 190 ? -28.572 15.693 -26.745 1.00 42.86 219 GLY A O 1
ATOM 1532 N N . ASN A 1 191 ? -30.112 14.093 -26.225 1.00 43.44 220 ASN A N 1
ATOM 1533 C CA . ASN A 1 191 ? -30.380 13.575 -27.565 1.00 43.47 220 ASN A CA 1
ATOM 1534 C C . ASN A 1 191 ? -29.234 12.799 -28.218 1.00 43.42 220 ASN A C 1
ATOM 1535 O O . ASN A 1 191 ? -29.273 12.562 -29.409 1.00 43.06 220 ASN A O 1
ATOM 1540 N N . LYS A 1 192 ? -28.240 12.385 -27.430 1.00 41.98 221 LYS A N 1
ATOM 1541 C CA . LYS A 1 192 ? -27.053 11.722 -27.967 1.00 41.95 221 LYS A CA 1
ATOM 1542 C C . LYS A 1 192 ? -26.631 10.544 -27.093 1.00 41.48 221 LYS A C 1
ATOM 1543 O O . LYS A 1 192 ? -26.968 10.495 -25.907 1.00 41.57 221 LYS A O 1
ATOM 1549 N N . TRP A 1 193 ? -25.859 9.624 -27.667 1.00 40.68 222 TRP A N 1
ATOM 1550 C CA . TRP A 1 193 ? -25.423 8.423 -26.968 1.00 40.06 222 TRP A CA 1
ATOM 1551 C C . TRP A 1 193 ? -23.975 8.520 -26.553 1.00 39.50 222 TRP A C 1
ATOM 1552 O O . TRP A 1 193 ? -23.136 8.995 -27.314 1.00 39.66 222 TRP A O 1
ATOM 1563 N N . TYR A 1 194 ? -23.697 8.026 -25.353 1.00 38.83 223 TYR A N 1
ATOM 1564 C CA . TYR A 1 194 ? -22.355 7.962 -24.792 1.00 38.65 223 TYR A CA 1
ATOM 1565 C C . TYR A 1 194 ? -22.133 6.562 -24.311 1.00 38.78 223 TYR A C 1
ATOM 1566 O O . TYR A 1 194 ? -23.076 5.892 -23.853 1.00 38.88 223 TYR A O 1
ATOM 1575 N N . TYR A 1 195 ? -20.894 6.111 -24.414 1.00 38.65 224 TYR A N 1
ATOM 1576 C CA . TYR A 1 195 ? -20.538 4.837 -23.845 1.00 39.16 224 TYR A CA 1
ATOM 1577 C C . TYR A 1 195 ? -19.608 5.009 -22.665 1.00 39.36 224 TYR A C 1
ATOM 1578 O O . TYR A 1 195 ? -18.499 5.538 -22.795 1.00 39.22 224 TYR A O 1
ATOM 1587 N N . LEU A 1 196 ? -20.079 4.542 -21.515 1.00 39.50 225 LEU A N 1
ATOM 1588 C CA . LEU A 1 196 ? -19.291 4.564 -20.299 1.00 40.50 225 LEU A CA 1
ATOM 1589 C C . LEU A 1 196 ? -18.771 3.149 -20.087 1.00 41.25 225 LEU A C 1
ATOM 1590 O O . LEU A 1 196 ? -19.546 2.180 -20.073 1.00 41.15 225 LEU A O 1
ATOM 1595 N N . ARG A 1 197 ? -17.453 3.041 -19.949 1.00 42.16 226 ARG A N 1
ATOM 1596 C CA . ARG A 1 197 ? -16.789 1.759 -19.733 1.00 43.31 226 ARG A CA 1
ATOM 1597 C C . ARG A 1 197 ? -17.195 1.185 -18.390 1.00 44.38 226 ARG A C 1
ATOM 1598 O O . ARG A 1 197 ? -17.852 1.863 -17.595 1.00 44.10 226 ARG A O 1
ATOM 1606 N N . SER A 1 198 ? -16.823 -0.069 -18.138 1.00 45.00 227 SER A N 1
ATOM 1607 C CA . SER A 1 198 ? -17.259 -0.745 -16.916 1.00 45.74 227 SER A CA 1
ATOM 1608 C C . SER A 1 198 ? -16.671 -0.085 -15.665 1.00 45.38 227 SER A C 1
ATOM 1609 O O . SER A 1 198 ? -17.147 -0.315 -14.559 1.00 45.70 227 SER A O 1
ATOM 1612 N N . SER A 1 199 ? -15.652 0.759 -15.847 1.00 44.98 228 SER A N 1
ATOM 1613 C CA . SER A 1 199 ? -15.110 1.548 -14.736 1.00 44.31 228 SER A CA 1
ATOM 1614 C C . SER A 1 199 ? -15.895 2.848 -14.537 1.00 43.96 228 SER A C 1
ATOM 1615 O O . SER A 1 199 ? -15.648 3.592 -13.568 1.00 43.93 228 SER A O 1
ATOM 1618 N N . GLY A 1 200 ? -16.814 3.129 -15.469 1.00 42.74 229 GLY A N 1
ATOM 1619 C CA . GLY A 1 200 ? -17.568 4.376 -15.479 1.00 42.02 229 GLY A CA 1
ATOM 1620 C C . GLY A 1 200 ? -17.014 5.408 -16.433 1.00 41.74 229 GLY A C 1
ATOM 1621 O O . GLY A 1 200 ? -17.711 6.349 -16.793 1.00 41.15 229 GLY A O 1
ATOM 1622 N N . ALA A 1 201 ? -15.765 5.212 -16.859 1.00 41.41 230 ALA A N 1
ATOM 1623 C CA . ALA A 1 201 ? -15.051 6.191 -17.660 1.00 41.63 230 ALA A CA 1
ATOM 1624 C C . ALA A 1 201 ? -15.698 6.371 -19.041 1.00 41.64 230 ALA A C 1
ATOM 1625 O O . ALA A 1 201 ? -15.954 5.385 -19.729 1.00 41.81 230 ALA A O 1
ATOM 1627 N N . MET A 1 202 ? -15.977 7.619 -19.420 1.00 41.76 231 MET A N 1
ATOM 1628 C CA . MET A 1 202 ? -16.521 7.930 -20.746 1.00 42.04 231 MET A CA 1
ATOM 1629 C C . MET A 1 202 ? -15.513 7.614 -21.853 1.00 42.38 231 MET A C 1
ATOM 1630 O O . MET A 1 202 ? -14.420 8.164 -21.891 1.00 42.05 231 MET A O 1
ATOM 1635 N N . ALA A 1 203 ? -15.891 6.709 -22.741 1.00 42.43 232 ALA A N 1
ATOM 1636 C CA . ALA A 1 203 ? -15.012 6.324 -23.841 1.00 42.53 232 ALA A CA 1
ATOM 1637 C C . ALA A 1 203 ? -15.019 7.385 -24.936 1.00 42.41 232 ALA A C 1
ATOM 1638 O O . ALA A 1 203 ? -16.035 8.056 -25.166 1.00 41.58 232 ALA A O 1
ATOM 1640 N N . THR A 1 204 ? -13.864 7.551 -25.576 1.00 43.02 233 THR A N 1
ATOM 1641 C CA . THR A 1 204 ? -13.737 8.339 -26.805 1.00 43.22 233 THR A CA 1
ATOM 1642 C C . THR A 1 204 ? -13.015 7.507 -27.859 1.00 42.97 233 THR A C 1
ATOM 1643 O O . THR A 1 204 ? -12.291 6.566 -27.538 1.00 42.93 233 THR A O 1
ATOM 1647 N N . GLY A 1 205 ? -13.221 7.834 -29.123 1.00 43.09 234 GLY A N 1
ATOM 1648 C CA . GLY A 1 205 ? -12.594 7.052 -30.185 1.00 43.73 234 GLY A CA 1
ATOM 1649 C C . GLY A 1 205 ? -13.416 5.855 -30.618 1.00 44.01 234 GLY A C 1
ATOM 1650 O O . GLY A 1 205 ? -14.639 5.814 -30.424 1.00 43.66 234 GLY A O 1
ATOM 1651 N N . TRP A 1 206 ? -12.738 4.890 -31.232 1.00 44.46 235 TRP A N 1
ATOM 1652 C CA . TRP A 1 206 ? -13.369 3.669 -31.729 1.00 45.27 235 TRP A CA 1
ATOM 1653 C C . TRP A 1 206 ? -13.706 2.685 -30.601 1.00 45.50 235 TRP A C 1
ATOM 1654 O O . TRP A 1 206 ? -12.872 2.405 -29.756 1.00 45.60 235 TRP A O 1
ATOM 1665 N N . TYR A 1 207 ? -14.929 2.161 -30.590 1.00 45.43 236 TYR A N 1
ATOM 1666 C CA . TYR A 1 207 ? -15.288 1.184 -29.578 1.00 45.65 236 TYR A CA 1
ATOM 1667 C C . TYR A 1 207 ? -15.949 -0.053 -30.183 1.00 46.05 236 TYR A C 1
ATOM 1668 O O . TYR A 1 207 ? -16.928 0.062 -30.914 1.00 45.38 236 TYR A O 1
ATOM 1677 N N . GLN A 1 208 ? -15.404 -1.232 -29.874 1.00 46.86 237 GLN A N 1
ATOM 1678 C CA . GLN A 1 208 ? -15.971 -2.469 -30.388 1.00 48.67 237 GLN A CA 1
ATOM 1679 C C . GLN A 1 208 ? -16.815 -3.219 -29.370 1.00 49.40 237 GLN A C 1
ATOM 1680 O O . GLN A 1 208 ? -16.351 -3.535 -28.277 1.00 50.14 237 GLN A O 1
ATOM 1686 N N . GLU A 1 209 ? -18.052 -3.504 -29.752 1.00 49.81 238 GLU A N 1
ATOM 1687 C CA . GLU A 1 209 ? -18.979 -4.243 -28.919 1.00 50.50 238 GLU A CA 1
ATOM 1688 C C . GLU A 1 209 ? -19.444 -5.432 -29.744 1.00 51.03 238 GLU A C 1
ATOM 1689 O O . GLU A 1 209 ? -20.141 -5.258 -30.749 1.00 50.81 238 GLU A O 1
ATOM 1695 N N . GLY A 1 210 ? -19.054 -6.636 -29.326 1.00 51.65 239 GLY A N 1
ATOM 1696 C CA . GLY A 1 210 ? -19.262 -7.829 -30.146 1.00 52.12 239 GLY A CA 1
ATOM 1697 C C . GLY A 1 210 ? -18.418 -7.664 -31.397 1.00 52.50 239 GLY A C 1
ATOM 1698 O O . GLY A 1 210 ? -17.207 -7.448 -31.306 1.00 53.20 239 GLY A O 1
ATOM 1699 N N . THR A 1 211 ? -19.050 -7.714 -32.566 1.00 52.38 240 THR A N 1
ATOM 1700 C CA . THR A 1 211 ? -18.315 -7.460 -33.810 1.00 52.02 240 THR A CA 1
ATOM 1701 C C . THR A 1 211 ? -18.522 -6.040 -34.358 1.00 51.31 240 THR A C 1
ATOM 1702 O O . THR A 1 211 ? -17.777 -5.611 -35.242 1.00 51.58 240 THR A O 1
ATOM 1706 N N . THR A 1 212 ? -19.507 -5.323 -33.811 1.00 49.60 241 THR A N 1
ATOM 1707 C CA . THR A 1 212 ? -19.859 -3.971 -34.257 1.00 48.50 241 THR A CA 1
ATOM 1708 C C . THR A 1 212 ? -18.908 -2.875 -33.742 1.00 47.39 241 THR A C 1
ATOM 1709 O O . THR A 1 212 ? -18.565 -2.837 -32.554 1.00 47.24 241 THR A O 1
ATOM 1713 N N . TRP A 1 213 ? -18.523 -1.965 -34.638 1.00 45.61 242 TRP A N 1
ATOM 1714 C CA . TRP A 1 213 ? -17.672 -0.838 -34.277 1.00 43.91 242 TRP A CA 1
ATOM 1715 C C . TRP A 1 213 ? -18.496 0.432 -34.112 1.00 42.78 242 TRP A C 1
ATOM 1716 O O . TRP A 1 213 ? -19.404 0.685 -34.902 1.00 42.26 242 TRP A O 1
ATOM 1727 N N . TYR A 1 214 ? -18.163 1.227 -33.100 1.00 41.66 243 TYR A N 1
ATOM 1728 C CA . TYR A 1 214 ? -18.790 2.542 -32.883 1.00 41.40 243 TYR A CA 1
ATOM 1729 C C . TYR A 1 214 ? -17.729 3.605 -32.755 1.00 41.55 243 TYR A C 1
ATOM 1730 O O . TYR A 1 214 ? -16.647 3.334 -32.264 1.00 41.85 243 TYR A O 1
ATOM 1739 N N . TYR A 1 215 ? -18.049 4.820 -33.178 1.00 42.15 244 TYR A N 1
ATOM 1740 C CA . TYR A 1 215 ? -17.112 5.918 -32.998 1.00 42.99 244 TYR A CA 1
ATOM 1741 C C . TYR A 1 215 ? -17.696 6.970 -32.075 1.00 42.75 244 TYR A C 1
ATOM 1742 O O . TYR A 1 215 ? -18.737 7.588 -32.366 1.00 42.24 244 TYR A O 1
ATOM 1751 N N . LEU A 1 216 ? -17.010 7.141 -30.956 1.00 43.29 245 LEU A N 1
ATOM 1752 C CA . LEU A 1 216 ? -17.356 8.159 -29.977 1.00 44.18 245 LEU A CA 1
ATOM 1753 C C . LEU A 1 216 ? -16.438 9.371 -30.123 1.00 45.00 245 LEU A C 1
ATOM 1754 O O . LEU A 1 216 ? -15.214 9.233 -30.119 1.00 44.53 245 LEU A O 1
ATOM 1759 N N . ASP A 1 217 ? -17.051 10.546 -30.258 1.00 46.51 246 ASP A N 1
ATOM 1760 C CA . ASP A 1 217 ? -16.346 11.814 -30.456 1.00 48.07 246 ASP A CA 1
ATOM 1761 C C . ASP A 1 217 ? -15.181 11.984 -29.507 1.00 49.07 246 ASP A C 1
ATOM 1762 O O . ASP A 1 217 ? -15.295 11.700 -28.307 1.00 49.01 246 ASP A O 1
ATOM 1767 N N . HIS A 1 218 ? -14.051 12.433 -30.042 1.00 50.01 247 HIS A N 1
ATOM 1768 C CA . HIS A 1 218 ? -12.955 12.869 -29.179 1.00 51.27 247 HIS A CA 1
ATOM 1769 C C . HIS A 1 218 ? -12.823 14.386 -29.306 1.00 51.61 247 HIS A C 1
ATOM 1770 O O . HIS A 1 218 ? -12.594 14.893 -30.412 1.00 51.62 247 HIS A O 1
ATOM 1777 N N . PRO A 1 219 ? -12.957 15.118 -28.179 1.00 51.60 248 PRO A N 1
ATOM 1778 C CA . PRO A 1 219 ? -13.037 14.591 -26.810 1.00 51.29 248 PRO A CA 1
ATOM 1779 C C . PRO A 1 219 ? -14.447 14.526 -26.196 1.00 50.38 248 PRO A C 1
ATOM 1780 O O . PRO A 1 219 ? -14.574 14.149 -25.045 1.00 50.92 248 PRO A O 1
ATOM 1784 N N . ASN A 1 220 ? -15.474 14.904 -26.947 1.00 49.50 249 ASN A N 1
ATOM 1785 C CA . ASN A 1 220 ? -16.818 15.084 -26.389 1.00 48.63 249 ASN A CA 1
ATOM 1786 C C . ASN A 1 220 ? -17.585 13.804 -26.002 1.00 47.33 249 ASN A C 1
ATOM 1787 O O . ASN A 1 220 ? -18.541 13.855 -25.226 1.00 46.59 249 ASN A O 1
ATOM 1792 N N . GLY A 1 221 ? -17.152 12.670 -26.531 1.00 45.07 250 GLY A N 1
ATOM 1793 C CA . GLY A 1 221 ? -17.756 11.389 -26.209 1.00 44.18 250 GLY A CA 1
ATOM 1794 C C . GLY A 1 221 ? -19.015 10.982 -26.960 1.00 42.84 250 GLY A C 1
ATOM 1795 O O . GLY A 1 221 ? -19.307 9.814 -27.012 1.00 43.09 250 GLY A O 1
ATOM 1796 N N . ASP A 1 222 ? -19.764 11.924 -27.522 1.00 42.47 251 ASP A N 1
ATOM 1797 C CA . ASP A 1 222 ? -21.032 11.598 -28.202 1.00 42.53 251 ASP A CA 1
ATOM 1798 C C . ASP A 1 222 ? -20.852 10.647 -29.405 1.00 42.13 251 ASP A C 1
ATOM 1799 O O . ASP A 1 222 ? -19.880 10.755 -30.148 1.00 42.89 251 ASP A O 1
ATOM 1804 N N . MET A 1 223 ? -21.780 9.717 -29.571 1.00 41.24 252 MET A N 1
ATOM 1805 C CA . MET A 1 223 ? -21.689 8.719 -30.625 1.00 40.94 252 MET A CA 1
ATOM 1806 C C . MET A 1 223 ? -22.013 9.344 -31.982 1.00 41.31 252 MET A C 1
ATOM 1807 O O . MET A 1 223 ? -23.059 9.960 -32.164 1.00 41.04 252 MET A O 1
ATOM 1812 N N . LYS A 1 224 ? -21.106 9.178 -32.937 1.00 41.37 253 LYS A N 1
ATOM 1813 C CA . LYS A 1 224 ? -21.283 9.769 -34.255 1.00 41.79 253 LYS A CA 1
ATOM 1814 C C . LYS A 1 224 ? -22.118 8.873 -35.158 1.00 41.35 253 LYS A C 1
ATOM 1815 O O . LYS A 1 224 ? -22.025 7.654 -35.054 1.00 40.69 253 LYS A O 1
ATOM 1821 N N . THR A 1 225 ? -22.939 9.493 -36.012 1.00 40.89 254 THR A N 1
ATOM 1822 C CA . THR A 1 225 ? -23.617 8.811 -37.091 1.00 41.38 254 THR A CA 1
ATOM 1823 C C . THR A 1 225 ? -23.218 9.461 -38.438 1.00 41.91 254 THR A C 1
ATOM 1824 O O . THR A 1 225 ? -22.723 10.598 -38.483 1.00 42.50 254 THR A O 1
ATOM 1828 N N . GLY A 1 226 ? -23.467 8.746 -39.529 1.00 40.95 255 GLY A N 1
ATOM 1829 C CA . GLY A 1 226 ? -23.254 9.280 -40.878 1.00 40.58 255 GLY A CA 1
ATOM 1830 C C . GLY A 1 226 ? -21.795 9.203 -41.286 1.00 39.93 255 GLY A C 1
ATOM 1831 O O . GLY A 1 226 ? -20.994 8.506 -40.658 1.00 38.13 255 GLY A O 1
ATOM 1832 N N . TRP A 1 227 ? -21.453 9.920 -42.353 1.00 40.58 256 TRP A N 1
ATOM 1833 C CA . TRP A 1 227 ? -20.077 9.943 -42.857 1.00 40.82 256 TRP A CA 1
ATOM 1834 C C . TRP A 1 227 ? -19.159 10.675 -41.905 1.00 41.67 256 TRP A C 1
ATOM 1835 O O . TRP A 1 227 ? -19.471 11.784 -41.467 1.00 41.85 256 TRP A O 1
ATOM 1846 N N . GLN A 1 228 ? -18.041 10.052 -41.562 1.00 42.00 257 GLN A N 1
ATOM 1847 C CA . GLN A 1 228 ? -17.062 10.669 -40.694 1.00 43.42 257 GLN A CA 1
ATOM 1848 C C . GLN A 1 228 ? -15.667 10.522 -41.322 1.00 44.49 257 GLN A C 1
ATOM 1849 O O . GLN A 1 228 ? -15.290 9.446 -41.776 1.00 43.70 257 GLN A O 1
ATOM 1855 N N . ASN A 1 229 ? -14.913 11.613 -41.373 1.00 45.35 258 ASN A N 1
ATOM 1856 C CA . ASN A 1 229 ? -13.539 11.523 -41.807 1.00 46.62 258 ASN A CA 1
ATOM 1857 C C . ASN A 1 229 ? -12.659 11.373 -40.594 1.00 47.15 258 ASN A C 1
ATOM 1858 O O . ASN A 1 229 ? -12.498 12.332 -39.808 1.00 48.11 258 ASN A O 1
ATOM 1863 N N . LEU A 1 230 ? -12.101 10.180 -40.420 1.00 46.72 259 LEU A N 1
ATOM 1864 C CA . LEU A 1 230 ? -11.321 9.870 -39.233 1.00 47.66 259 LEU A CA 1
ATOM 1865 C C . LEU A 1 230 ? -9.996 9.270 -39.623 1.00 48.25 259 LEU A C 1
ATOM 1866 O O . LEU A 1 230 ? -9.950 8.196 -40.232 1.00 47.82 259 LEU A O 1
ATOM 1871 N N . GLY A 1 231 ? -8.919 9.968 -39.269 1.00 49.08 260 GLY A N 1
ATOM 1872 C CA . GLY A 1 231 ? -7.568 9.557 -39.649 1.00 50.33 260 GLY A CA 1
ATOM 1873 C C . GLY A 1 231 ? -7.393 9.534 -41.153 1.00 50.97 260 GLY A C 1
ATOM 1874 O O . GLY A 1 231 ? -6.768 8.629 -41.691 1.00 51.86 260 GLY A O 1
ATOM 1875 N N . ASN A 1 232 ? -7.978 10.521 -41.832 1.00 51.69 261 ASN A N 1
ATOM 1876 C CA . ASN A 1 232 ? -7.870 10.666 -43.290 1.00 51.71 261 ASN A CA 1
ATOM 1877 C C . ASN A 1 232 ? -8.544 9.559 -44.119 1.00 50.86 261 ASN A C 1
ATOM 1878 O O . ASN A 1 232 ? -8.278 9.432 -45.317 1.00 51.45 261 ASN A O 1
ATOM 1883 N N . LYS A 1 233 ? -9.406 8.769 -43.473 1.00 49.27 262 LYS A N 1
ATOM 1884 C CA . LYS A 1 233 ? -10.268 7.775 -44.143 1.00 48.04 262 LYS A CA 1
ATOM 1885 C C . LYS A 1 233 ? -11.729 8.141 -43.907 1.00 46.70 262 LYS A C 1
ATOM 1886 O O . LYS A 1 233 ? -12.057 8.765 -42.882 1.00 46.41 262 LYS A O 1
ATOM 1892 N N . TRP A 1 234 ? -12.593 7.746 -44.831 1.00 43.45 263 TRP A N 1
ATOM 1893 C CA . TRP A 1 234 ? -14.007 7.941 -44.679 1.00 42.85 263 TRP A CA 1
ATOM 1894 C C . TRP A 1 234 ? -14.682 6.679 -44.124 1.00 41.96 263 TRP A C 1
ATOM 1895 O O . TRP A 1 234 ? -14.412 5.563 -44.579 1.00 41.19 263 TRP A O 1
ATOM 1906 N N . TYR A 1 235 ? -15.574 6.864 -43.160 1.00 40.58 264 TYR A N 1
ATOM 1907 C CA . TYR A 1 235 ? -16.392 5.760 -42.661 1.00 39.43 264 TYR A CA 1
ATOM 1908 C C . TYR A 1 235 ? -17.846 6.150 -42.732 1.00 39.08 264 TYR A C 1
ATOM 1909 O O . TYR A 1 235 ? -18.189 7.345 -42.634 1.00 37.38 264 TYR A O 1
ATOM 1918 N N . TYR A 1 236 ? -18.706 5.152 -42.926 1.00 37.89 265 TYR A N 1
ATOM 1919 C CA . TYR A 1 236 ? -20.131 5.401 -42.818 1.00 38.64 265 TYR A CA 1
ATOM 1920 C C . TYR A 1 236 ? -20.646 4.728 -41.547 1.00 39.17 265 TYR A C 1
ATOM 1921 O O . TYR A 1 236 ? -20.557 3.506 -41.407 1.00 39.24 265 TYR A O 1
ATOM 1930 N N . LEU A 1 237 ? -21.178 5.539 -40.640 1.00 39.52 266 LEU A N 1
ATOM 1931 C CA . LEU A 1 237 ? -21.815 5.038 -39.419 1.00 40.16 266 LEU A CA 1
ATOM 1932 C C . LEU A 1 237 ? -23.347 5.079 -39.575 1.00 40.86 266 LEU A C 1
ATOM 1933 O O . LEU A 1 237 ? -23.929 6.120 -39.852 1.00 41.16 266 LEU A O 1
ATOM 1938 N N . ARG A 1 238 ? -23.997 3.937 -39.420 1.00 42.07 267 ARG A N 1
ATOM 1939 C CA . ARG A 1 238 ? -25.455 3.873 -39.582 1.00 43.67 267 ARG A CA 1
ATOM 1940 C C . ARG A 1 238 ? -26.192 4.718 -38.522 1.00 44.23 267 ARG A C 1
ATOM 1941 O O . ARG A 1 238 ? -25.583 5.205 -37.580 1.00 44.35 267 ARG A O 1
ATOM 1949 N N . SER A 1 239 ? -27.486 4.928 -38.718 1.00 45.20 268 SER A N 1
ATOM 1950 C CA . SER A 1 239 ? -28.320 5.709 -37.798 1.00 46.35 268 SER A CA 1
ATOM 1951 C C . SER A 1 239 ? -28.231 5.205 -36.358 1.00 46.46 268 SER A C 1
ATOM 1952 O O . SER A 1 239 ? -28.366 5.985 -35.418 1.00 46.43 268 SER A O 1
ATOM 1955 N N . SER A 1 240 ? -27.999 3.903 -36.202 1.00 46.07 269 SER A N 1
ATOM 1956 C CA . SER A 1 240 ? -27.795 3.290 -34.902 1.00 46.22 269 SER A CA 1
ATOM 1957 C C . SER A 1 240 ? -26.379 3.486 -34.347 1.00 45.08 269 SER A C 1
ATOM 1958 O O . SER A 1 240 ? -26.109 3.120 -33.199 1.00 45.49 269 SER A O 1
ATOM 1961 N N . GLY A 1 241 ? -25.468 4.024 -35.162 1.00 43.53 270 GLY A N 1
ATOM 1962 C CA . GLY A 1 241 ? -24.085 4.238 -34.727 1.00 40.93 270 GLY A CA 1
ATOM 1963 C C . GLY A 1 241 ? -23.143 3.176 -35.243 1.00 39.59 270 GLY A C 1
ATOM 1964 O O . GLY A 1 241 ? -21.915 3.368 -35.263 1.00 38.70 270 GLY A O 1
ATOM 1965 N N . ALA A 1 242 ? -23.719 2.052 -35.667 1.00 38.63 271 ALA A N 1
ATOM 1966 C CA . ALA A 1 242 ? -22.961 0.893 -36.172 1.00 37.41 271 ALA A CA 1
ATOM 1967 C C . ALA A 1 242 ? -22.212 1.241 -37.455 1.00 37.29 271 ALA A C 1
ATOM 1968 O O . ALA A 1 242 ? -22.809 1.732 -38.401 1.00 36.62 271 ALA A O 1
ATOM 1970 N N . MET A 1 243 ? -20.917 0.976 -37.465 1.00 37.40 272 MET A N 1
ATOM 1971 C CA . MET A 1 243 ? -20.101 1.189 -38.649 1.00 39.18 272 MET A CA 1
ATOM 1972 C C . MET A 1 243 ? -20.476 0.217 -39.769 1.00 39.71 272 MET A C 1
ATOM 1973 O O . MET A 1 243 ? -20.478 -0.988 -39.568 1.00 39.90 272 MET A O 1
ATOM 1978 N N . ALA A 1 244 ? -20.794 0.760 -40.940 1.00 40.81 273 ALA A N 1
ATOM 1979 C CA . ALA A 1 244 ? -21.152 -0.044 -42.114 1.00 41.29 273 ALA A CA 1
ATOM 1980 C C . ALA A 1 244 ? -19.938 -0.692 -42.772 1.00 42.53 273 ALA A C 1
ATOM 1981 O O . ALA A 1 244 ? -18.823 -0.156 -42.737 1.00 41.48 273 ALA A O 1
ATOM 1983 N N . THR A 1 245 ? -20.159 -1.869 -43.357 1.00 43.62 274 THR A N 1
ATOM 1984 C CA . THR A 1 245 ? -19.134 -2.560 -44.156 1.00 44.68 274 THR A CA 1
ATOM 1985 C C . THR A 1 245 ? -19.806 -3.075 -45.415 1.00 45.25 274 THR A C 1
ATOM 1986 O O . THR A 1 245 ? -21.037 -3.186 -45.461 1.00 45.78 274 THR A O 1
ATOM 1990 N N . GLY A 1 246 ? -19.012 -3.369 -46.441 1.00 46.00 275 GLY A N 1
ATOM 1991 C CA . GLY A 1 246 ? -19.556 -3.821 -47.718 1.00 46.22 275 GLY A CA 1
ATOM 1992 C C . GLY A 1 246 ? -20.064 -2.692 -48.591 1.00 47.17 275 GLY A C 1
ATOM 1993 O O . GLY A 1 246 ? -19.689 -1.521 -48.404 1.00 46.93 275 GLY A O 1
ATOM 1994 N N . TRP A 1 247 ? -20.918 -3.043 -49.549 1.00 47.49 276 TRP A N 1
ATOM 1995 C CA . TRP A 1 247 ? -21.565 -2.071 -50.400 1.00 48.94 276 TRP A CA 1
ATOM 1996 C C . TRP A 1 247 ? -22.581 -1.286 -49.597 1.00 49.90 276 TRP A C 1
ATOM 1997 O O . TRP A 1 247 ? -23.331 -1.854 -48.803 1.00 49.24 276 TRP A O 1
ATOM 2008 N N . TYR A 1 248 ? -22.590 0.025 -49.798 1.00 50.59 277 TYR A N 1
ATOM 2009 C CA . TYR A 1 248 ? -23.603 0.868 -49.200 1.00 51.69 277 TYR A CA 1
ATOM 2010 C C . TYR A 1 248 ? -24.103 1.822 -50.260 1.00 52.49 277 TYR A C 1
ATOM 2011 O O . TYR A 1 248 ? -23.303 2.437 -50.985 1.00 52.01 277 TYR A O 1
ATOM 2020 N N . GLN A 1 249 ? -25.422 1.933 -50.353 1.00 53.12 278 GLN A N 1
ATOM 2021 C CA . GLN A 1 249 ? -26.061 2.809 -51.319 1.00 54.72 278 GLN A CA 1
ATOM 2022 C C . GLN A 1 249 ? -26.585 4.079 -50.655 1.00 55.40 278 GLN A C 1
ATOM 2023 O O . GLN A 1 249 ? -27.494 4.029 -49.825 1.00 56.11 278 GLN A O 1
ATOM 2029 N N . ASP A 1 250 ? -25.997 5.213 -51.018 1.00 56.40 279 ASP A N 1
ATOM 2030 C CA . ASP A 1 250 ? -26.420 6.520 -50.528 1.00 57.36 279 ASP A CA 1
ATOM 2031 C C . ASP A 1 250 ? -27.098 7.223 -51.704 1.00 57.65 279 ASP A C 1
ATOM 2032 O O . ASP A 1 250 ? -26.436 7.685 -52.636 1.00 58.13 279 ASP A O 1
ATOM 2037 N N . GLY A 1 251 ? -28.424 7.281 -51.677 1.00 57.88 280 GLY A N 1
ATOM 2038 C CA . GLY A 1 251 ? -29.186 7.819 -52.804 1.00 57.96 280 GLY A CA 1
ATOM 2039 C C . GLY A 1 251 ? -29.181 6.797 -53.921 1.00 57.83 280 GLY A C 1
ATOM 2040 O O . GLY A 1 251 ? -29.555 5.644 -53.706 1.00 58.31 280 GLY A O 1
ATOM 2041 N N . SER A 1 252 ? -28.743 7.203 -55.111 1.00 57.13 281 SER A N 1
ATOM 2042 C CA . SER A 1 252 ? -28.520 6.243 -56.189 1.00 56.33 281 SER A CA 1
ATOM 2043 C C . SER A 1 252 ? -27.030 5.967 -56.408 1.00 55.00 281 SER A C 1
ATOM 2044 O O . SER A 1 252 ? -26.632 5.269 -57.359 1.00 55.59 281 SER A O 1
ATOM 2047 N N . THR A 1 253 ? -26.216 6.495 -55.502 1.00 52.70 282 THR A N 1
ATOM 2048 C CA . THR A 1 253 ? -24.770 6.307 -55.549 1.00 50.62 282 THR A CA 1
ATOM 2049 C C . THR A 1 253 ? -24.321 5.185 -54.633 1.00 49.17 282 THR A C 1
ATOM 2050 O O . THR A 1 253 ? -24.758 5.113 -53.488 1.00 48.82 282 THR A O 1
ATOM 2054 N N . TRP A 1 254 ? -23.423 4.338 -55.138 1.00 46.82 283 TRP A N 1
ATOM 2055 C CA . TRP A 1 254 ? -22.873 3.225 -54.384 1.00 45.29 283 TRP A CA 1
ATOM 2056 C C . TRP A 1 254 ? -21.473 3.520 -53.852 1.00 44.13 283 TRP A C 1
ATOM 2057 O O . TRP A 1 254 ? -20.649 4.147 -54.538 1.00 43.92 283 TRP A O 1
ATOM 2068 N N . TYR A 1 255 ? -21.213 3.069 -52.632 1.00 42.40 284 TYR A N 1
ATOM 2069 C CA . TYR A 1 255 ? -19.903 3.191 -52.007 1.00 41.95 284 TYR A CA 1
ATOM 2070 C C . TYR A 1 255 ? -19.474 1.840 -51.526 1.00 41.64 284 TYR A C 1
ATOM 2071 O O . TYR A 1 255 ? -20.318 1.018 -51.186 1.00 41.65 284 TYR A O 1
ATOM 2080 N N . TYR A 1 256 ? -18.170 1.599 -51.470 1.00 41.16 285 TYR A N 1
ATOM 2081 C CA . TYR A 1 256 ? -17.718 0.368 -50.865 1.00 41.18 285 TYR A CA 1
ATOM 2082 C C . TYR A 1 256 ? -16.833 0.626 -49.680 1.00 41.83 285 TYR A C 1
ATOM 2083 O O . TYR A 1 256 ? -15.818 1.310 -49.788 1.00 40.78 285 TYR A O 1
ATOM 2092 N N . LEU A 1 257 ? -17.232 0.060 -48.544 1.00 42.29 286 LEU A N 1
ATOM 2093 C CA . LEU A 1 257 ? -16.481 0.174 -47.317 1.00 43.39 286 LEU A CA 1
ATOM 2094 C C . LEU A 1 257 ? -15.820 -1.147 -47.052 1.00 44.53 286 LEU A C 1
ATOM 2095 O O . LEU A 1 257 ? -16.467 -2.195 -47.100 1.00 44.32 286 LEU A O 1
ATOM 2100 N N . ASN A 1 258 ? -14.525 -1.076 -46.780 1.00 46.25 287 ASN A N 1
ATOM 2101 C CA . ASN A 1 258 ? -13.677 -2.226 -46.556 1.00 48.14 287 ASN A CA 1
ATOM 2102 C C . ASN A 1 258 ? -14.333 -3.243 -45.645 1.00 49.12 287 ASN A C 1
ATOM 2103 O O . ASN A 1 258 ? -14.825 -2.887 -44.558 1.00 48.49 287 ASN A O 1
ATOM 2108 N N . ALA A 1 259 ? -14.335 -4.502 -46.093 1.00 49.73 288 ALA A N 1
ATOM 2109 C CA . ALA A 1 259 ? -15.036 -5.603 -45.413 1.00 50.49 288 ALA A CA 1
ATOM 2110 C C . ALA A 1 259 ? -14.766 -5.725 -43.920 1.00 50.69 288 ALA A C 1
ATOM 2111 O O . ALA A 1 259 ? -15.687 -5.984 -43.150 1.00 51.69 288 ALA A O 1
ATOM 2113 N N . GLY A 1 260 ? -13.515 -5.565 -43.509 1.00 50.66 289 GLY A N 1
ATOM 2114 C CA . GLY A 1 260 ? -13.185 -5.661 -42.096 1.00 50.81 289 GLY A CA 1
ATOM 2115 C C . GLY A 1 260 ? -13.137 -4.322 -41.373 1.00 51.14 289 GLY A C 1
ATOM 2116 O O . GLY A 1 260 ? -13.822 -4.130 -40.347 1.00 51.45 289 GLY A O 1
ATOM 2117 N N . ASN A 1 261 ? -12.334 -3.402 -41.910 1.00 50.14 290 ASN A N 1
ATOM 2118 C CA . ASN A 1 261 ? -12.002 -2.150 -41.237 1.00 49.81 290 ASN A CA 1
ATOM 2119 C C . ASN A 1 261 ? -13.002 -1.003 -41.414 1.00 48.19 290 ASN A C 1
ATOM 2120 O O . ASN A 1 261 ? -13.015 -0.082 -40.604 1.00 48.16 290 ASN A O 1
ATOM 2125 N N . GLY A 1 262 ? -13.804 -1.053 -42.474 1.00 46.18 291 GLY A N 1
ATOM 2126 C CA . GLY A 1 262 ? -14.875 -0.072 -42.701 1.00 44.32 291 GLY A CA 1
ATOM 2127 C C . GLY A 1 262 ? -14.489 1.168 -43.497 1.00 43.30 291 GLY A C 1
ATOM 2128 O O . GLY A 1 262 ? -15.358 1.954 -43.876 1.00 42.23 291 GLY A O 1
ATOM 2129 N N . ASP A 1 263 ? -13.192 1.345 -43.773 1.00 42.39 292 ASP A N 1
ATOM 2130 C CA . ASP A 1 263 ? -12.761 2.512 -44.550 1.00 41.86 292 ASP A CA 1
ATOM 2131 C C . ASP A 1 263 ? -13.209 2.474 -46.017 1.00 41.00 292 ASP A C 1
ATOM 2132 O O . ASP A 1 263 ? -13.159 1.432 -46.671 1.00 40.76 292 ASP A O 1
ATOM 2137 N N . MET A 1 264 ? -13.688 3.613 -46.508 1.00 39.75 293 MET A N 1
ATOM 2138 C CA . MET A 1 264 ? -14.246 3.728 -47.847 1.00 39.20 293 MET A CA 1
ATOM 2139 C C . MET A 1 264 ? -13.096 3.553 -48.842 1.00 39.56 293 MET A C 1
ATOM 2140 O O . MET A 1 264 ? -11.987 4.059 -48.620 1.00 38.74 293 MET A O 1
ATOM 2145 N N . LYS A 1 265 ? -13.356 2.780 -49.896 1.00 39.06 294 LYS A N 1
ATOM 2146 C CA . LYS A 1 265 ? -12.360 2.526 -50.938 1.00 39.28 294 LYS A CA 1
ATOM 2147 C C . LYS A 1 265 ? -12.478 3.558 -52.021 1.00 37.47 294 LYS A C 1
ATOM 2148 O O . LYS A 1 265 ? -13.589 3.975 -52.369 1.00 37.98 294 LYS A O 1
ATOM 2154 N N . THR A 1 266 ? -11.345 3.990 -52.559 1.00 37.16 295 THR A N 1
ATOM 2155 C CA . THR A 1 266 ? -11.353 4.746 -53.824 1.00 36.50 295 THR A CA 1
ATOM 2156 C C . THR A 1 266 ? -10.340 4.114 -54.785 1.00 37.35 295 THR A C 1
ATOM 2157 O O . THR A 1 266 ? -9.481 3.332 -54.361 1.00 37.17 295 THR A O 1
ATOM 2161 N N . GLY A 1 267 ? -10.420 4.486 -56.053 1.00 37.67 296 GLY A N 1
ATOM 2162 C CA . GLY A 1 267 ? -9.597 3.859 -57.095 1.00 39.19 296 GLY A CA 1
ATOM 2163 C C . GLY A 1 267 ? -10.153 2.493 -57.505 1.00 39.98 296 GLY A C 1
ATOM 2164 O O . GLY A 1 267 ? -11.376 2.237 -57.378 1.00 39.12 296 GLY A O 1
ATOM 2165 N N . TRP A 1 268 ? -9.259 1.645 -58.036 1.00 40.70 297 TRP A N 1
ATOM 2166 C CA . TRP A 1 268 ? -9.585 0.267 -58.443 1.00 41.33 297 TRP A CA 1
ATOM 2167 C C . TRP A 1 268 ? -9.527 -0.654 -57.239 1.00 42.19 297 TRP A C 1
ATOM 2168 O O . TRP A 1 268 ? -8.563 -0.642 -56.453 1.00 41.79 297 TRP A O 1
ATOM 2179 N N . PHE A 1 269 ? -10.587 -1.432 -57.071 1.00 43.16 298 PHE A N 1
ATOM 2180 C CA . PHE A 1 269 ? -10.629 -2.390 -55.986 1.00 44.60 298 PHE A CA 1
ATOM 2181 C C . PHE A 1 269 ? -11.404 -3.616 -56.460 1.00 46.11 298 PHE A C 1
ATOM 2182 O O . PHE A 1 269 ? -12.213 -3.524 -57.394 1.00 46.49 298 PHE A O 1
ATOM 2190 N N . GLN A 1 270 ? -11.132 -4.759 -55.841 1.00 48.10 299 GLN A N 1
ATOM 2191 C CA . GLN A 1 270 ? -11.805 -6.005 -56.228 1.00 50.17 299 GLN A CA 1
ATOM 2192 C C . GLN A 1 270 ? -12.662 -6.557 -55.105 1.00 50.80 299 GLN A C 1
ATOM 2193 O O . GLN A 1 270 ? -12.231 -6.627 -53.968 1.00 51.35 299 GLN A O 1
ATOM 2199 N N . VAL A 1 271 ? -13.897 -6.909 -55.432 1.00 52.23 300 VAL A N 1
ATOM 2200 C CA . VAL A 1 271 ? -14.804 -7.538 -54.478 1.00 53.37 300 VAL A CA 1
ATOM 2201 C C . VAL A 1 271 ? -15.403 -8.772 -55.157 1.00 54.40 300 VAL A C 1
ATOM 2202 O O . VAL A 1 271 ? -16.020 -8.647 -56.217 1.00 54.55 300 VAL A O 1
ATOM 2206 N N . ASN A 1 272 ? -15.238 -9.939 -54.529 1.00 56.18 301 ASN A N 1
ATOM 2207 C CA . ASN A 1 272 ? -15.685 -11.228 -55.092 1.00 57.85 301 ASN A CA 1
ATOM 2208 C C . ASN A 1 272 ? -15.153 -11.443 -56.509 1.00 57.99 301 ASN A C 1
ATOM 2209 O O . ASN A 1 272 ? -15.931 -11.674 -57.438 1.00 58.15 301 ASN A O 1
ATOM 2214 N N . GLY A 1 273 ? -13.835 -11.325 -56.671 1.00 58.32 302 GLY A N 1
ATOM 2215 C CA . GLY A 1 273 ? -13.214 -11.399 -57.988 1.00 58.43 302 GLY A CA 1
ATOM 2216 C C . GLY A 1 273 ? -13.939 -10.612 -59.073 1.00 58.56 302 GLY A C 1
ATOM 2217 O O . GLY A 1 273 ? -14.114 -11.094 -60.199 1.00 58.91 302 GLY A O 1
ATOM 2218 N N . ASN A 1 274 ? -14.418 -9.424 -58.727 1.00 57.76 303 ASN A N 1
ATOM 2219 C CA . ASN A 1 274 ? -14.778 -8.437 -59.732 1.00 57.25 303 ASN A CA 1
ATOM 2220 C C . ASN A 1 274 ? -13.993 -7.180 -59.410 1.00 55.89 303 ASN A C 1
ATOM 2221 O O . ASN A 1 274 ? -13.664 -6.932 -58.246 1.00 55.83 303 ASN A O 1
ATOM 2226 N N . TRP A 1 275 ? -13.664 -6.431 -60.454 1.00 54.22 304 TRP A N 1
ATOM 2227 C CA . TRP A 1 275 ? -12.975 -5.168 -60.306 1.00 52.40 304 TRP A CA 1
ATOM 2228 C C . TRP A 1 275 ? -13.966 -4.049 -60.474 1.00 50.68 304 TRP A C 1
ATOM 2229 O O . TRP A 1 275 ? -14.757 -4.041 -61.430 1.00 50.70 304 TRP A O 1
ATOM 2240 N N . TYR A 1 276 ? -13.906 -3.103 -59.538 1.00 48.62 305 TYR A N 1
ATOM 2241 C CA . TYR A 1 276 ? -14.738 -1.905 -59.577 1.00 46.25 305 TYR A CA 1
ATOM 2242 C C . TYR A 1 276 ? -13.870 -0.650 -59.435 1.00 43.84 305 TYR A C 1
ATOM 2243 O O . TYR A 1 276 ? -12.751 -0.713 -58.937 1.00 42.79 305 TYR A O 1
ATOM 2252 N N . TYR A 1 277 ? -14.407 0.489 -59.853 1.00 41.56 306 TYR A N 1
ATOM 2253 C CA . TYR A 1 277 ? -13.669 1.746 -59.720 1.00 39.88 306 TYR A CA 1
ATOM 2254 C C . TYR A 1 277 ? -14.483 2.771 -58.952 1.00 37.60 306 TYR A C 1
ATOM 2255 O O . TYR A 1 277 ? -15.643 2.998 -59.283 1.00 36.88 306 TYR A O 1
ATOM 2264 N N . ALA A 1 278 ? -13.876 3.387 -57.938 1.00 35.79 307 ALA A N 1
ATOM 2265 C CA . ALA A 1 278 ? -14.551 4.500 -57.262 1.00 34.74 307 ALA A CA 1
ATOM 2266 C C . ALA A 1 278 ? -13.769 5.778 -57.477 1.00 33.45 307 ALA A C 1
ATOM 2267 O O . ALA A 1 278 ? -12.537 5.778 -57.383 1.00 32.50 307 ALA A O 1
ATOM 2269 N N . TYR A 1 279 ? -14.479 6.847 -57.788 1.00 33.41 308 TYR A N 1
ATOM 2270 C CA . TYR A 1 279 ? -13.855 8.179 -57.936 1.00 34.60 308 TYR A CA 1
ATOM 2271 C C . TYR A 1 279 ? -13.314 8.658 -56.577 1.00 33.98 308 TYR A C 1
ATOM 2272 O O . TYR A 1 279 ? -13.507 7.991 -55.555 1.00 33.67 308 TYR A O 1
ATOM 2281 N N . SER A 1 280 ? -12.639 9.805 -56.552 1.00 33.49 309 SER A N 1
ATOM 2282 C CA . SER A 1 280 ? -12.132 10.331 -55.276 1.00 34.18 309 SER A CA 1
ATOM 2283 C C . SER A 1 280 ? -13.261 10.512 -54.236 1.00 33.67 309 SER A C 1
ATOM 2284 O O . SER A 1 280 ? -13.017 10.402 -53.046 1.00 32.97 309 SER A O 1
ATOM 2287 N N . SER A 1 281 ? -14.477 10.814 -54.688 1.00 33.91 310 SER A N 1
ATOM 2288 C CA . SER A 1 281 ? -15.608 10.957 -53.758 1.00 34.45 310 SER A CA 1
ATOM 2289 C C . SER A 1 281 ? -16.019 9.631 -53.129 1.00 35.72 310 SER A C 1
ATOM 2290 O O . SER A 1 281 ? -16.849 9.596 -52.206 1.00 35.80 310 SER A O 1
ATOM 2293 N N . GLY A 1 282 ? -15.478 8.532 -53.645 1.00 35.31 311 GLY A N 1
ATOM 2294 C CA . GLY A 1 282 ? -15.899 7.211 -53.207 1.00 35.51 311 GLY A CA 1
ATOM 2295 C C . GLY A 1 282 ? -17.043 6.638 -54.016 1.00 35.98 311 GLY A C 1
ATOM 2296 O O . GLY A 1 282 ? -17.388 5.450 -53.856 1.00 36.58 311 GLY A O 1
ATOM 2297 N N . ALA A 1 283 ? -17.665 7.463 -54.853 1.00 35.73 312 ALA A N 1
ATOM 2298 C CA . ALA A 1 283 ? -18.786 7.005 -55.665 1.00 36.33 312 ALA A CA 1
ATOM 2299 C C . ALA A 1 283 ? -18.326 5.987 -56.723 1.00 36.94 312 ALA A C 1
ATOM 2300 O O . ALA A 1 283 ? -17.341 6.211 -57.439 1.00 35.85 312 ALA A O 1
ATOM 2302 N N . LEU A 1 284 ? -19.056 4.883 -56.811 1.00 37.12 313 LEU A N 1
ATOM 2303 C CA . LEU A 1 284 ? -18.787 3.823 -57.794 1.00 37.60 313 LEU A CA 1
ATOM 2304 C C . LEU A 1 284 ? -19.041 4.290 -59.242 1.00 38.42 313 LEU A C 1
ATOM 2305 O O . LEU A 1 284 ? -20.093 4.847 -59.549 1.00 37.86 313 LEU A O 1
ATOM 2310 N N . ALA A 1 285 ? -18.064 4.086 -60.125 1.00 40.14 314 ALA A N 1
ATOM 2311 C CA . ALA A 1 285 ? -18.256 4.381 -61.553 1.00 42.24 314 ALA A CA 1
ATOM 2312 C C . ALA A 1 285 ? -19.142 3.275 -62.144 1.00 43.98 314 ALA A C 1
ATOM 2313 O O . ALA A 1 285 ? -18.841 2.085 -61.975 1.00 44.38 314 ALA A O 1
ATOM 2315 N N . VAL A 1 286 ? -20.238 3.673 -62.781 1.00 45.97 315 VAL A N 1
ATOM 2316 C CA . VAL A 1 286 ? -21.152 2.728 -63.448 1.00 48.30 315 VAL A CA 1
ATOM 2317 C C . VAL A 1 286 ? -21.451 3.147 -64.898 1.00 48.98 315 VAL A C 1
ATOM 2318 O O . VAL A 1 286 ? -21.468 4.341 -65.221 1.00 49.32 315 VAL A O 1
ATOM 2322 N N . ASN A 1 287 ? -21.684 2.148 -65.756 1.00 50.42 316 ASN A N 1
ATOM 2323 C CA . ASN A 1 287 ? -22.099 2.351 -67.158 1.00 50.87 316 ASN A CA 1
ATOM 2324 C C . ASN A 1 287 ? -21.264 3.371 -67.926 1.00 51.06 316 ASN A C 1
ATOM 2325 O O . ASN A 1 287 ? -21.806 4.306 -68.524 1.00 51.11 316 ASN A O 1
ATOM 2330 N N . THR A 1 288 ? -19.949 3.184 -67.919 1.00 51.52 317 THR A N 1
ATOM 2331 C CA . THR A 1 288 ? -19.065 4.186 -68.487 1.00 52.44 317 THR A CA 1
ATOM 2332 C C . THR A 1 288 ? -17.695 3.615 -68.811 1.00 53.10 317 THR A C 1
ATOM 2333 O O . THR A 1 288 ? -17.470 2.413 -68.680 1.00 53.35 317 THR A O 1
ATOM 2337 N N . THR A 1 289 ? -16.783 4.496 -69.208 1.00 53.60 318 THR A N 1
ATOM 2338 C CA . THR A 1 289 ? -15.381 4.158 -69.344 1.00 54.63 318 THR A CA 1
ATOM 2339 C C . THR A 1 289 ? -14.543 4.926 -68.325 1.00 55.26 318 THR A C 1
ATOM 2340 O O . THR A 1 289 ? -14.777 6.115 -68.079 1.00 55.75 318 THR A O 1
ATOM 2344 N N . VAL A 1 290 ? -13.569 4.224 -67.758 1.00 56.11 319 VAL A N 1
ATOM 2345 C CA . VAL A 1 290 ? -12.584 4.758 -66.830 1.00 57.27 319 VAL A CA 1
ATOM 2346 C C . VAL A 1 290 ? -11.230 4.179 -67.222 1.00 58.41 319 VAL A C 1
ATOM 2347 O O . VAL A 1 290 ? -11.063 2.957 -67.203 1.00 58.59 319 VAL A O 1
ATOM 2351 N N . ASP A 1 291 ? -10.275 5.041 -67.576 1.00 59.84 320 ASP A N 1
ATOM 2352 C CA . ASP A 1 291 ? -8.904 4.607 -67.878 1.00 61.45 320 ASP A CA 1
ATOM 2353 C C . ASP A 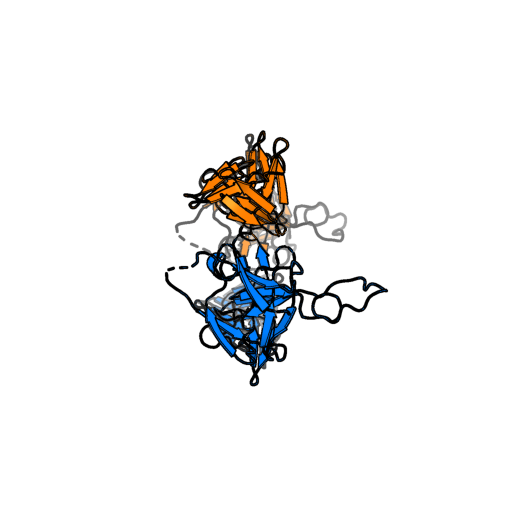1 291 ? -8.803 3.672 -69.085 1.00 61.91 320 ASP A C 1
ATOM 2354 O O . ASP A 1 291 ? -7.850 2.896 -69.195 1.00 62.07 320 ASP A O 1
ATOM 2359 N N . GLY A 1 292 ? -9.787 3.735 -69.975 1.00 62.55 321 GLY A N 1
ATOM 2360 C CA . GLY A 1 292 ? -9.829 2.842 -71.134 1.00 63.43 321 GLY A CA 1
ATOM 2361 C C . GLY A 1 292 ? -10.623 1.569 -70.894 1.00 63.87 321 GLY A C 1
ATOM 2362 O O . GLY A 1 292 ? -10.864 0.801 -71.826 1.00 64.02 321 GLY A O 1
ATOM 2363 N N . TYR A 1 293 ? -11.033 1.354 -69.643 1.00 63.98 322 TYR A N 1
ATOM 2364 C CA . TYR A 1 293 ? -11.772 0.162 -69.253 1.00 63.92 322 TYR A CA 1
ATOM 2365 C C . TYR A 1 293 ? -13.239 0.470 -69.111 1.00 63.66 322 TYR A C 1
ATOM 2366 O O . TYR A 1 293 ? -13.617 1.355 -68.348 1.00 63.36 322 TYR A O 1
ATOM 2375 N N . SER A 1 294 ? -14.071 -0.267 -69.831 1.00 63.58 323 SER A N 1
ATOM 2376 C CA . SER A 1 294 ? -15.516 -0.138 -69.664 1.00 63.62 323 SER A CA 1
ATOM 2377 C C . SER A 1 294 ? -15.950 -0.760 -68.337 1.00 62.89 323 SER A C 1
ATOM 2378 O O . SER A 1 294 ? -15.324 -1.711 -67.856 1.00 62.90 323 SER A O 1
ATOM 2381 N N . VAL A 1 295 ? -17.001 -0.194 -67.742 1.00 62.40 324 VAL A N 1
ATOM 2382 C CA . VAL A 1 295 ? -17.661 -0.778 -66.565 1.00 61.44 324 VAL A CA 1
ATOM 2383 C C . VAL A 1 295 ? -19.172 -0.788 -66.793 1.00 61.53 324 VAL A C 1
ATOM 2384 O O . VAL A 1 295 ? -19.712 0.140 -67.386 1.00 61.37 324 VAL A O 1
ATOM 2388 N N . ASN A 1 296 ? -19.852 -1.833 -66.322 1.00 62.16 325 ASN A N 1
ATOM 2389 C CA . ASN A 1 296 ? -21.285 -1.998 -66.609 1.00 62.45 325 ASN A CA 1
ATOM 2390 C C . ASN A 1 296 ? -22.197 -1.336 -65.581 1.00 62.56 325 ASN A C 1
ATOM 2391 O O . ASN A 1 296 ? -21.734 -0.522 -64.775 1.00 62.61 325 ASN A O 1
ATOM 2396 N N . TYR A 1 297 ? -23.484 -1.693 -65.614 1.00 62.09 326 TYR A N 1
ATOM 2397 C CA . TYR A 1 297 ? -24.484 -1.098 -64.727 1.00 61.96 326 TYR A CA 1
ATOM 2398 C C . TYR A 1 297 ? -24.264 -1.421 -63.254 1.00 61.59 326 TYR A C 1
ATOM 2399 O O . TYR A 1 297 ? -24.834 -0.770 -62.376 1.00 61.88 326 TYR A O 1
ATOM 2408 N N . ASN A 1 298 ? -23.435 -2.428 -63.006 1.00 60.87 327 ASN A N 1
ATOM 2409 C CA . ASN A 1 298 ? -23.060 -2.841 -61.663 1.00 60.27 327 ASN A CA 1
ATOM 2410 C C . ASN A 1 298 ? -21.654 -2.370 -61.312 1.00 59.35 327 ASN A C 1
ATOM 2411 O O . ASN A 1 298 ? -21.098 -2.763 -60.289 1.00 58.88 327 ASN A O 1
ATOM 2416 N N . GLY A 1 299 ? -21.078 -1.540 -62.177 1.00 58.88 328 GLY A N 1
ATOM 2417 C CA . GLY A 1 299 ? -19.722 -1.046 -61.974 1.00 58.56 328 GLY A CA 1
ATOM 2418 C C . GLY A 1 299 ? -18.677 -2.134 -62.150 1.00 58.39 328 GLY A C 1
ATOM 2419 O O . GLY A 1 299 ? -17.516 -1.958 -61.783 1.00 57.54 328 GLY A O 1
ATOM 2420 N N . GLU A 1 300 ? -19.098 -3.265 -62.711 1.00 58.18 329 GLU A N 1
ATOM 2421 C CA . GLU A 1 300 ? -18.170 -4.347 -63.028 1.00 58.77 329 GLU A CA 1
ATOM 2422 C C . GLU A 1 300 ? -17.341 -3.949 -64.234 1.00 58.15 329 GLU A C 1
ATOM 2423 O O . GLU A 1 300 ? -17.869 -3.410 -65.213 1.00 58.24 329 GLU A O 1
ATOM 2429 N N . TRP A 1 301 ? -16.045 -4.196 -64.143 1.00 58.07 330 TRP A N 1
ATOM 2430 C CA . TRP A 1 301 ? -15.152 -4.048 -65.280 1.00 58.71 330 TRP A CA 1
ATOM 2431 C C . TRP A 1 301 ? -15.495 -5.128 -66.312 1.00 59.21 330 TRP A C 1
ATOM 2432 O O . TRP A 1 301 ? -15.333 -6.312 -66.045 1.00 59.14 330 TRP A O 1
ATOM 2443 N N . VAL A 1 302 ? -15.963 -4.696 -67.479 1.00 60.18 331 VAL A N 1
ATOM 2444 C CA . VAL A 1 302 ? -16.470 -5.597 -68.515 1.00 60.80 331 VAL A CA 1
ATOM 2445 C C . VAL A 1 302 ? -15.954 -5.217 -69.897 1.00 61.04 331 VAL A C 1
ATOM 2446 O O . VAL A 1 302 ? -15.629 -6.095 -70.698 1.00 61.74 331 VAL A O 1
ATOM 2450 N N . GLY B 1 3 ? 1.031 15.769 -76.109 1.00 40.65 32 GLY B N 1
ATOM 2451 C CA . GLY B 1 3 ? 1.493 16.872 -75.212 1.00 39.81 32 GLY B CA 1
ATOM 2452 C C . GLY B 1 3 ? 0.564 16.966 -74.009 1.00 38.69 32 GLY B C 1
ATOM 2453 O O . GLY B 1 3 ? -0.521 16.341 -74.005 1.00 38.39 32 GLY B O 1
ATOM 2454 N N . TRP B 1 4 ? 0.986 17.730 -72.998 1.00 37.35 33 TRP B N 1
ATOM 2455 C CA . TRP B 1 4 ? 0.157 17.969 -71.798 1.00 37.14 33 TRP B CA 1
ATOM 2456 C C . TRP B 1 4 ? -1.123 18.730 -72.133 1.00 36.49 33 TRP B C 1
ATOM 2457 O O . TRP B 1 4 ? -1.071 19.730 -72.808 1.00 36.82 33 TRP B O 1
ATOM 2468 N N . GLN B 1 5 ? -2.258 18.247 -71.645 1.00 36.46 34 GLN B N 1
ATOM 2469 C CA . GLN B 1 5 ? -3.537 18.870 -71.905 1.00 35.98 34 GLN B CA 1
ATOM 2470 C C . GLN B 1 5 ? -4.561 18.467 -70.839 1.00 34.50 34 GLN B C 1
ATOM 2471 O O . GLN B 1 5 ? -4.509 17.360 -70.322 1.00 32.91 34 GLN B O 1
ATOM 2477 N N . PHE B 1 6 ? -5.497 19.374 -70.541 1.00 33.72 35 PHE B N 1
ATOM 2478 C CA . PHE B 1 6 ? -6.653 19.062 -69.740 1.00 33.18 35 PHE B CA 1
ATOM 2479 C C . PHE B 1 6 ? -7.505 18.055 -70.486 1.00 33.68 35 PHE B C 1
ATOM 2480 O O . PHE B 1 6 ? -7.734 18.203 -71.696 1.00 32.49 35 PHE B O 1
ATOM 2488 N N . VAL B 1 7 ? -7.993 17.055 -69.768 1.00 33.04 36 VAL B N 1
ATOM 2489 C CA . VAL B 1 7 ? -8.853 16.044 -70.349 1.00 35.82 36 VAL B CA 1
ATOM 2490 C C . VAL B 1 7 ? -10.049 15.876 -69.437 1.00 36.06 36 VAL B C 1
ATOM 2491 O O . VAL B 1 7 ? -9.906 15.867 -68.204 1.00 36.15 36 VAL B O 1
ATOM 2495 N N . GLN B 1 8 ? -11.224 15.763 -70.024 1.00 36.32 37 GLN B N 1
ATOM 2496 C CA . GLN B 1 8 ? -12.417 15.496 -69.243 1.00 39.18 37 GLN B CA 1
ATOM 2497 C C . GLN B 1 8 ? -12.883 14.070 -69.428 1.00 40.01 37 GLN B C 1
ATOM 2498 O O . GLN B 1 8 ? -12.898 13.561 -70.553 1.00 39.77 37 GLN B O 1
ATOM 2504 N N . GLU B 1 9 ? -13.222 13.404 -68.329 1.00 40.32 38 GLU B N 1
ATOM 2505 C CA . GLU B 1 9 ? -13.921 12.130 -68.419 1.00 41.39 38 GLU B CA 1
ATOM 2506 C C . GLU B 1 9 ? -14.734 11.896 -67.165 1.00 41.12 38 GLU B C 1
ATOM 2507 O O . GLU B 1 9 ? -14.246 12.110 -66.047 1.00 41.41 38 GLU B O 1
ATOM 2513 N N . ASN B 1 10 ? -15.988 11.498 -67.370 1.00 40.35 39 ASN B N 1
ATOM 2514 C CA . ASN B 1 10 ? -16.937 11.275 -66.293 1.00 40.36 39 ASN B CA 1
ATOM 2515 C C . ASN B 1 10 ? -17.178 12.569 -65.506 1.00 39.65 39 ASN B C 1
ATOM 2516 O O . ASN B 1 10 ? -17.342 12.544 -64.285 1.00 40.40 39 ASN B O 1
ATOM 2521 N N . GLY B 1 11 ? -17.165 13.696 -66.212 1.00 39.35 40 GLY B N 1
ATOM 2522 C CA . GLY B 1 11 ? -17.399 15.009 -65.601 1.00 38.60 40 GLY B CA 1
ATOM 2523 C C . GLY B 1 11 ? -16.167 15.607 -64.934 1.00 37.94 40 GLY B C 1
ATOM 2524 O O . GLY B 1 11 ? -16.131 16.819 -64.695 1.00 38.59 40 GLY B O 1
ATOM 2525 N N . ARG B 1 12 ? -15.156 14.775 -64.675 1.00 36.01 41 ARG B N 1
ATOM 2526 C CA . ARG B 1 12 ? -13.928 15.197 -63.999 1.00 35.22 41 ARG B CA 1
ATOM 2527 C C . ARG B 1 12 ? -12.895 15.719 -64.961 1.00 34.33 41 ARG B C 1
ATOM 2528 O O . ARG B 1 12 ? -12.906 15.398 -66.165 1.00 33.74 41 ARG B O 1
ATOM 2536 N N . THR B 1 13 ? -11.986 16.524 -64.434 1.00 31.37 42 THR B N 1
ATOM 2537 C CA . THR B 1 13 ? -10.923 17.072 -65.235 1.00 30.61 42 THR B CA 1
ATOM 2538 C C . THR B 1 13 ? -9.613 16.486 -64.722 1.00 30.29 42 THR B C 1
ATOM 2539 O O . THR B 1 13 ? -9.377 16.410 -63.485 1.00 28.87 42 THR B O 1
ATOM 2543 N N . TYR B 1 14 ? -8.775 16.047 -65.658 1.00 29.45 43 TYR B N 1
ATOM 2544 C CA . TYR B 1 14 ? -7.432 15.578 -65.349 1.00 29.59 43 TYR B CA 1
ATOM 2545 C C . TYR B 1 14 ? -6.471 16.367 -66.218 1.00 29.69 43 TYR B C 1
ATOM 2546 O O . TYR B 1 14 ? -6.885 17.059 -67.141 1.00 29.86 43 TYR B O 1
ATOM 2555 N N . TYR B 1 15 ? -5.188 16.313 -65.913 1.00 28.67 44 TYR B N 1
ATOM 2556 C CA . TYR B 1 15 ? -4.229 16.942 -66.763 1.00 28.97 44 TYR B CA 1
ATOM 2557 C C . TYR B 1 15 ? -3.252 15.851 -67.144 1.00 29.87 44 TYR B C 1
ATOM 2558 O O . TYR B 1 15 ? -2.549 15.285 -66.277 1.00 29.92 44 TYR B O 1
ATOM 2567 N N . LYS B 1 16 ? -3.219 15.533 -68.434 1.00 30.46 45 LYS B N 1
ATOM 2568 C CA . LYS B 1 16 ? -2.539 14.307 -68.892 1.00 31.72 45 LYS B CA 1
ATOM 2569 C C . LYS B 1 16 ? -1.675 14.513 -70.117 1.00 32.39 45 LYS B C 1
ATOM 2570 O O . LYS B 1 16 ? -1.923 15.420 -70.899 1.00 31.49 45 LYS B O 1
ATOM 2576 N N . LYS B 1 17 ? -0.675 13.643 -70.267 1.00 33.21 46 LYS B N 1
ATOM 2577 C CA . LYS B 1 17 ? 0.092 13.486 -71.516 1.00 35.43 46 LYS B CA 1
ATOM 2578 C C . LYS B 1 17 ? 0.103 11.979 -71.774 1.00 35.55 46 LYS B C 1
ATOM 2579 O O . LYS B 1 17 ? 0.716 11.204 -71.023 1.00 34.27 46 LYS B O 1
ATOM 2585 N N . GLY B 1 18 ? -0.675 11.568 -72.771 1.00 35.72 47 GLY B N 1
ATOM 2586 C CA . GLY B 1 18 ? -1.011 10.160 -72.943 1.00 36.39 47 GLY B CA 1
ATOM 2587 C C . GLY B 1 18 ? -1.604 9.572 -71.668 1.00 37.31 47 GLY B C 1
ATOM 2588 O O . GLY B 1 18 ? -2.572 10.109 -71.108 1.00 37.77 47 GLY B O 1
ATOM 2589 N N . ASP B 1 19 ? -1.047 8.449 -71.218 1.00 36.30 48 ASP B N 1
ATOM 2590 C CA . ASP B 1 19 ? -1.458 7.868 -69.951 1.00 36.74 48 ASP B CA 1
ATOM 2591 C C . ASP B 1 19 ? -0.964 8.642 -68.718 1.00 35.11 48 ASP B C 1
ATOM 2592 O O . ASP B 1 19 ? -1.469 8.409 -67.646 1.00 34.27 48 ASP B O 1
ATOM 2597 N N . LEU B 1 20 ? 0.057 9.484 -68.860 1.00 34.36 49 LEU B N 1
ATOM 2598 C CA . LEU B 1 20 ? 0.671 10.140 -67.704 1.00 34.72 49 LEU B CA 1
ATOM 2599 C C . LEU B 1 20 ? -0.330 11.145 -67.096 1.00 34.59 49 LEU B C 1
ATOM 2600 O O . LEU B 1 20 ? -0.954 11.905 -67.838 1.00 32.99 49 LEU B O 1
ATOM 2605 N N . LYS B 1 21 ? -0.527 11.128 -65.775 1.00 33.83 50 LYS B N 1
ATOM 2606 C CA . LYS B 1 21 ? -1.498 12.050 -65.161 1.00 35.11 50 LYS B CA 1
ATOM 2607 C C . LYS B 1 21 ? -0.742 12.923 -64.200 1.00 33.81 50 LYS B C 1
ATOM 2608 O O . LYS B 1 21 ? 0.053 12.407 -63.413 1.00 34.60 50 LYS B O 1
ATOM 2614 N N . GLU B 1 22 ? -1.006 14.218 -64.223 1.00 32.72 51 GLU B N 1
ATOM 2615 C CA . GLU B 1 22 ? -0.437 15.123 -63.209 1.00 32.16 51 GLU B CA 1
ATOM 2616 C C . GLU B 1 22 ? -1.085 14.851 -61.858 1.00 30.93 51 GLU B C 1
ATOM 2617 O O . GLU B 1 22 ? -2.299 14.620 -61.770 1.00 29.37 51 GLU B O 1
ATOM 2623 N N . THR B 1 23 ? -0.262 14.851 -60.820 1.00 30.84 52 THR B N 1
ATOM 2624 C CA . THR B 1 23 ? -0.753 14.829 -59.441 1.00 30.40 52 THR B CA 1
ATOM 2625 C C . THR B 1 23 ? -0.127 15.958 -58.613 1.00 29.42 52 THR B C 1
ATOM 2626 O O . THR B 1 23 ? 0.958 16.453 -58.922 1.00 29.40 52 THR B O 1
ATOM 2630 N N . TYR B 1 24 ? -0.857 16.409 -57.595 1.00 28.90 53 TYR B N 1
ATOM 2631 C CA . TYR B 1 24 ? -0.439 17.568 -56.795 1.00 28.95 53 TYR B CA 1
ATOM 2632 C C . TYR B 1 24 ? -0.475 18.844 -57.644 1.00 27.98 53 TYR B C 1
ATOM 2633 O O . TYR B 1 24 ? -1.403 19.004 -58.487 1.00 27.77 53 TYR B O 1
ATOM 2642 N N . TRP B 1 25 ? 0.493 19.734 -57.431 1.00 27.24 54 TRP B N 1
ATOM 2643 C CA . TRP B 1 25 ? 0.446 21.098 -57.982 1.00 27.56 54 TRP B CA 1
ATOM 2644 C C . TRP B 1 25 ? 1.050 21.193 -59.374 1.00 27.96 54 TRP B C 1
ATOM 2645 O O . TRP B 1 25 ? 2.055 20.533 -59.668 1.00 27.19 54 TRP B O 1
ATOM 2656 N N . ARG B 1 26 ? 0.488 22.069 -60.201 1.00 27.16 55 ARG B N 1
ATOM 2657 C CA . ARG B 1 26 ? 1.150 22.390 -61.463 1.00 28.29 55 ARG B CA 1
ATOM 2658 C C . ARG B 1 26 ? 0.779 23.760 -61.913 1.00 28.30 55 ARG B C 1
ATOM 2659 O O . ARG B 1 26 ? -0.383 24.164 -61.795 1.00 26.92 55 ARG B O 1
ATOM 2667 N N . VAL B 1 27 ? 1.784 24.490 -62.406 1.00 28.91 56 VAL B N 1
ATOM 2668 C CA . VAL B 1 27 ? 1.578 25.808 -62.953 1.00 29.40 56 VAL B CA 1
ATOM 2669 C C . VAL B 1 27 ? 1.241 25.575 -64.413 1.00 30.50 56 VAL B C 1
ATOM 2670 O O . VAL B 1 27 ? 2.026 24.932 -65.135 1.00 29.69 56 VAL B O 1
ATOM 2674 N N . ILE B 1 28 ? 0.080 26.063 -64.851 1.00 30.04 57 ILE B N 1
ATOM 2675 C CA . ILE B 1 28 ? -0.336 25.888 -66.241 1.00 31.68 57 ILE B CA 1
ATOM 2676 C C . ILE B 1 28 ? -0.724 27.262 -66.793 1.00 32.48 57 ILE B C 1
ATOM 2677 O O . ILE B 1 28 ? -1.632 27.939 -66.273 1.00 31.90 57 ILE B O 1
ATOM 2682 N N . ASP B 1 29 ? 0.020 27.697 -67.804 1.00 33.80 58 ASP B N 1
ATOM 2683 C CA . ASP B 1 29 ? -0.100 29.065 -68.347 1.00 34.59 58 ASP B CA 1
ATOM 2684 C C . ASP B 1 29 ? -0.089 30.119 -67.236 1.00 34.46 58 ASP B C 1
ATOM 2685 O O . ASP B 1 29 ? -0.960 30.983 -67.186 1.00 33.17 58 ASP B O 1
ATOM 2690 N N . GLY B 1 30 ? 0.901 30.034 -66.345 1.00 33.74 59 GLY B N 1
ATOM 2691 C CA . GLY B 1 30 ? 1.047 31.020 -65.292 1.00 33.86 59 GLY B CA 1
ATOM 2692 C C . GLY B 1 30 ? 0.052 30.930 -64.128 1.00 33.25 59 GLY B C 1
ATOM 2693 O O . GLY B 1 30 ? 0.117 31.748 -63.223 1.00 33.29 59 GLY B O 1
ATOM 2694 N N . LYS B 1 31 ? -0.881 29.970 -64.155 1.00 31.64 60 LYS B N 1
ATOM 2695 C CA . LYS B 1 31 ? -1.829 29.796 -63.047 1.00 29.85 60 LYS B CA 1
ATOM 2696 C C . LYS B 1 31 ? -1.626 28.455 -62.340 1.00 29.08 60 LYS B C 1
ATOM 2697 O O . LYS B 1 31 ? -1.172 27.479 -62.964 1.00 27.63 60 LYS B O 1
ATOM 2703 N N . TYR B 1 32 ? -1.974 28.399 -61.050 1.00 27.37 61 TYR B N 1
ATOM 2704 C CA . TYR B 1 32 ? -1.688 27.189 -60.247 1.00 27.45 61 TYR B CA 1
ATOM 2705 C C . TYR B 1 32 ? -2.929 26.347 -60.191 1.00 26.93 61 TYR B C 1
ATOM 2706 O O . TYR B 1 32 ? -4.002 26.876 -59.917 1.00 27.97 61 TYR B O 1
ATOM 2715 N N . TYR B 1 33 ? -2.784 25.040 -60.422 1.00 25.34 62 TYR B N 1
ATOM 2716 C CA . TYR B 1 33 ? -3.867 24.080 -60.268 1.00 25.21 62 TYR B CA 1
ATOM 2717 C C . TYR B 1 33 ? -3.356 22.946 -59.382 1.00 24.60 62 TYR B C 1
ATOM 2718 O O . TYR B 1 33 ? -2.158 22.785 -59.205 1.00 24.45 62 TYR B O 1
ATOM 2727 N N . TYR B 1 34 ? -4.268 22.128 -58.887 1.00 24.94 63 TYR B N 1
ATOM 2728 C CA . TYR B 1 34 ? -3.890 21.025 -58.050 1.00 25.13 63 TYR B CA 1
ATOM 2729 C C . TYR B 1 34 ? -4.812 19.851 -58.356 1.00 25.65 63 TYR B C 1
ATOM 2730 O O . TYR B 1 34 ? -6.054 20.001 -58.488 1.00 26.32 63 TYR B O 1
ATOM 2739 N N . PHE B 1 35 ? -4.177 18.692 -58.473 1.00 25.29 64 PHE B N 1
ATOM 2740 C CA . PHE B 1 35 ? -4.805 17.440 -58.865 1.00 26.55 64 PHE B CA 1
ATOM 2741 C C . PHE B 1 35 ? -4.634 16.373 -57.777 1.00 26.88 64 PHE B C 1
ATOM 2742 O O . PHE B 1 35 ? -3.540 16.186 -57.228 1.00 26.45 64 PHE B O 1
ATOM 2750 N N . ASP B 1 36 ? -5.710 15.657 -57.488 1.00 28.15 65 ASP B N 1
ATOM 2751 C CA . ASP B 1 36 ? -5.703 14.706 -56.366 1.00 29.62 65 ASP B CA 1
ATOM 2752 C C . ASP B 1 36 ? -4.525 13.736 -56.455 1.00 30.41 65 ASP B C 1
ATOM 2753 O O . ASP B 1 36 ? -4.214 13.237 -57.556 1.00 29.59 65 ASP B O 1
ATOM 2758 N N . SER B 1 37 ? -3.852 13.499 -55.318 1.00 32.16 66 SER B N 1
ATOM 2759 C CA . SER B 1 37 ? -2.603 12.709 -55.303 1.00 33.39 66 SER B CA 1
ATOM 2760 C C . SER B 1 37 ? -2.771 11.289 -55.862 1.00 33.53 66 SER B C 1
ATOM 2761 O O . SER B 1 37 ? -1.837 10.733 -56.405 1.00 34.11 66 SER B O 1
ATOM 2764 N N . LEU B 1 38 ? -3.953 10.716 -55.719 1.00 33.86 67 LEU B N 1
ATOM 2765 C CA . LEU B 1 38 ? -4.185 9.350 -56.168 1.00 34.87 67 LEU B CA 1
ATOM 2766 C C . LEU B 1 38 ? -4.844 9.300 -57.537 1.00 34.66 67 LEU B C 1
ATOM 2767 O O . LEU B 1 38 ? -4.377 8.588 -58.411 1.00 35.58 67 LEU B O 1
ATOM 2772 N N . SER B 1 39 ? -5.927 10.055 -57.725 1.00 32.94 68 SER B N 1
ATOM 2773 C CA . SER B 1 39 ? -6.726 9.952 -58.953 1.00 31.36 68 SER B CA 1
ATOM 2774 C C . SER B 1 39 ? -6.383 10.972 -60.066 1.00 31.07 68 SER B C 1
ATOM 2775 O O . SER B 1 39 ? -6.778 10.795 -61.214 1.00 31.06 68 SER B O 1
ATOM 2778 N N . GLY B 1 40 ? -5.704 12.058 -59.717 1.00 30.11 69 GLY B N 1
ATOM 2779 C CA . GLY B 1 40 ? -5.480 13.159 -60.649 1.00 28.76 69 GLY B CA 1
ATOM 2780 C C . GLY B 1 40 ? -6.688 14.062 -60.869 1.00 28.15 69 GLY B C 1
ATOM 2781 O O . GLY B 1 40 ? -6.631 14.972 -61.705 1.00 28.03 69 GLY B O 1
ATOM 2782 N N . GLU B 1 41 ? -7.789 13.828 -60.161 1.00 28.31 70 GLU B N 1
ATOM 2783 C CA . GLU B 1 41 ? -8.956 14.710 -60.343 1.00 28.95 70 GLU B CA 1
ATOM 2784 C C . GLU B 1 41 ? -8.566 16.114 -59.876 1.00 28.42 70 GLU B C 1
ATOM 2785 O O . GLU B 1 41 ? -8.012 16.285 -58.783 1.00 28.64 70 GLU B O 1
ATOM 2791 N N . MET B 1 42 ? -8.827 17.106 -60.731 1.00 26.55 71 MET B N 1
ATOM 2792 C CA . MET B 1 42 ? -8.610 18.500 -60.414 1.00 25.24 71 MET B CA 1
ATOM 2793 C C . MET B 1 42 ? -9.513 18.968 -59.221 1.00 24.32 71 MET B C 1
ATOM 2794 O O . MET B 1 42 ? -10.737 18.699 -59.187 1.00 23.46 71 MET B O 1
ATOM 2799 N N . VAL B 1 43 ? -8.913 19.683 -58.287 1.00 24.03 72 VAL B N 1
ATOM 2800 C CA . VAL B 1 43 ? -9.686 20.150 -57.103 1.00 24.97 72 VAL B CA 1
ATOM 2801 C C . VAL B 1 43 ? -10.312 21.517 -57.330 1.00 25.33 72 VAL B C 1
ATOM 2802 O O . VAL B 1 43 ? -9.782 22.339 -58.106 1.00 26.06 72 VAL B O 1
ATOM 2806 N N . VAL B 1 44 ? -11.427 21.764 -56.629 1.00 25.47 73 VAL B N 1
ATOM 2807 C CA . VAL B 1 44 ? -12.081 23.069 -56.633 1.00 25.98 73 VAL B CA 1
ATOM 2808 C C . VAL B 1 44 ? -12.500 23.475 -55.197 1.00 26.15 73 VAL B C 1
ATOM 2809 O O . VAL B 1 44 ? -12.659 22.630 -54.308 1.00 25.40 73 VAL B O 1
ATOM 2813 N N . GLY B 1 45 ? -12.716 24.759 -54.995 1.00 26.27 74 GLY B N 1
ATOM 2814 C CA . GLY B 1 45 ? -13.188 25.255 -53.685 1.00 26.18 74 GLY B CA 1
ATOM 2815 C C . GLY B 1 45 ? -12.160 25.121 -52.578 1.00 26.54 74 GLY B C 1
ATOM 2816 O O . GLY B 1 45 ? -10.927 25.071 -52.834 1.00 26.82 74 GLY B O 1
ATOM 2817 N N . TRP B 1 46 ? -12.643 25.111 -51.330 1.00 25.29 75 TRP B N 1
ATOM 2818 C CA . TRP B 1 46 ? -11.741 24.951 -50.204 1.00 25.63 75 TRP B CA 1
ATOM 2819 C C . TRP B 1 46 ? -10.971 23.640 -50.250 1.00 25.79 75 TRP B C 1
ATOM 2820 O O . TRP B 1 46 ? -11.541 22.588 -50.479 1.00 26.52 75 TRP B O 1
ATOM 2831 N N . GLN B 1 47 ? -9.679 23.703 -49.981 1.00 26.13 76 GLN B N 1
ATOM 2832 C CA . GLN B 1 47 ? -8.903 22.491 -49.938 1.00 26.30 76 GLN B CA 1
ATOM 2833 C C . GLN B 1 47 ? -7.891 22.619 -48.821 1.00 26.52 76 GLN B C 1
ATOM 2834 O O . GLN B 1 47 ? -7.257 23.662 -48.664 1.00 26.17 76 GLN B O 1
ATOM 2840 N N . TYR B 1 48 ? -7.699 21.532 -48.092 1.00 27.07 77 TYR B N 1
ATOM 2841 C CA . TYR B 1 48 ? -6.602 21.441 -47.129 1.00 28.32 77 TYR B CA 1
ATOM 2842 C C . TYR B 1 48 ? -5.547 20.451 -47.647 1.00 27.86 77 TYR B C 1
ATOM 2843 O O . TYR B 1 48 ? -5.732 19.236 -47.586 1.00 28.45 77 TYR B O 1
ATOM 2852 N N . ILE B 1 49 ? -4.434 20.969 -48.146 1.00 28.03 78 ILE B N 1
ATOM 2853 C CA . ILE B 1 49 ? -3.500 20.181 -48.958 1.00 28.45 78 ILE B CA 1
ATOM 2854 C C . ILE B 1 49 ? -2.093 20.678 -48.722 1.00 28.76 78 ILE B C 1
ATOM 2855 O O . ILE B 1 49 ? -1.916 21.802 -48.239 1.00 28.53 78 ILE B O 1
ATOM 2860 N N . PRO B 1 50 ? -1.078 19.857 -49.054 1.00 29.05 79 PRO B N 1
ATOM 2861 C CA . PRO B 1 50 ? 0.304 20.320 -48.876 1.00 29.70 79 PRO B CA 1
ATOM 2862 C C . PRO B 1 50 ? 0.615 21.556 -49.713 1.00 30.94 79 PRO B C 1
ATOM 2863 O O . PRO B 1 50 ? 0.111 21.685 -50.853 1.00 29.86 79 PRO B O 1
ATOM 2867 N N . PHE B 1 51 ? 1.447 22.442 -49.175 1.00 30.88 80 PHE B N 1
ATOM 2868 C CA . PHE B 1 51 ? 1.943 23.556 -49.935 1.00 32.87 80 PHE B CA 1
ATOM 2869 C C . PHE B 1 51 ? 2.823 23.085 -51.104 1.00 33.39 80 PHE B C 1
ATOM 2870 O O . PHE B 1 51 ? 3.348 21.973 -51.067 1.00 33.40 80 PHE B O 1
ATOM 2878 N N . PRO B 1 52 ? 2.965 23.931 -52.143 1.00 34.12 81 PRO B N 1
ATOM 2879 C CA . PRO B 1 52 ? 3.793 23.596 -53.286 1.00 34.59 81 PRO B CA 1
ATOM 2880 C C . PRO B 1 52 ? 5.259 23.670 -52.921 1.00 35.36 81 PRO B C 1
ATOM 2881 O O . PRO B 1 52 ? 5.803 24.754 -52.779 1.00 35.44 81 PRO B O 1
ATOM 2885 N N . SER B 1 53 ? 5.877 22.504 -52.800 1.00 35.70 82 SER B N 1
ATOM 2886 C CA . SER B 1 53 ? 7.253 22.388 -52.373 1.00 36.58 82 SER B CA 1
ATOM 2887 C C . SER B 1 53 ? 8.005 21.711 -53.507 1.00 36.95 82 SER B C 1
ATOM 2888 O O . SER B 1 53 ? 7.740 20.560 -53.851 1.00 35.34 82 SER B O 1
ATOM 2891 N N . LYS B 1 54 ? 8.931 22.456 -54.082 1.00 37.11 83 LYS B N 1
ATOM 2892 C CA . LYS B 1 54 ? 9.623 22.065 -55.299 1.00 39.30 83 LYS B CA 1
ATOM 2893 C C . LYS B 1 54 ? 10.299 20.719 -55.136 1.00 39.49 83 LYS B C 1
ATOM 2894 O O . LYS B 1 54 ? 11.009 20.504 -54.170 1.00 40.13 83 LYS B O 1
ATOM 2900 N N . GLY B 1 55 ? 10.054 19.793 -56.064 1.00 39.31 84 GLY B N 1
ATOM 2901 C CA . GLY B 1 55 ? 10.623 18.453 -55.956 1.00 37.10 84 GLY B CA 1
ATOM 2902 C C . GLY B 1 55 ? 9.823 17.504 -55.098 1.00 37.53 84 GLY B C 1
ATOM 2903 O O . GLY B 1 55 ? 10.160 16.328 -55.018 1.00 37.43 84 GLY B O 1
ATOM 2904 N N . SER B 1 56 ? 8.763 17.997 -54.442 1.00 36.42 85 SER B N 1
ATOM 2905 C CA . SER B 1 56 ? 7.893 17.150 -53.628 1.00 36.27 85 SER B CA 1
ATOM 2906 C C . SER B 1 56 ? 6.465 17.148 -54.134 1.00 34.81 85 SER B C 1
ATOM 2907 O O . SER B 1 56 ? 5.895 16.089 -54.459 1.00 35.26 85 SER B O 1
ATOM 2910 N N . THR B 1 57 ? 5.852 18.333 -54.117 1.00 33.04 86 THR B N 1
ATOM 2911 C CA . THR B 1 57 ? 4.448 18.440 -54.484 1.00 31.64 86 THR B CA 1
ATOM 2912 C C . THR B 1 57 ? 4.258 19.462 -55.632 1.00 30.94 86 THR B C 1
ATOM 2913 O O . THR B 1 57 ? 3.150 19.698 -56.065 1.00 29.83 86 THR B O 1
ATOM 2917 N N . ILE B 1 58 ? 5.343 20.090 -56.077 1.00 30.81 87 ILE B N 1
ATOM 2918 C CA . ILE B 1 58 ? 5.354 20.818 -57.353 1.00 31.68 87 ILE B CA 1
ATOM 2919 C C . ILE B 1 58 ? 6.668 20.523 -58.050 1.00 32.89 87 ILE B C 1
ATOM 2920 O O . ILE B 1 58 ? 7.679 20.322 -57.383 1.00 32.84 87 ILE B O 1
ATOM 2925 N N . GLY B 1 59 ? 6.645 20.508 -59.385 1.00 33.21 88 GLY B N 1
ATOM 2926 C CA . GLY B 1 59 ? 7.853 20.333 -60.180 1.00 35.13 88 GLY B CA 1
ATOM 2927 C C . GLY B 1 59 ? 8.812 21.501 -60.051 1.00 37.08 88 GLY B C 1
ATOM 2928 O O . GLY B 1 59 ? 8.459 22.519 -59.450 1.00 36.35 88 GLY B O 1
ATOM 2929 N N . PRO B 1 60 ? 10.035 21.367 -60.615 1.00 38.24 89 PRO B N 1
ATOM 2930 C CA . PRO B 1 60 ? 10.514 20.218 -61.369 1.00 38.84 89 PRO B CA 1
ATOM 2931 C C . PRO B 1 60 ? 10.869 19.037 -60.477 1.00 39.59 89 PRO B C 1
ATOM 2932 O O . PRO B 1 60 ? 11.235 19.216 -59.310 1.00 38.65 89 PRO B O 1
ATOM 2936 N N . TYR B 1 61 ? 10.766 17.835 -61.037 1.00 39.25 90 TYR B N 1
ATOM 2937 C CA . TYR B 1 61 ? 11.239 16.649 -60.367 1.00 39.95 90 TYR B CA 1
ATOM 2938 C C . TYR B 1 61 ? 12.414 16.068 -61.197 1.00 41.22 90 TYR B C 1
ATOM 2939 O O . TYR B 1 61 ? 12.183 15.300 -62.123 1.00 40.68 90 TYR B O 1
ATOM 2948 N N . PRO B 1 62 ? 13.672 16.462 -60.887 1.00 42.93 91 PRO B N 1
ATOM 2949 C CA . PRO B 1 62 ? 14.801 15.975 -61.719 1.00 43.54 91 PRO B CA 1
ATOM 2950 C C . PRO B 1 62 ? 14.851 14.453 -61.730 1.00 43.73 91 PRO B C 1
ATOM 2951 O O . PRO B 1 62 ? 14.844 13.829 -60.656 1.00 43.61 91 PRO B O 1
ATOM 2955 N N . ASN B 1 63 ? 14.877 13.867 -62.930 1.00 44.21 92 ASN B N 1
ATOM 2956 C CA . ASN B 1 63 ? 14.894 12.408 -63.110 1.00 45.14 92 ASN B CA 1
ATOM 2957 C C . ASN B 1 63 ? 13.655 11.703 -62.556 1.00 44.39 92 ASN B C 1
ATOM 2958 O O . ASN B 1 63 ? 13.713 10.510 -62.242 1.00 44.84 92 ASN B O 1
ATOM 2963 N N . GLY B 1 64 ? 12.548 12.432 -62.419 1.00 43.37 93 GLY B N 1
ATOM 2964 C CA . GLY B 1 64 ? 11.321 11.859 -61.861 1.00 42.19 93 GLY B CA 1
ATOM 2965 C C . GLY B 1 64 ? 11.310 11.638 -60.355 1.00 41.33 93 GLY B C 1
ATOM 2966 O O . GLY B 1 64 ? 10.297 11.208 -59.807 1.00 41.00 93 GLY B O 1
ATOM 2967 N N . ILE B 1 65 ? 12.425 11.938 -59.679 1.00 41.05 94 ILE B N 1
ATOM 2968 C CA . ILE B 1 65 ? 12.573 11.700 -58.232 1.00 41.28 94 ILE B CA 1
ATOM 2969 C C . ILE B 1 65 ? 11.719 12.675 -57.390 1.00 41.30 94 ILE B C 1
ATOM 2970 O O . ILE B 1 65 ? 11.671 13.850 -57.692 1.00 41.30 94 ILE B O 1
ATOM 2975 N N . ARG B 1 66 ? 10.985 12.165 -56.404 1.00 41.52 95 ARG B N 1
ATOM 2976 C CA . ARG B 1 66 ? 10.312 13.010 -55.429 1.00 43.14 95 ARG B CA 1
ATOM 2977 C C . ARG B 1 66 ? 11.184 12.999 -54.163 1.00 44.54 95 ARG B C 1
ATOM 2978 O O . ARG B 1 66 ? 11.558 11.932 -53.665 1.00 43.83 95 ARG B O 1
ATOM 2986 N N . LEU B 1 67 ? 11.502 14.175 -53.639 1.00 46.50 96 LEU B N 1
ATOM 2987 C CA . LEU B 1 67 ? 12.229 14.235 -52.355 1.00 48.20 96 LEU B CA 1
ATOM 2988 C C . LEU B 1 67 ? 11.401 13.600 -51.229 1.00 49.15 96 LEU B C 1
ATOM 2989 O O . LEU B 1 67 ? 10.180 13.464 -51.334 1.00 48.23 96 LEU B O 1
ATOM 2994 N N . GLU B 1 68 ? 12.082 13.171 -50.171 1.00 51.21 97 GLU B N 1
ATOM 2995 C CA . GLU B 1 68 ? 11.424 12.478 -49.067 1.00 52.71 97 GLU B CA 1
ATOM 2996 C C . GLU B 1 68 ? 10.648 13.441 -48.179 1.00 53.04 97 GLU B C 1
ATOM 2997 O O . GLU B 1 68 ? 10.851 14.659 -48.229 1.00 53.27 97 GLU B O 1
ATOM 3003 N N . GLY B 1 69 ? 9.765 12.886 -47.357 1.00 53.03 98 GLY B N 1
ATOM 3004 C CA . GLY B 1 69 ? 9.019 13.692 -46.406 1.00 52.63 98 GLY B CA 1
ATOM 3005 C C . GLY B 1 69 ? 7.906 14.364 -47.175 1.00 52.29 98 GLY B C 1
ATOM 3006 O O . GLY B 1 69 ? 7.789 14.209 -48.404 1.00 52.64 98 GLY B O 1
ATOM 3007 N N . PHE B 1 70 ? 7.089 15.120 -46.460 1.00 51.13 99 PHE B N 1
ATOM 3008 C CA . PHE B 1 70 ? 5.871 15.606 -47.040 1.00 49.71 99 PHE B CA 1
ATOM 3009 C C . PHE B 1 70 ? 5.566 16.998 -46.517 1.00 48.03 99 PHE B C 1
ATOM 3010 O O . PHE B 1 70 ? 5.548 17.218 -45.305 1.00 47.92 99 PHE B O 1
ATOM 3018 N N . PRO B 1 71 ? 5.336 17.944 -47.438 1.00 45.82 100 PRO B N 1
ATOM 3019 C CA . PRO B 1 71 ? 5.107 19.327 -47.049 1.00 44.38 100 PRO B CA 1
ATOM 3020 C C . PRO B 1 71 ? 3.896 19.441 -46.127 1.00 43.45 100 PRO B C 1
ATOM 3021 O O . PRO B 1 71 ? 2.920 18.685 -46.252 1.00 41.80 100 PRO B O 1
ATOM 3025 N N . LYS B 1 72 ? 4.025 20.354 -45.170 1.00 42.39 101 LYS B N 1
ATOM 3026 C CA . LYS B 1 72 ? 2.930 20.822 -44.331 1.00 42.09 101 LYS B CA 1
ATOM 3027 C C . LYS B 1 72 ? 1.701 21.232 -45.154 1.00 40.26 101 LYS B C 1
ATOM 3028 O O . LYS B 1 72 ? 1.817 21.904 -46.200 1.00 40.13 101 LYS B O 1
ATOM 3034 N N . SER B 1 73 ? 0.530 20.854 -44.664 1.00 37.69 102 SER B N 1
ATOM 3035 C CA . SER B 1 73 ? -0.718 21.223 -45.297 1.00 35.97 102 SER B CA 1
ATOM 3036 C C . SER B 1 73 ? -1.259 22.600 -44.891 1.00 34.69 102 SER B C 1
ATOM 3037 O O . SER B 1 73 ? -1.024 23.083 -43.769 1.00 32.92 102 SER B O 1
ATOM 3040 N N . GLU B 1 74 ? -1.964 23.241 -45.816 1.00 32.20 103 GLU B N 1
ATOM 3041 C CA . GLU B 1 74 ? -2.528 24.582 -45.597 1.00 30.73 103 GLU B CA 1
ATOM 3042 C C . GLU B 1 74 ? -3.898 24.635 -46.263 1.00 29.70 103 GLU B C 1
ATOM 3043 O O . GLU B 1 74 ? -4.233 23.753 -47.101 1.00 28.13 103 GLU B O 1
ATOM 3049 N N . TRP B 1 75 ? -4.666 25.678 -45.922 1.00 27.45 104 TRP B N 1
ATOM 3050 C CA . TRP B 1 75 ? -5.968 25.918 -46.499 1.00 28.03 104 TRP B CA 1
ATOM 3051 C C . TRP B 1 75 ? -5.838 26.866 -47.676 1.00 27.59 104 TRP B C 1
ATOM 3052 O O . TRP B 1 75 ? -5.327 27.994 -47.522 1.00 27.63 104 TRP B O 1
ATOM 3063 N N . TYR B 1 76 ? -6.318 26.412 -48.838 1.00 26.89 105 TYR B N 1
ATOM 3064 C CA . TYR B 1 76 ? -6.305 27.228 -50.086 1.00 25.94 105 TYR B CA 1
ATOM 3065 C C . TYR B 1 76 ? -7.716 27.309 -50.628 1.00 26.26 105 TYR B C 1
ATOM 3066 O O . TYR B 1 76 ? -8.571 26.468 -50.341 1.00 26.41 105 TYR B O 1
ATOM 3075 N N . TYR B 1 77 ? -7.958 28.309 -51.461 1.00 26.53 106 TYR B N 1
ATOM 3076 C CA . TYR B 1 77 ? -9.262 28.404 -52.104 1.00 27.06 106 TYR B CA 1
ATOM 3077 C C . TYR B 1 77 ? -9.036 28.364 -53.614 1.00 26.22 106 TYR B C 1
ATOM 3078 O O . TYR B 1 77 ? -8.333 29.220 -54.153 1.00 26.69 106 TYR B O 1
ATOM 3087 N N . PHE B 1 78 ? -9.638 27.392 -54.274 1.00 26.52 107 PHE B N 1
ATOM 3088 C CA . PHE B 1 78 ? -9.634 27.286 -55.745 1.00 26.99 107 PHE B CA 1
ATOM 3089 C C . PHE B 1 78 ? -10.956 27.744 -56.344 1.00 27.11 107 PHE B C 1
ATOM 3090 O O . PHE B 1 78 ? -12.027 27.483 -55.789 1.00 27.36 107 PHE B O 1
ATOM 3098 N N . ASP B 1 79 ? -10.900 28.415 -57.486 1.00 27.67 108 ASP B N 1
ATOM 3099 C CA . ASP B 1 79 ? -12.153 28.784 -58.151 1.00 28.65 108 ASP B CA 1
ATOM 3100 C C . ASP B 1 79 ? -12.820 27.507 -58.698 1.00 28.70 108 ASP B C 1
ATOM 3101 O O . ASP B 1 79 ? -12.223 26.424 -58.686 1.00 28.08 108 ASP B O 1
ATOM 3106 N N . LYS B 1 80 ? -14.064 27.634 -59.149 1.00 29.93 109 LYS B N 1
ATOM 3107 C CA . LYS B 1 80 ? -14.835 26.552 -59.757 1.00 30.18 109 LYS B CA 1
ATOM 3108 C C . LYS B 1 80 ? -14.211 25.938 -61.006 1.00 29.75 109 LYS B C 1
ATOM 3109 O O . LYS B 1 80 ? -14.674 24.878 -61.446 1.00 29.80 109 LYS B O 1
ATOM 3115 N N . ASN B 1 81 ? -13.199 26.591 -61.575 1.00 28.59 110 ASN B N 1
ATOM 3116 C CA . ASN B 1 81 ? -12.544 26.096 -62.771 1.00 27.88 110 ASN B CA 1
ATOM 3117 C C . ASN B 1 81 ? -11.166 25.532 -62.465 1.00 28.02 110 ASN B C 1
ATOM 3118 O O . ASN B 1 81 ? -10.355 25.325 -63.390 1.00 26.85 110 ASN B O 1
ATOM 3123 N N . GLY B 1 82 ? -10.894 25.335 -61.166 1.00 27.49 111 GLY B N 1
ATOM 3124 C CA . GLY B 1 82 ? -9.610 24.806 -60.690 1.00 26.76 111 GLY B CA 1
ATOM 3125 C C . GLY B 1 82 ? -8.500 25.826 -60.455 1.00 26.08 111 GLY B C 1
ATOM 3126 O O . GLY B 1 82 ? -7.449 25.465 -59.942 1.00 26.23 111 GLY B O 1
ATOM 3127 N N . VAL B 1 83 ? -8.717 27.083 -60.810 1.00 24.96 112 VAL B N 1
ATOM 3128 C CA . VAL B 1 83 ? -7.677 28.077 -60.663 1.00 25.95 112 VAL B CA 1
ATOM 3129 C C . VAL B 1 83 ? -7.536 28.455 -59.181 1.00 25.99 112 VAL B C 1
ATOM 3130 O O . VAL B 1 83 ? -8.502 28.887 -58.565 1.00 25.45 112 VAL B O 1
ATOM 3134 N N . LEU B 1 84 ? -6.334 28.292 -58.651 1.00 26.06 113 LEU B N 1
ATOM 3135 C CA . LEU B 1 84 ? -6.032 28.785 -57.305 1.00 27.30 113 LEU B CA 1
ATOM 3136 C C . LEU B 1 84 ? -6.267 30.292 -57.211 1.00 27.51 113 LEU B C 1
ATOM 3137 O O . LEU B 1 84 ? -5.700 31.092 -57.989 1.00 27.39 113 LEU B O 1
ATOM 3142 N N . GLN B 1 85 ? -7.074 30.691 -56.240 1.00 27.30 114 GLN B N 1
ATOM 3143 C CA . GLN B 1 85 ? -7.348 32.103 -56.072 1.00 28.13 114 GLN B CA 1
ATOM 3144 C C . GLN B 1 85 ? -6.256 32.704 -55.206 1.00 28.72 114 GLN B C 1
ATOM 3145 O O . GLN B 1 85 ? -6.080 32.309 -54.040 1.00 28.54 114 GLN B O 1
ATOM 3151 N N . GLU B 1 86 ? -5.469 33.601 -55.792 1.00 27.82 115 GLU B N 1
ATOM 3152 C CA . GLU B 1 86 ? -4.303 34.122 -55.118 1.00 29.92 115 GLU B CA 1
ATOM 3153 C C . GLU B 1 86 ? -4.644 35.265 -54.148 1.00 30.31 115 GLU B C 1
ATOM 3154 O O . GLU B 1 86 ? -4.056 36.346 -54.207 1.00 30.66 115 GLU B O 1
ATOM 3160 N N . PHE B 1 87 ? -5.604 35.000 -53.258 1.00 30.59 116 PHE B N 1
ATOM 3161 C CA . PHE B 1 87 ? -6.056 35.968 -52.271 1.00 30.41 116 PHE B CA 1
ATOM 3162 C C . PHE B 1 87 ? -4.965 36.391 -51.286 1.00 31.13 116 PHE B C 1
ATOM 3163 O O . PHE B 1 87 ? -4.077 35.620 -50.943 1.00 31.07 116 PHE B O 1
ATOM 3171 N N . VAL B 1 88 ? -5.052 37.633 -50.813 1.00 31.67 117 VAL B N 1
ATOM 3172 C CA . VAL B 1 88 ? -4.180 38.134 -49.748 1.00 32.31 117 VAL B CA 1
ATOM 3173 C C . VAL B 1 88 ? -5.074 39.068 -48.944 1.00 32.05 117 VAL B C 1
ATOM 3174 O O . VAL B 1 88 ? -5.836 39.858 -49.512 1.00 31.95 117 VAL B O 1
ATOM 3178 N N . GLY B 1 89 ? -5.025 38.942 -47.620 1.00 32.35 118 GLY B N 1
ATOM 3179 C CA . GLY B 1 89 ? -5.791 39.823 -46.746 1.00 31.99 118 GLY B CA 1
ATOM 3180 C C . GLY B 1 89 ? -7.151 39.245 -46.441 1.00 31.91 118 GLY B C 1
ATOM 3181 O O . GLY B 1 89 ? -7.398 38.046 -46.644 1.00 31.09 118 GLY B O 1
ATOM 3182 N N . TRP B 1 90 ? -8.038 40.117 -45.993 1.00 31.79 119 TRP B N 1
ATOM 3183 C CA . TRP B 1 90 ? -9.368 39.735 -45.563 1.00 32.41 119 TRP B CA 1
ATOM 3184 C C . TRP B 1 90 ? -10.240 39.333 -46.740 1.00 32.75 119 TRP B C 1
ATOM 3185 O O . TRP B 1 90 ? -10.170 39.942 -47.817 1.00 31.88 119 TRP B O 1
ATOM 3196 N N . LYS B 1 91 ? -11.032 38.281 -46.534 1.00 32.60 120 LYS B N 1
ATOM 3197 C CA . LYS B 1 91 ? -11.948 37.805 -47.553 1.00 33.80 120 LYS B CA 1
ATOM 3198 C C . LYS B 1 91 ? -13.165 37.269 -46.892 1.00 34.75 120 LYS B C 1
ATOM 3199 O O . LYS B 1 91 ? -13.083 36.639 -45.830 1.00 36.03 120 LYS B O 1
ATOM 3205 N N . THR B 1 92 ? -14.297 37.501 -47.532 1.00 35.29 121 THR B N 1
ATOM 3206 C CA . THR B 1 92 ? -15.536 36.882 -47.121 1.00 36.47 121 THR B CA 1
ATOM 3207 C C . THR B 1 92 ? -15.807 35.716 -48.095 1.00 36.12 121 THR B C 1
ATOM 3208 O O . THR B 1 92 ? -15.967 35.948 -49.289 1.00 36.04 121 THR B O 1
ATOM 3212 N N . LEU B 1 93 ? -15.808 34.481 -47.575 1.00 35.56 122 LEU B N 1
ATOM 3213 C CA . LEU B 1 93 ? -16.015 33.278 -48.381 1.00 34.86 122 LEU B CA 1
ATOM 3214 C C . LEU B 1 93 ? -16.958 32.323 -47.677 1.00 35.26 122 LEU B C 1
ATOM 3215 O O . LEU B 1 93 ? -17.261 32.508 -46.483 1.00 34.63 122 LEU B O 1
ATOM 3220 N N . GLU B 1 94 ? -17.455 31.320 -48.410 1.00 34.37 123 GLU B N 1
ATOM 3221 C CA . GLU B 1 94 ? -18.374 30.360 -47.832 1.00 34.49 123 GLU B CA 1
ATOM 3222 C C . GLU B 1 94 ? -17.704 29.653 -46.665 1.00 34.39 123 GLU B C 1
ATOM 3223 O O . GLU B 1 94 ? -16.480 29.502 -46.634 1.00 33.48 123 GLU B O 1
ATOM 3229 N N . ILE B 1 95 ? -18.521 29.238 -45.706 1.00 34.59 124 ILE B N 1
ATOM 3230 C CA . ILE B 1 95 ? -18.064 28.505 -44.546 1.00 34.99 124 ILE B CA 1
ATOM 3231 C C . ILE B 1 95 ? -17.559 27.135 -45.000 1.00 34.83 124 ILE B C 1
ATOM 3232 O O . ILE B 1 95 ? -18.001 26.596 -46.023 1.00 33.48 124 ILE B O 1
ATOM 3237 N N . LYS B 1 96 ? -16.655 26.583 -44.219 1.00 33.76 125 LYS B N 1
ATOM 3238 C CA . LYS B 1 96 ? -16.078 25.303 -44.514 1.00 35.30 125 LYS B CA 1
ATOM 3239 C C . LYS B 1 96 ? -16.896 24.200 -43.854 1.00 37.35 125 LYS B C 1
ATOM 3240 O O . LYS B 1 96 ? -17.035 24.144 -42.603 1.00 37.17 125 LYS B O 1
ATOM 3246 N N . THR B 1 97 ? -17.468 23.351 -44.703 1.00 38.13 126 THR B N 1
ATOM 3247 C CA . THR B 1 97 ? -18.199 22.147 -44.296 1.00 39.60 126 THR B CA 1
ATOM 3248 C C . THR B 1 97 ? -17.761 20.929 -45.123 1.00 40.68 126 THR B C 1
ATOM 3249 O O . THR B 1 97 ? -16.956 21.038 -46.073 1.00 39.33 126 THR B O 1
ATOM 3253 N N . LYS B 1 98 ? -18.328 19.783 -44.759 1.00 41.68 127 LYS B N 1
ATOM 3254 C CA . LYS B 1 98 ? -18.289 18.564 -45.572 1.00 43.04 127 LYS B CA 1
ATOM 3255 C C . LYS B 1 98 ? -18.586 18.831 -47.038 1.00 42.30 127 LYS B C 1
ATOM 3256 O O . LYS B 1 98 ? -17.900 18.316 -47.918 1.00 42.44 127 LYS B O 1
ATOM 3262 N N . ASP B 1 99 ? -19.632 19.605 -47.296 1.00 41.18 128 ASP B N 1
ATOM 3263 C CA . ASP B 1 99 ? -20.052 19.847 -48.657 1.00 41.05 128 ASP B CA 1
ATOM 3264 C C . ASP B 1 99 ? -19.086 20.753 -49.415 1.00 39.10 128 ASP B C 1
ATOM 3265 O O . ASP B 1 99 ? -18.968 20.640 -50.631 1.00 38.67 128 ASP B O 1
ATOM 3270 N N . SER B 1 100 ? -18.403 21.646 -48.704 1.00 36.34 129 SER B N 1
ATOM 3271 C CA . SER B 1 100 ? -17.631 22.697 -49.363 1.00 33.70 129 SER B CA 1
ATOM 3272 C C . SER B 1 100 ? -16.099 22.516 -49.360 1.00 32.17 129 SER B C 1
ATOM 3273 O O . SER B 1 100 ? -15.371 23.309 -49.965 1.00 31.65 129 SER B O 1
ATOM 3276 N N . VAL B 1 101 ? -15.608 21.481 -48.702 1.00 30.86 130 VAL B N 1
ATOM 3277 C CA . VAL B 1 101 ? -14.166 21.265 -48.600 1.00 30.07 130 VAL B CA 1
ATOM 3278 C C . VAL B 1 101 ? -13.785 19.957 -49.320 1.00 30.37 130 VAL B C 1
ATOM 3279 O O . VAL B 1 101 ? -14.513 18.969 -49.215 1.00 30.19 130 VAL B O 1
ATOM 3283 N N . GLY B 1 102 ? -12.662 19.973 -50.046 1.00 29.78 131 GLY B N 1
ATOM 3284 C CA . GLY B 1 102 ? -12.130 18.769 -50.684 1.00 30.13 131 GLY B CA 1
ATOM 3285 C C . GLY B 1 102 ? -12.918 18.318 -51.903 1.00 30.17 131 GLY B C 1
ATOM 3286 O O . GLY B 1 102 ? -12.765 17.196 -52.327 1.00 30.46 131 GLY B O 1
ATOM 3287 N N . ARG B 1 103 ? -13.770 19.170 -52.480 1.00 30.26 132 ARG B N 1
ATOM 3288 C CA . ARG B 1 103 ? -14.525 18.755 -53.679 1.00 29.51 132 ARG B CA 1
ATOM 3289 C C . ARG B 1 103 ? -13.616 18.721 -54.928 1.00 28.96 132 ARG B C 1
ATOM 3290 O O . ARG B 1 103 ? -12.586 19.392 -54.961 1.00 26.92 132 ARG B O 1
ATOM 3298 N N . LYS B 1 104 ? -14.008 17.935 -55.932 1.00 28.10 133 LYS B N 1
ATOM 3299 C CA . LYS B 1 104 ? -13.281 17.880 -57.199 1.00 28.70 133 LYS B CA 1
ATOM 3300 C C . LYS B 1 104 ? -14.180 18.481 -58.268 1.00 29.03 133 LYS B C 1
ATOM 3301 O O . LYS B 1 104 ? -15.417 18.376 -58.191 1.00 28.97 133 LYS B O 1
ATOM 3307 N N . TYR B 1 105 ? -13.565 19.079 -59.277 1.00 30.19 134 TYR B N 1
ATOM 3308 C CA . TYR B 1 105 ? -14.327 19.535 -60.441 1.00 31.52 134 TYR B CA 1
ATOM 3309 C C . TYR B 1 105 ? -15.225 18.407 -60.946 1.00 32.78 134 TYR B C 1
ATOM 3310 O O . TYR B 1 105 ? -14.775 17.273 -61.107 1.00 32.96 134 TYR B O 1
ATOM 3319 N N . GLY B 1 106 ? -16.487 18.711 -61.196 1.00 34.92 135 GLY B N 1
ATOM 3320 C CA . GLY B 1 106 ? -17.399 17.705 -61.701 1.00 37.92 135 GLY B CA 1
ATOM 3321 C C . GLY B 1 106 ? -18.168 16.944 -60.638 1.00 41.13 135 GLY B C 1
ATOM 3322 O O . GLY B 1 106 ? -19.112 16.236 -60.972 1.00 40.91 135 GLY B O 1
ATOM 3323 N N . GLU B 1 107 ? -17.797 17.085 -59.365 1.00 42.95 136 GLU B N 1
ATOM 3324 C CA . GLU B 1 107 ? -18.634 16.523 -58.294 1.00 45.86 136 GLU B CA 1
ATOM 3325 C C . GLU B 1 107 ? -19.860 17.388 -58.042 1.00 47.42 136 GLU B C 1
ATOM 3326 O O . GLU B 1 107 ? -19.768 18.607 -58.019 1.00 48.00 136 GLU B O 1
ATOM 3332 N N . LYS B 1 108 ? -21.005 16.760 -57.815 1.00 50.16 137 LYS B N 1
ATOM 3333 C CA . LYS B 1 108 ? -22.211 17.503 -57.455 1.00 52.94 137 LYS B CA 1
ATOM 3334 C C . LYS B 1 108 ? -22.264 17.813 -55.959 1.00 53.49 137 LYS B C 1
ATOM 3335 O O . LYS B 1 108 ? -22.143 16.910 -55.137 1.00 54.84 137 LYS B O 1
ATOM 3341 N N . ARG B 1 109 ? -22.458 19.083 -55.612 1.00 54.04 138 ARG B N 1
ATOM 3342 C CA . ARG B 1 109 ? -22.615 19.489 -54.207 1.00 54.65 138 ARG B CA 1
ATOM 3343 C C . ARG B 1 109 ? -24.024 19.239 -53.681 1.00 54.65 138 ARG B C 1
ATOM 3344 O O . ARG B 1 109 ? -25.005 19.518 -54.379 1.00 55.04 138 ARG B O 1
ATOM 3352 N N . LYS B 1 118 ? -29.058 29.471 -50.315 1.00 62.61 147 LYS B N 1
ATOM 3353 C CA . LYS B 1 118 ? -28.709 29.828 -48.951 1.00 62.58 147 LYS B CA 1
ATOM 3354 C C . LYS B 1 118 ? -27.291 29.342 -48.590 1.00 61.83 147 LYS B C 1
ATOM 3355 O O . LYS B 1 118 ? -27.110 28.289 -47.976 1.00 62.26 147 LYS B O 1
ATOM 3361 N N . ARG B 1 119 ? -26.280 30.097 -48.995 1.00 60.37 148 ARG B N 1
ATOM 3362 C CA . ARG B 1 119 ? -24.934 29.807 -48.532 1.00 58.80 148 ARG B CA 1
ATOM 3363 C C . ARG B 1 119 ? -24.616 30.679 -47.325 1.00 56.96 148 ARG B C 1
ATOM 3364 O O . ARG B 1 119 ? -25.053 31.829 -47.249 1.00 56.35 148 ARG B O 1
ATOM 3372 N N . TYR B 1 120 ? -23.870 30.112 -46.382 1.00 54.67 149 TYR B N 1
ATOM 3373 C CA . TYR B 1 120 ? -23.386 30.832 -45.214 1.00 52.98 149 TYR B CA 1
ATOM 3374 C C . TYR B 1 120 ? -21.941 31.272 -45.461 1.00 50.85 149 TYR B C 1
ATOM 3375 O O . TYR B 1 120 ? -21.119 30.496 -45.966 1.00 49.71 149 TYR B O 1
ATOM 3384 N N . TYR B 1 121 ? -21.642 32.510 -45.087 1.00 48.48 150 TYR B N 1
ATOM 3385 C CA . TYR B 1 121 ? -20.330 33.110 -45.317 1.00 46.76 150 TYR B CA 1
ATOM 3386 C C . TYR B 1 121 ? -19.670 33.550 -44.021 1.00 44.87 150 TYR B C 1
ATOM 3387 O O . TYR B 1 121 ? -20.352 33.803 -43.035 1.00 43.48 150 TYR B O 1
ATOM 3396 N N . THR B 1 122 ? -18.341 33.636 -44.027 1.00 42.20 151 THR B N 1
ATOM 3397 C CA . THR B 1 122 ? -17.628 34.203 -42.901 1.00 40.83 151 THR B CA 1
ATOM 3398 C C . THR B 1 122 ? -16.335 34.884 -43.339 1.00 39.38 151 THR B C 1
ATOM 3399 O O . THR B 1 122 ? -16.045 34.979 -44.541 1.00 38.97 151 THR B O 1
ATOM 3403 N N . ASN B 1 123 ? -15.572 35.372 -42.364 1.00 36.96 152 ASN B N 1
ATOM 3404 C CA . ASN B 1 123 ? -14.368 36.132 -42.639 1.00 36.34 152 ASN B CA 1
ATOM 3405 C C . ASN B 1 123 ? -13.107 35.329 -42.458 1.00 34.58 152 ASN B C 1
ATOM 3406 O O . ASN B 1 123 ? -12.952 34.593 -41.470 1.00 35.57 152 ASN B O 1
ATOM 3411 N N . TYR B 1 124 ? -12.191 35.498 -43.404 1.00 32.81 153 TYR B N 1
ATOM 3412 C CA . TYR B 1 124 ? -10.924 34.782 -43.403 1.00 30.95 153 TYR B CA 1
ATOM 3413 C C . TYR B 1 124 ? -9.822 35.745 -43.713 1.00 30.54 153 TYR B C 1
ATOM 3414 O O . TYR B 1 124 ? -10.065 36.795 -44.293 1.00 30.23 153 TYR B O 1
ATOM 3423 N N . TYR B 1 125 ? -8.603 35.388 -43.346 1.00 29.70 154 TYR B N 1
ATOM 3424 C CA . TYR B 1 125 ? -7.478 36.212 -43.690 1.00 30.36 154 TYR B CA 1
ATOM 3425 C C . TYR B 1 125 ? -6.418 35.368 -44.375 1.00 30.26 154 TYR B C 1
ATOM 3426 O O . TYR B 1 125 ? -5.946 34.381 -43.821 1.00 30.33 154 TYR B O 1
ATOM 3435 N N . PHE B 1 126 ? -6.036 35.794 -45.584 1.00 30.49 155 PHE B N 1
ATOM 3436 C CA . PHE B 1 126 ? -5.021 35.098 -46.368 1.00 29.50 155 PHE B CA 1
ATOM 3437 C C . PHE B 1 126 ? -3.639 35.701 -46.198 1.00 30.33 155 PHE B C 1
ATOM 3438 O O . PHE B 1 126 ? -3.482 36.921 -46.279 1.00 30.13 155 PHE B O 1
ATOM 3446 N N . ASN B 1 127 ? -2.629 34.864 -45.977 1.00 30.87 156 ASN B N 1
ATOM 3447 C CA . ASN B 1 127 ? -1.262 35.365 -45.966 1.00 33.08 156 ASN B CA 1
ATOM 3448 C C . ASN B 1 127 ? -0.775 35.631 -47.392 1.00 33.99 156 ASN B C 1
ATOM 3449 O O . ASN B 1 127 ? -1.509 35.427 -48.379 1.00 33.09 156 ASN B O 1
ATOM 3454 N N . GLN B 1 128 ? 0.486 36.037 -47.488 1.00 34.62 157 GLN B N 1
ATOM 3455 C CA . GLN B 1 128 ? 1.080 36.480 -48.742 1.00 36.22 157 GLN B CA 1
ATOM 3456 C C . GLN B 1 128 ? 1.285 35.304 -49.723 1.00 35.75 157 GLN B C 1
ATOM 3457 O O . GLN B 1 128 ? 1.417 35.510 -50.922 1.00 36.71 157 GLN B O 1
ATOM 3463 N N . ASN B 1 129 ? 1.290 34.084 -49.193 1.00 34.87 158 ASN B N 1
ATOM 3464 C CA . ASN B 1 129 ? 1.395 32.872 -49.989 1.00 34.02 158 ASN B CA 1
ATOM 3465 C C . ASN B 1 129 ? 0.036 32.264 -50.229 1.00 31.66 158 ASN B C 1
ATOM 3466 O O . ASN B 1 129 ? -0.052 31.087 -50.552 1.00 30.90 158 ASN B O 1
ATOM 3471 N N . HIS B 1 130 ? -1.026 33.052 -50.038 1.00 29.62 159 HIS B N 1
ATOM 3472 C CA . HIS B 1 130 ? -2.373 32.644 -50.460 1.00 28.87 159 HIS B CA 1
ATOM 3473 C C . HIS B 1 130 ? -2.981 31.439 -49.735 1.00 28.26 159 HIS B C 1
ATOM 3474 O O . HIS B 1 130 ? -3.958 30.833 -50.230 1.00 27.07 159 HIS B O 1
ATOM 3481 N N . SER B 1 131 ? -2.463 31.124 -48.540 1.00 27.28 160 SER B N 1
ATOM 3482 C CA . SER B 1 131 ? -3.203 30.250 -47.629 1.00 27.78 160 SER B CA 1
ATOM 3483 C C . SER B 1 131 ? -3.782 30.985 -46.398 1.00 29.25 160 SER B C 1
ATOM 3484 O O . SER B 1 131 ? -3.362 32.090 -46.087 1.00 28.18 160 SER B O 1
ATOM 3487 N N . LEU B 1 132 ? -4.737 30.342 -45.714 1.00 29.66 161 LEU B N 1
ATOM 3488 C CA . LEU B 1 132 ? -5.327 30.902 -44.516 1.00 30.49 161 LEU B CA 1
ATOM 3489 C C . LEU B 1 132 ? -4.330 31.036 -43.403 1.00 31.99 161 LEU B C 1
ATOM 3490 O O . LEU B 1 132 ? -3.540 30.129 -43.128 1.00 32.82 161 LEU B O 1
ATOM 3495 N N . GLU B 1 133 ? -4.369 32.205 -42.772 1.00 33.73 162 GLU B N 1
ATOM 3496 C CA . GLU B 1 133 ? -3.705 32.413 -41.501 1.00 34.35 162 GLU B CA 1
ATOM 3497 C C . GLU B 1 133 ? -4.593 31.812 -40.399 1.00 33.65 162 GLU B C 1
ATOM 3498 O O . GLU B 1 133 ? -5.832 31.827 -40.506 1.00 32.76 162 GLU B O 1
ATOM 3504 N N . THR B 1 134 ? -3.964 31.247 -39.360 1.00 33.49 163 THR B N 1
ATOM 3505 C CA . THR B 1 134 ? -4.696 30.758 -38.179 1.00 34.71 163 THR B CA 1
ATOM 3506 C C . THR B 1 134 ? -4.107 31.388 -36.889 1.00 34.64 163 THR B C 1
ATOM 3507 O O . THR B 1 134 ? -2.951 31.832 -36.883 1.00 34.95 163 THR B O 1
ATOM 3511 N N . GLY B 1 135 ? -4.880 31.411 -35.800 1.00 35.43 164 GLY B N 1
ATOM 3512 C CA . GLY B 1 135 ? -4.344 31.949 -34.523 1.00 35.20 164 GLY B CA 1
ATOM 3513 C C . GLY B 1 135 ? -4.330 33.461 -34.495 1.00 35.46 164 GLY B C 1
ATOM 3514 O O . GLY B 1 135 ? -5.190 34.103 -35.120 1.00 34.94 164 GLY B O 1
ATOM 3515 N N . TRP B 1 136 ? -3.373 34.031 -33.753 1.00 36.04 165 TRP B N 1
ATOM 3516 C CA . TRP B 1 136 ? -3.296 35.480 -33.564 1.00 36.09 165 TRP B CA 1
ATOM 3517 C C . TRP B 1 136 ? -2.877 36.253 -34.800 1.00 36.57 165 TRP B C 1
ATOM 3518 O O . TRP B 1 136 ? -1.829 35.970 -35.402 1.00 37.37 165 TRP B O 1
ATOM 3529 N N . LEU B 1 137 ? -3.675 37.263 -35.135 1.00 35.41 166 LEU B N 1
ATOM 3530 C CA . LEU B 1 137 ? -3.344 38.177 -36.229 1.00 35.67 166 LEU B CA 1
ATOM 3531 C C . LEU B 1 137 ? -3.416 39.619 -35.787 1.00 34.90 166 LEU B C 1
ATOM 3532 O O . LEU B 1 137 ? -4.431 40.058 -35.247 1.00 34.45 166 LEU B O 1
ATOM 3537 N N . TYR B 1 138 ? -2.345 40.356 -36.001 1.00 35.60 167 TYR B N 1
ATOM 3538 C CA . TYR B 1 138 ? -2.386 41.795 -35.766 1.00 36.31 167 TYR B CA 1
ATOM 3539 C C . TYR B 1 138 ? -2.598 42.442 -37.123 1.00 36.12 167 TYR B C 1
ATOM 3540 O O . TYR B 1 138 ? -1.818 42.208 -38.052 1.00 36.93 167 TYR B O 1
ATOM 3549 N N . ASP B 1 139 ? -3.648 43.237 -37.247 1.00 34.58 168 ASP B N 1
ATOM 3550 C CA . ASP B 1 139 ? -3.994 43.863 -38.511 1.00 35.42 168 ASP B CA 1
ATOM 3551 C C . ASP B 1 139 ? -4.840 45.090 -38.243 1.00 35.23 168 ASP B C 1
ATOM 3552 O O . ASP B 1 139 ? -5.737 45.036 -37.406 1.00 34.44 168 ASP B O 1
ATOM 3557 N N . GLN B 1 140 ? -4.581 46.172 -38.981 1.00 35.03 169 GLN B N 1
ATOM 3558 C CA . GLN B 1 140 ? -5.301 47.440 -38.841 1.00 35.78 169 GLN B CA 1
ATOM 3559 C C . GLN B 1 140 ? -5.318 47.879 -37.369 1.00 34.64 169 GLN B C 1
ATOM 3560 O O . GLN B 1 140 ? -6.351 48.278 -36.842 1.00 34.85 169 GLN B O 1
ATOM 3566 N N . SER B 1 141 ? -4.165 47.737 -36.732 1.00 34.96 170 SER B N 1
ATOM 3567 C CA . SER B 1 141 ? -3.880 48.144 -35.333 1.00 36.16 170 SER B CA 1
ATOM 3568 C C . SER B 1 141 ? -4.674 47.407 -34.247 1.00 35.93 170 SER B C 1
ATOM 3569 O O . SER B 1 141 ? -4.850 47.925 -33.138 1.00 36.69 170 SER B O 1
ATOM 3572 N N . ASN B 1 142 ? -5.141 46.204 -34.569 1.00 34.06 171 ASN B N 1
ATOM 3573 C CA . ASN B 1 142 ? -5.912 45.403 -33.631 1.00 33.71 171 ASN B CA 1
ATOM 3574 C C . ASN B 1 142 ? -5.514 43.958 -33.713 1.00 33.73 171 ASN B C 1
ATOM 3575 O O . ASN B 1 142 ? -4.928 43.528 -34.720 1.00 34.49 171 ASN B O 1
ATOM 3580 N N . TRP B 1 143 ? -5.790 43.206 -32.651 1.00 32.34 172 TRP B N 1
ATOM 3581 C CA . TRP B 1 143 ? -5.588 41.762 -32.647 1.00 32.26 172 TRP B CA 1
ATOM 3582 C C . TRP B 1 143 ? -6.872 41.041 -32.991 1.00 31.81 172 TRP B C 1
ATOM 3583 O O . TRP B 1 143 ? -7.971 41.464 -32.595 1.00 31.05 172 TRP B O 1
ATOM 3594 N N . TYR B 1 144 ? -6.723 39.959 -33.748 1.00 30.84 173 TYR B N 1
ATOM 3595 C CA . TYR B 1 144 ? -7.847 39.104 -34.147 1.00 30.27 173 TYR B CA 1
ATOM 3596 C C . TYR B 1 144 ? -7.449 37.702 -33.860 1.00 30.36 173 TYR B C 1
ATOM 3597 O O . TYR B 1 144 ? -6.281 37.378 -33.865 1.00 30.40 173 TYR B O 1
ATOM 3606 N N . TYR B 1 145 ? -8.416 36.839 -33.593 1.00 31.74 174 TYR B N 1
ATOM 3607 C CA . TYR B 1 145 ? -8.077 35.453 -33.432 1.00 32.19 174 TYR B CA 1
ATOM 3608 C C . TYR B 1 145 ? -8.762 34.667 -34.524 1.00 32.54 174 TYR B C 1
ATOM 3609 O O . TYR B 1 145 ? -9.986 34.720 -34.653 1.00 32.14 174 TYR B O 1
ATOM 3618 N N . LEU B 1 146 ? -7.962 33.962 -35.319 1.00 33.46 175 LEU B N 1
ATOM 3619 C CA . LEU B 1 146 ? -8.484 33.104 -36.395 1.00 33.41 175 LEU B CA 1
ATOM 3620 C C . LEU B 1 146 ? -8.424 31.644 -35.957 1.00 33.08 175 LEU B C 1
ATOM 3621 O O . LEU B 1 146 ? -7.393 31.182 -35.461 1.00 33.30 175 LEU B O 1
ATOM 3626 N N . ALA B 1 147 ? -9.515 30.923 -36.189 1.00 33.59 176 ALA B N 1
ATOM 3627 C CA . ALA B 1 147 ? -9.679 29.556 -35.746 1.00 33.95 176 ALA B CA 1
ATOM 3628 C C . ALA B 1 147 ? -8.449 28.697 -36.044 1.00 35.12 176 ALA B C 1
ATOM 3629 O O . ALA B 1 147 ? -7.825 28.793 -37.127 1.00 34.42 176 ALA B O 1
ATOM 3631 N N . LYS B 1 148 ? -8.046 27.900 -35.053 1.00 35.21 177 LYS B N 1
ATOM 3632 C CA . LYS B 1 148 ? -6.965 26.950 -35.243 1.00 36.03 177 LYS B CA 1
ATOM 3633 C C . LYS B 1 148 ? -7.472 25.811 -36.133 1.00 36.27 177 LYS B C 1
ATOM 3634 O O . LYS B 1 148 ? -8.658 25.496 -36.118 1.00 35.08 177 LYS B O 1
ATOM 3640 N N . THR B 1 149 ? -6.583 25.210 -36.918 1.00 37.39 178 THR B N 1
ATOM 3641 C CA . THR B 1 149 ? -6.989 24.124 -37.815 1.00 40.21 178 THR B CA 1
ATOM 3642 C C . THR B 1 149 ? -7.356 22.843 -37.053 1.00 42.68 178 THR B C 1
ATOM 3643 O O . THR B 1 149 ? -6.559 22.315 -36.291 1.00 42.10 178 THR B O 1
ATOM 3647 N N . GLU B 1 150 ? -8.579 22.364 -37.275 1.00 45.18 179 GLU B N 1
ATOM 3648 C CA . GLU B 1 150 ? -9.045 21.121 -36.685 1.00 47.96 179 GLU B CA 1
ATOM 3649 C C . GLU B 1 150 ? -9.984 20.431 -37.678 1.00 49.34 179 GLU B C 1
ATOM 3650 O O . GLU B 1 150 ? -11.187 20.764 -37.746 1.00 49.33 179 GLU B O 1
ATOM 3656 N N . ILE B 1 151 ? -9.422 19.497 -38.455 1.00 50.26 180 ILE B N 1
ATOM 3657 C CA . ILE B 1 151 ? -10.208 18.672 -39.380 1.00 51.69 180 ILE B CA 1
ATOM 3658 C C . ILE B 1 151 ? -10.317 17.279 -38.823 1.00 52.26 180 ILE B C 1
ATOM 3659 O O . ILE B 1 151 ? -9.327 16.534 -38.782 1.00 52.88 180 ILE B O 1
ATOM 3664 N N . ASN B 1 152 ? -11.522 16.921 -38.412 1.00 52.72 181 ASN B N 1
ATOM 3665 C CA . ASN B 1 152 ? -11.782 15.585 -37.943 1.00 52.99 181 ASN B CA 1
ATOM 3666 C C . ASN B 1 152 ? -13.273 15.395 -37.809 1.00 52.87 181 ASN B C 1
ATOM 3667 O O . ASN B 1 152 ? -13.995 16.317 -37.392 1.00 52.19 181 ASN B O 1
ATOM 3672 N N . GLY B 1 153 ? -13.726 14.202 -38.188 1.00 52.58 182 GLY B N 1
ATOM 3673 C CA . GLY B 1 153 ? -15.143 13.870 -38.176 1.00 53.11 182 GLY B CA 1
ATOM 3674 C C . GLY B 1 153 ? -15.965 14.741 -39.102 1.00 53.10 182 GLY B C 1
ATOM 3675 O O . GLY B 1 153 ? -15.965 14.535 -40.328 1.00 52.90 182 GLY B O 1
ATOM 3676 N N . GLU B 1 154 ? -16.669 15.701 -38.493 1.00 52.69 183 GLU B N 1
ATOM 3677 C CA . GLU B 1 154 ? -17.481 16.695 -39.194 1.00 52.32 183 GLU B CA 1
ATOM 3678 C C . GLU B 1 154 ? -16.865 18.109 -39.107 1.00 51.54 183 GLU B C 1
ATOM 3679 O O . GLU B 1 154 ? -17.407 19.068 -39.694 1.00 51.67 183 GLU B O 1
ATOM 3685 N N . ASN B 1 155 ? -15.757 18.233 -38.365 1.00 50.08 184 ASN B N 1
ATOM 3686 C CA . ASN B 1 155 ? -15.047 19.510 -38.191 1.00 48.93 184 ASN B CA 1
ATOM 3687 C C . ASN B 1 155 ? -14.087 19.811 -39.346 1.00 47.30 184 ASN B C 1
ATOM 3688 O O . ASN B 1 155 ? -13.277 18.955 -39.731 1.00 47.37 184 ASN B O 1
ATOM 3693 N N . TYR B 1 156 ? -14.186 21.027 -39.878 1.00 45.12 185 TYR B N 1
ATOM 3694 C CA . TYR B 1 156 ? -13.313 21.518 -40.949 1.00 43.13 185 TYR B CA 1
ATOM 3695 C C . TYR B 1 156 ? -12.880 22.922 -40.591 1.00 42.05 185 TYR B C 1
ATOM 3696 O O . TYR B 1 156 ? -12.909 23.841 -41.435 1.00 41.45 185 TYR B O 1
ATOM 3705 N N . LEU B 1 157 ? -12.508 23.084 -39.327 1.00 40.36 186 LEU B N 1
ATOM 3706 C CA . LEU B 1 157 ? -12.227 24.393 -38.773 1.00 39.13 186 LEU B CA 1
ATOM 3707 C C . LEU B 1 157 ? -10.824 24.805 -39.147 1.00 37.18 186 LEU B C 1
ATOM 3708 O O . LEU B 1 157 ? -9.951 23.950 -39.394 1.00 36.70 186 LEU B O 1
ATOM 3713 N N . GLY B 1 158 ? -10.619 26.119 -39.160 1.00 35.66 187 GLY B N 1
ATOM 3714 C CA . GLY B 1 158 ? -9.336 26.734 -39.435 1.00 34.11 187 GLY B CA 1
ATOM 3715 C C . GLY B 1 158 ? -9.540 28.030 -40.215 1.00 33.89 187 GLY B C 1
ATOM 3716 O O . GLY B 1 158 ? -10.107 28.012 -41.331 1.00 32.67 187 GLY B O 1
ATOM 3717 N N . GLY B 1 159 ? -9.110 29.152 -39.624 1.00 32.96 188 GLY B N 1
ATOM 3718 C CA . GLY B 1 159 ? -9.034 30.466 -40.299 1.00 32.60 188 GLY B CA 1
ATOM 3719 C C . GLY B 1 159 ? -10.162 31.466 -40.032 1.00 32.05 188 GLY B C 1
ATOM 3720 N N . GLU B 1 160 ? -11.311 30.872 -39.670 1.00 32.88 189 GLU B N 1
ATOM 3721 C CA . GLU B 1 160 ? -12.505 31.657 -39.406 1.00 32.94 189 GLU B CA 1
ATOM 3722 C C . GLU B 1 160 ? -12.150 32.701 -38.356 1.00 33.18 189 GLU B C 1
ATOM 3723 O O . GLU B 1 160 ? -11.528 32.369 -37.332 1.00 32.68 189 GLU B O 1
ATOM 3729 N N . ARG B 1 161 ? -12.548 33.941 -38.609 1.00 33.19 190 ARG B N 1
ATOM 3730 C CA . ARG B 1 161 ? -12.370 35.013 -37.609 1.00 34.19 190 ARG B CA 1
ATOM 3731 C C . ARG B 1 161 ? -13.271 34.717 -36.421 1.00 34.82 190 ARG B C 1
ATOM 3732 O O . ARG B 1 161 ? -14.491 34.631 -36.566 1.00 34.68 190 ARG B O 1
ATOM 3740 N N . ARG B 1 162 ? -12.685 34.531 -35.248 1.00 35.03 191 ARG B N 1
ATOM 3741 C CA . ARG B 1 162 ? -13.512 34.157 -34.090 1.00 36.73 191 ARG B CA 1
ATOM 3742 C C . ARG B 1 162 ? -14.068 35.402 -33.383 1.00 36.63 191 ARG B C 1
ATOM 3743 O O . ARG B 1 162 ? -13.541 36.521 -33.551 1.00 35.48 191 ARG B O 1
ATOM 3751 N N . ALA B 1 163 ? -15.130 35.197 -32.614 1.00 36.99 192 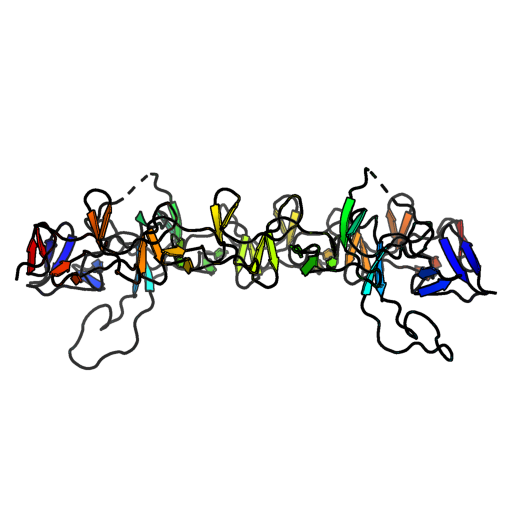ALA B N 1
ATOM 3752 C CA . ALA B 1 163 ? -15.773 36.264 -31.834 1.00 37.84 192 ALA B CA 1
ATOM 3753 C C . ALA B 1 163 ? -16.100 35.750 -30.448 1.00 38.09 192 ALA B C 1
ATOM 3754 O O . ALA B 1 163 ? -16.185 34.545 -30.251 1.00 37.86 192 ALA B O 1
ATOM 3756 N N . GLY B 1 164 ? -16.281 36.662 -29.490 1.00 38.07 193 GLY B N 1
ATOM 3757 C CA . GLY B 1 164 ? -16.599 36.277 -28.100 1.00 36.91 193 GLY B CA 1
ATOM 3758 C C . GLY B 1 164 ? -15.408 35.772 -27.311 1.00 36.91 193 GLY B C 1
ATOM 3759 O O . GLY B 1 164 ? -14.246 36.082 -27.615 1.00 35.28 193 GLY B O 1
ATOM 3760 N N . TRP B 1 165 ? -15.691 34.973 -26.287 1.00 37.03 194 TRP B N 1
ATOM 3761 C CA . TRP B 1 165 ? -14.650 34.408 -25.453 1.00 37.85 194 TRP B CA 1
ATOM 3762 C C . TRP B 1 165 ? -13.889 33.275 -26.147 1.00 38.81 194 TRP B C 1
ATOM 3763 O O . TRP B 1 165 ? -14.498 32.355 -26.710 1.00 38.97 194 TRP B O 1
ATOM 3774 N N . ILE B 1 166 ? -12.564 33.344 -26.121 1.00 39.42 195 ILE B N 1
ATOM 3775 C CA . ILE B 1 166 ? -11.732 32.254 -26.610 1.00 40.85 195 ILE B CA 1
ATOM 3776 C C . ILE B 1 166 ? -10.622 31.918 -25.628 1.00 41.96 195 ILE B C 1
ATOM 3777 O O . ILE B 1 166 ? -10.033 32.799 -24.993 1.00 40.74 195 ILE B O 1
ATOM 3782 N N . ASN B 1 167 ? -10.329 30.634 -25.532 1.00 43.80 196 ASN B N 1
ATOM 3783 C CA . ASN B 1 167 ? -9.307 30.149 -24.650 1.00 46.78 196 ASN B CA 1
ATOM 3784 C C . ASN B 1 167 ? -8.111 29.772 -25.481 1.00 48.57 196 ASN B C 1
ATOM 3785 O O . ASN B 1 167 ? -8.178 28.828 -26.277 1.00 49.64 196 ASN B O 1
ATOM 3790 N N . ASP B 1 168 ? -7.021 30.504 -25.319 1.00 49.91 197 ASP B N 1
ATOM 3791 C CA . ASP B 1 168 ? -5.809 30.201 -26.043 1.00 52.07 197 ASP B CA 1
ATOM 3792 C C . ASP B 1 168 ? -4.671 29.906 -25.093 1.00 53.07 197 ASP B C 1
ATOM 3793 O O . ASP B 1 168 ? -4.188 30.796 -24.386 1.00 53.18 197 ASP B O 1
ATOM 3798 N N . ASP B 1 169 ? -4.225 28.654 -25.111 1.00 54.02 198 ASP B N 1
ATOM 3799 C CA . ASP B 1 169 ? -3.104 28.227 -24.300 1.00 54.70 198 ASP B CA 1
ATOM 3800 C C . ASP B 1 169 ? -3.311 28.648 -22.840 1.00 54.11 198 ASP B C 1
ATOM 3801 O O . ASP B 1 169 ? -2.472 29.371 -22.277 1.00 54.14 198 ASP B O 1
ATOM 3806 N N . SER B 1 170 ? -4.444 28.230 -22.258 1.00 52.78 199 SER B N 1
ATOM 3807 C CA . SER B 1 170 ? -4.680 28.386 -20.828 1.00 52.23 199 SER B CA 1
ATOM 3808 C C . SER B 1 170 ? -5.163 29.797 -20.383 1.00 50.79 199 SER B C 1
ATOM 3809 O O . SER B 1 170 ? -5.441 30.029 -19.201 1.00 50.67 199 SER B O 1
ATOM 3812 N N . THR B 1 171 ? -5.266 30.729 -21.331 1.00 48.21 200 THR B N 1
ATOM 3813 C CA . THR B 1 171 ? -5.618 32.115 -21.035 1.00 45.20 200 THR B CA 1
ATOM 3814 C C . THR B 1 171 ? -6.870 32.476 -21.811 1.00 43.40 200 THR B C 1
ATOM 3815 O O . THR B 1 171 ? -7.036 32.048 -22.952 1.00 42.81 200 THR B O 1
ATOM 3819 N N . TRP B 1 172 ? -7.757 33.244 -21.190 1.00 40.51 201 TRP B N 1
ATOM 3820 C CA . TRP B 1 172 ? -8.960 33.691 -21.851 1.00 38.31 201 TRP B CA 1
ATOM 3821 C C . TRP B 1 172 ? -8.799 35.079 -22.466 1.00 36.15 201 TRP B C 1
ATOM 3822 O O . TRP B 1 172 ? -8.155 35.952 -21.881 1.00 34.03 201 TRP B O 1
ATOM 3833 N N . TYR B 1 173 ? -9.373 35.258 -23.657 1.00 33.09 202 TYR B N 1
ATOM 3834 C CA . TYR B 1 173 ? -9.368 36.537 -24.351 1.00 32.18 202 TYR B CA 1
ATOM 3835 C C . TYR B 1 173 ? -10.778 36.778 -24.794 1.00 31.77 202 TYR B C 1
ATOM 3836 O O . TYR B 1 173 ? -11.567 35.824 -24.929 1.00 32.27 202 TYR B O 1
ATOM 3845 N N . TYR B 1 174 ? -11.138 38.036 -24.961 1.00 32.05 203 TYR B N 1
ATOM 3846 C CA . TYR B 1 174 ? -12.475 38.352 -25.441 1.00 32.88 203 TYR B CA 1
ATOM 3847 C C . TYR B 1 174 ? -12.424 39.203 -26.717 1.00 32.89 203 TYR B C 1
ATOM 3848 O O . TYR B 1 174 ? -11.759 40.235 -26.753 1.00 31.52 203 TYR B O 1
ATOM 3857 N N . LEU B 1 175 ? -13.134 38.750 -27.746 1.00 33.83 204 LEU B N 1
ATOM 3858 C CA . LEU B 1 175 ? -13.119 39.391 -29.056 1.00 35.16 204 LEU B CA 1
ATOM 3859 C C . LEU B 1 175 ? -14.496 39.969 -29.324 1.00 35.20 204 LEU B C 1
ATOM 3860 O O . LEU B 1 175 ? -15.480 39.292 -29.101 1.00 35.68 204 LEU B O 1
ATOM 3865 N N . ASP B 1 176 ? -14.582 41.220 -29.770 1.00 35.29 205 ASP B N 1
ATOM 3866 C CA . ASP B 1 176 ? -15.896 41.834 -29.997 1.00 36.49 205 ASP B CA 1
ATOM 3867 C C . ASP B 1 176 ? -16.779 40.942 -30.890 1.00 37.25 205 ASP B C 1
ATOM 3868 O O . ASP B 1 176 ? -16.312 40.415 -31.896 1.00 36.48 205 ASP B O 1
ATOM 3873 N N . PRO B 1 177 ? -18.060 40.778 -30.524 1.00 38.56 206 PRO B N 1
ATOM 3874 C CA . PRO B 1 177 ? -18.929 39.912 -31.323 1.00 39.10 206 PRO B CA 1
ATOM 3875 C C . PRO B 1 177 ? -19.160 40.367 -32.767 1.00 39.45 206 PRO B C 1
ATOM 3876 O O . PRO B 1 177 ? -19.356 39.525 -33.631 1.00 40.40 206 PRO B O 1
ATOM 3880 N N . THR B 1 178 ? -19.138 41.672 -33.039 1.00 39.21 207 THR B N 1
ATOM 3881 C CA . THR B 1 178 ? -19.378 42.166 -34.395 1.00 38.96 207 THR B CA 1
ATOM 3882 C C . THR B 1 178 ? -18.114 42.242 -35.243 1.00 37.91 207 THR B C 1
ATOM 3883 O O . THR B 1 178 ? -18.126 41.849 -36.404 1.00 37.90 207 THR B O 1
ATOM 3887 N N . THR B 1 179 ? -17.019 42.721 -34.662 1.00 36.15 208 THR B N 1
ATOM 3888 C CA . THR B 1 179 ? -15.830 43.009 -35.454 1.00 34.13 208 THR B CA 1
ATOM 3889 C C . THR B 1 179 ? -14.725 41.960 -35.308 1.00 33.48 208 THR B C 1
ATOM 3890 O O . THR B 1 179 ? -13.780 41.939 -36.097 1.00 32.42 208 THR B O 1
ATOM 3894 N N . GLY B 1 180 ? -14.820 41.124 -34.272 1.00 31.90 209 GLY B N 1
ATOM 3895 C CA . GLY B 1 180 ? -13.720 40.227 -33.907 1.00 30.95 209 GLY B CA 1
ATOM 3896 C C . GLY B 1 180 ? -12.484 40.867 -33.270 1.00 29.70 209 GLY B C 1
ATOM 3897 O O . GLY B 1 180 ? -11.497 40.183 -32.997 1.00 30.02 209 GLY B O 1
ATOM 3898 N N . ILE B 1 181 ? -12.523 42.172 -33.024 1.00 30.33 210 ILE B N 1
ATOM 3899 C CA . ILE B 1 181 ? -11.363 42.858 -32.451 1.00 29.36 210 ILE B CA 1
ATOM 3900 C C . ILE B 1 181 ? -11.168 42.418 -30.976 1.00 29.06 210 ILE B C 1
ATOM 3901 O O . ILE B 1 181 ? -12.096 42.434 -30.189 1.00 28.73 210 ILE B O 1
ATOM 3906 N N . MET B 1 182 ? -9.960 41.997 -30.632 1.00 28.98 211 MET B N 1
ATOM 3907 C CA . MET B 1 182 ? -9.626 41.680 -29.240 1.00 28.48 211 MET B CA 1
ATOM 3908 C C . MET B 1 182 ? -9.779 42.922 -28.329 1.00 28.47 211 MET B C 1
ATOM 3909 O O . MET B 1 182 ? -9.226 43.979 -28.616 1.00 28.14 211 MET B O 1
ATOM 3914 N N . GLN B 1 183 ? -10.541 42.773 -27.249 1.00 28.41 212 GLN B N 1
ATOM 3915 C CA . GLN B 1 183 ? -10.830 43.869 -26.308 1.00 29.08 212 GLN B CA 1
ATOM 3916 C C . GLN B 1 183 ? -9.818 43.865 -25.166 1.00 29.02 212 GLN B C 1
ATOM 3917 O O . GLN B 1 183 ? -9.257 42.843 -24.817 1.00 29.45 212 GLN B O 1
ATOM 3923 N N . THR B 1 184 ? -9.604 45.027 -24.566 1.00 29.62 213 THR B N 1
ATOM 3924 C CA . THR B 1 184 ? -8.761 45.089 -23.388 1.00 30.88 213 THR B CA 1
ATOM 3925 C C . THR B 1 184 ? -9.479 45.941 -22.325 1.00 31.04 213 THR B C 1
ATOM 3926 O O . THR B 1 184 ? -10.527 46.554 -22.600 1.00 30.11 213 THR B O 1
ATOM 3930 N N . GLY B 1 185 ? -8.915 45.971 -21.117 1.00 31.58 214 GLY B N 1
ATOM 3931 C CA . GLY B 1 185 ? -9.446 46.841 -20.065 1.00 31.60 214 GLY B CA 1
ATOM 3932 C C . GLY B 1 185 ? -10.680 46.223 -19.436 1.00 31.95 214 GLY B C 1
ATOM 3933 O O . GLY B 1 185 ? -11.002 45.049 -19.669 1.00 31.32 214 GLY B O 1
ATOM 3934 N N . TRP B 1 186 ? -11.372 47.013 -18.619 1.00 32.72 215 TRP B N 1
ATOM 3935 C CA . TRP B 1 186 ? -12.518 46.513 -17.866 1.00 33.27 215 TRP B CA 1
ATOM 3936 C C . TRP B 1 186 ? -13.638 46.332 -18.849 1.00 33.77 215 TRP B C 1
ATOM 3937 O O . TRP B 1 186 ? -13.835 47.171 -19.745 1.00 33.80 215 TRP B O 1
ATOM 3948 N N . GLN B 1 187 ? -14.370 45.239 -18.709 1.00 33.87 216 GLN B N 1
ATOM 3949 C CA . GLN B 1 187 ? -15.452 44.970 -19.627 1.00 35.66 216 GLN B CA 1
ATOM 3950 C C . GLN B 1 187 ? -16.577 44.382 -18.825 1.00 36.50 216 GLN B C 1
ATOM 3951 O O . GLN B 1 187 ? -16.364 43.469 -18.025 1.00 36.31 216 GLN B O 1
ATOM 3957 N N . TYR B 1 188 ? -17.765 44.898 -19.070 1.00 38.67 217 TYR B N 1
ATOM 3958 C CA . TYR B 1 188 ? -18.970 44.421 -18.417 1.00 41.79 217 TYR B CA 1
ATOM 3959 C C . TYR B 1 188 ? -19.721 43.515 -19.387 1.00 42.80 217 TYR B C 1
ATOM 3960 O O . TYR B 1 188 ? -20.361 43.983 -20.330 1.00 43.34 217 TYR B O 1
ATOM 3969 N N . LEU B 1 189 ? -19.610 42.211 -19.154 1.00 44.53 218 LEU B N 1
ATOM 3970 C CA . LEU B 1 189 ? -20.043 41.189 -20.106 1.00 46.14 218 LEU B CA 1
ATOM 3971 C C . LEU B 1 189 ? -20.911 40.143 -19.417 1.00 47.35 218 LEU B C 1
ATOM 3972 O O . LEU B 1 189 ? -20.482 39.504 -18.441 1.00 47.56 218 LEU B O 1
ATOM 3977 N N . GLY B 1 190 ? -22.127 39.964 -19.928 1.00 48.48 219 GLY B N 1
ATOM 3978 C CA . GLY B 1 190 ? -23.087 39.038 -19.317 1.00 50.24 219 GLY B CA 1
ATOM 3979 C C . GLY B 1 190 ? -23.281 39.272 -17.821 1.00 51.13 219 GLY B C 1
ATOM 3980 O O . GLY B 1 190 ? -23.231 38.320 -17.031 1.00 52.21 219 GLY B O 1
ATOM 3981 N N . ASN B 1 191 ? -23.472 40.540 -17.442 1.00 51.41 220 ASN B N 1
ATOM 3982 C CA . ASN B 1 191 ? -23.789 40.947 -16.062 1.00 51.83 220 ASN B CA 1
ATOM 3983 C C . ASN B 1 191 ? -22.665 40.742 -15.033 1.00 51.20 220 ASN B C 1
ATOM 3984 O O . ASN B 1 191 ? -22.945 40.487 -13.841 1.00 51.53 220 ASN B O 1
ATOM 3989 N N . LYS B 1 192 ? -21.411 40.836 -15.492 1.00 49.01 221 LYS B N 1
ATOM 3990 C CA . LYS B 1 192 ? -20.229 40.707 -14.636 1.00 47.40 221 LYS B CA 1
ATOM 3991 C C . LYS B 1 192 ? -19.051 41.536 -15.172 1.00 45.55 221 LYS B C 1
ATOM 3992 O O . LYS B 1 192 ? -18.907 41.727 -16.383 1.00 44.76 221 LYS B O 1
ATOM 3998 N N . TRP B 1 193 ? -18.199 42.007 -14.271 1.00 42.34 222 TRP B N 1
ATOM 3999 C CA . TRP B 1 193 ? -17.040 42.760 -14.696 1.00 40.22 222 TRP B CA 1
ATOM 4000 C C . TRP B 1 193 ? -15.858 41.835 -14.863 1.00 38.27 222 TRP B C 1
ATOM 4001 O O . TRP B 1 193 ? -15.676 40.926 -14.074 1.00 38.22 222 TRP B O 1
ATOM 4012 N N . TYR B 1 194 ? -15.072 42.065 -15.912 1.00 35.76 223 TYR B N 1
ATOM 4013 C CA . TYR B 1 194 ? -13.833 41.349 -16.145 1.00 33.34 223 TYR B CA 1
ATOM 4014 C C . TYR B 1 194 ? -12.804 42.390 -16.399 1.00 31.25 223 TYR B C 1
ATOM 4015 O O . TYR B 1 194 ? -13.115 43.446 -16.909 1.00 31.49 223 TYR B O 1
ATOM 4024 N N . TYR B 1 195 ? -11.576 42.092 -16.023 1.00 30.22 224 TYR B N 1
ATOM 4025 C CA . TYR B 1 195 ? -10.478 42.932 -16.356 1.00 30.04 224 TYR B CA 1
ATOM 4026 C C . TYR B 1 195 ? -9.586 42.196 -17.356 1.00 29.09 224 TYR B C 1
ATOM 4027 O O . TYR B 1 195 ? -8.959 41.186 -17.043 1.00 28.43 224 TYR B O 1
ATOM 4036 N N . LEU B 1 196 ? -9.504 42.764 -18.547 1.00 29.39 225 LEU B N 1
ATOM 4037 C CA . LEU B 1 196 ? -8.661 42.222 -19.586 1.00 29.08 225 LEU B CA 1
ATOM 4038 C C . LEU B 1 196 ? -7.387 43.060 -19.583 1.00 29.33 225 LEU B C 1
ATOM 4039 O O . LEU B 1 196 ? -7.444 44.257 -19.700 1.00 30.16 225 LEU B O 1
ATOM 4044 N N . ARG B 1 197 ? -6.249 42.424 -19.409 1.00 29.75 226 ARG B N 1
ATOM 4045 C CA . ARG B 1 197 ? -4.973 43.125 -19.318 1.00 31.07 226 ARG B CA 1
ATOM 4046 C C . ARG B 1 197 ? -4.619 43.788 -20.652 1.00 31.78 226 ARG B C 1
ATOM 4047 O O . ARG B 1 197 ? -5.278 43.550 -21.658 1.00 31.07 226 ARG B O 1
ATOM 4055 N N . SER B 1 198 ? -3.566 44.601 -20.676 1.00 32.40 227 SER B N 1
ATOM 4056 C CA . SER B 1 198 ? -3.302 45.370 -21.900 1.00 33.09 227 SER B CA 1
ATOM 4057 C C . SER B 1 198 ? -2.871 44.445 -23.052 1.00 33.22 227 SER B C 1
ATOM 4058 O O . SER B 1 198 ? -2.956 44.834 -24.204 1.00 33.28 227 SER B O 1
ATOM 4061 N N . SER B 1 199 ? -2.458 43.218 -22.737 1.00 34.02 228 SER B N 1
ATOM 4062 C CA . SER B 1 199 ? -2.167 42.192 -23.758 1.00 35.07 228 SER B CA 1
ATOM 4063 C C . SER B 1 199 ? -3.432 41.451 -24.174 1.00 34.64 228 SER B C 1
ATOM 4064 O O . SER B 1 199 ? -3.378 40.502 -24.996 1.00 36.57 228 SER B O 1
ATOM 4067 N N . GLY B 1 200 ? -4.562 41.846 -23.586 1.00 34.06 229 GLY B N 1
ATOM 4068 C CA . GLY B 1 200 ? -5.845 41.173 -23.813 1.00 31.34 229 GLY B CA 1
ATOM 4069 C C . GLY B 1 200 ? -6.147 40.005 -22.872 1.00 31.23 229 GLY B C 1
ATOM 4070 O O . GLY B 1 200 ? -7.294 39.570 -22.783 1.00 30.08 229 GLY B O 1
ATOM 4071 N N . ALA B 1 201 ? -5.132 39.510 -22.168 1.00 30.94 230 ALA B N 1
ATOM 4072 C CA . ALA B 1 201 ? -5.257 38.326 -21.288 1.00 31.68 230 ALA B CA 1
ATOM 4073 C C . ALA B 1 201 ? -6.197 38.635 -20.104 1.00 32.21 230 ALA B C 1
ATOM 4074 O O . ALA B 1 201 ? -5.989 39.634 -19.434 1.00 31.23 230 ALA B O 1
ATOM 4076 N N . MET B 1 202 ? -7.225 37.809 -19.873 1.00 31.49 231 MET B N 1
ATOM 4077 C CA . MET B 1 202 ? -8.186 38.050 -18.795 1.00 32.20 231 MET B CA 1
ATOM 4078 C C . MET B 1 202 ? -7.477 37.823 -17.454 1.00 32.28 231 MET B C 1
ATOM 4079 O O . MET B 1 202 ? -6.885 36.762 -17.247 1.00 33.21 231 MET B O 1
ATOM 4084 N N . ALA B 1 203 ? -7.503 38.815 -16.559 1.00 31.52 232 ALA B N 1
ATOM 4085 C CA . ALA B 1 203 ? -6.870 38.640 -15.239 1.00 31.19 232 ALA B CA 1
ATOM 4086 C C . ALA B 1 203 ? -7.700 37.729 -14.351 1.00 31.07 232 ALA B C 1
ATOM 4087 O O . ALA B 1 203 ? -8.933 37.727 -14.417 1.00 30.15 232 ALA B O 1
ATOM 4089 N N . THR B 1 204 ? -7.014 36.930 -13.544 1.00 32.43 233 THR B N 1
ATOM 4090 C CA . THR B 1 204 ? -7.653 36.296 -12.396 1.00 33.70 233 THR B CA 1
ATOM 4091 C C . THR B 1 204 ? -6.824 36.595 -11.143 1.00 34.04 233 THR B C 1
ATOM 4092 O O . THR B 1 204 ? -5.615 36.895 -11.215 1.00 33.57 233 THR B O 1
ATOM 4096 N N . GLY B 1 205 ? -7.455 36.490 -9.978 1.00 34.89 234 GLY B N 1
ATOM 4097 C CA . GLY B 1 205 ? -6.717 36.787 -8.754 1.00 34.51 234 GLY B CA 1
ATOM 4098 C C . GLY B 1 205 ? -6.710 38.267 -8.440 1.00 34.66 234 GLY B C 1
ATOM 4099 O O . GLY B 1 205 ? -7.536 39.036 -8.965 1.00 33.62 234 GLY B O 1
ATOM 4100 N N . TRP B 1 206 ? -5.780 38.673 -7.576 1.00 34.69 235 TRP B N 1
ATOM 4101 C CA . TRP B 1 206 ? -5.700 40.052 -7.133 1.00 35.83 235 TRP B CA 1
ATOM 4102 C C . TRP B 1 206 ? -5.168 40.914 -8.254 1.00 36.40 235 TRP B C 1
ATOM 4103 O O . TRP B 1 206 ? -4.226 40.539 -8.934 1.00 36.35 235 TRP B O 1
ATOM 4114 N N . TYR B 1 207 ? -5.802 42.053 -8.453 1.00 36.16 236 TYR B N 1
ATOM 4115 C CA . TYR B 1 207 ? -5.340 43.021 -9.428 1.00 36.90 236 TYR B CA 1
ATOM 4116 C C . TYR B 1 207 ? -5.394 44.410 -8.821 1.00 37.74 236 TYR B C 1
ATOM 4117 O O . TYR B 1 207 ? -6.434 44.851 -8.309 1.00 36.57 236 TYR B O 1
ATOM 4126 N N . GLN B 1 208 ? -4.264 45.100 -8.919 1.00 40.14 237 GLN B N 1
ATOM 4127 C CA . GLN B 1 208 ? -4.127 46.456 -8.415 1.00 43.06 237 GLN B CA 1
ATOM 4128 C C . GLN B 1 208 ? -4.068 47.473 -9.540 1.00 44.30 237 GLN B C 1
ATOM 4129 O O . GLN B 1 208 ? -3.137 47.446 -10.361 1.00 44.70 237 GLN B O 1
ATOM 4135 N N . GLU B 1 209 ? -5.048 48.364 -9.577 1.00 45.64 238 GLU B N 1
ATOM 4136 C CA . GLU B 1 209 ? -4.960 49.516 -10.452 1.00 46.94 238 GLU B CA 1
ATOM 4137 C C . GLU B 1 209 ? -4.946 50.809 -9.651 1.00 47.58 238 GLU B C 1
ATOM 4138 O O . GLU B 1 209 ? -5.925 51.177 -8.958 1.00 47.98 238 GLU B O 1
ATOM 4144 N N . GLY B 1 210 ? -3.813 51.499 -9.762 1.00 47.96 239 GLY B N 1
ATOM 4145 C CA . GLY B 1 210 ? -3.555 52.678 -8.939 1.00 47.88 239 GLY B CA 1
ATOM 4146 C C . GLY B 1 210 ? -3.170 52.138 -7.586 1.00 47.38 239 GLY B C 1
ATOM 4147 O O . GLY B 1 210 ? -2.220 51.367 -7.468 1.00 47.80 239 GLY B O 1
ATOM 4148 N N . THR B 1 211 ? -3.925 52.513 -6.568 1.00 47.47 240 THR B N 1
ATOM 4149 C CA . THR B 1 211 ? -3.702 51.973 -5.227 1.00 47.40 240 THR B CA 1
ATOM 4150 C C . THR B 1 211 ? -4.786 50.977 -4.817 1.00 46.78 240 THR B C 1
ATOM 4151 O O . THR B 1 211 ? -4.621 50.252 -3.814 1.00 47.16 240 THR B O 1
ATOM 4155 N N . THR B 1 212 ? -5.895 50.957 -5.559 1.00 44.80 241 THR B N 1
ATOM 4156 C CA . THR B 1 212 ? -7.006 50.085 -5.196 1.00 43.87 241 THR B CA 1
ATOM 4157 C C . THR B 1 212 ? -6.797 48.658 -5.695 1.00 42.48 241 THR B C 1
ATOM 4158 O O . THR B 1 212 ? -6.235 48.407 -6.779 1.00 42.07 241 THR B O 1
ATOM 4162 N N . TRP B 1 213 ? -7.232 47.714 -4.884 1.00 39.79 242 TRP B N 1
ATOM 4163 C CA . TRP B 1 213 ? -7.090 46.326 -5.233 1.00 38.99 242 TRP B CA 1
ATOM 4164 C C . TRP B 1 213 ? -8.474 45.815 -5.589 1.00 37.54 242 TRP B C 1
ATOM 4165 O O . TRP B 1 213 ? -9.468 46.264 -5.021 1.00 36.62 242 TRP B O 1
ATOM 4176 N N . TYR B 1 214 ? -8.523 44.883 -6.538 1.00 35.92 243 TYR B N 1
ATOM 4177 C CA . TYR B 1 214 ? -9.751 44.261 -6.984 1.00 33.68 243 TYR B CA 1
ATOM 4178 C C . TYR B 1 214 ? -9.483 42.781 -6.998 1.00 33.76 243 TYR B C 1
ATOM 4179 O O . TYR B 1 214 ? -8.328 42.365 -7.089 1.00 33.54 243 TYR B O 1
ATOM 4188 N N . TYR B 1 215 ? -10.520 41.955 -6.911 1.00 32.87 244 TYR B N 1
ATOM 4189 C CA . TYR B 1 215 ? -10.269 40.530 -6.964 1.00 33.59 244 TYR B CA 1
ATOM 4190 C C . TYR B 1 215 ? -11.159 39.866 -7.997 1.00 33.78 244 TYR B C 1
ATOM 4191 O O . TYR B 1 215 ? -12.382 40.013 -7.963 1.00 33.73 244 TYR B O 1
ATOM 4200 N N . LEU B 1 216 ? -10.511 39.165 -8.926 1.00 34.67 245 LEU B N 1
ATOM 4201 C CA . LEU B 1 216 ? -11.189 38.524 -10.045 1.00 35.58 245 LEU B CA 1
ATOM 4202 C C . LEU B 1 216 ? -11.170 37.022 -9.831 1.00 36.47 245 LEU B C 1
ATOM 4203 O O . LEU B 1 216 ? -10.133 36.444 -9.540 1.00 35.49 245 LEU B O 1
ATOM 4208 N N . ASP B 1 217 ? -12.333 36.412 -9.975 1.00 38.94 246 ASP B N 1
ATOM 4209 C CA . ASP B 1 217 ? -12.486 34.990 -9.763 1.00 41.54 246 ASP B CA 1
ATOM 4210 C C . ASP B 1 217 ? -11.419 34.225 -10.494 1.00 43.10 246 ASP B C 1
ATOM 4211 O O . ASP B 1 217 ? -11.165 34.461 -11.688 1.00 42.96 246 ASP B O 1
ATOM 4216 N N . HIS B 1 218 ? -10.754 33.333 -9.776 1.00 44.18 247 HIS B N 1
ATOM 4217 C CA . HIS B 1 218 ? -9.964 32.336 -10.448 1.00 46.57 247 HIS B CA 1
ATOM 4218 C C . HIS B 1 218 ? -10.782 31.033 -10.474 1.00 47.44 247 HIS B C 1
ATOM 4219 O O . HIS B 1 218 ? -11.239 30.579 -9.432 1.00 47.99 247 HIS B O 1
ATOM 4226 N N . PRO B 1 219 ? -10.985 30.441 -11.674 1.00 47.57 248 PRO B N 1
ATOM 4227 C CA . PRO B 1 219 ? -10.398 30.833 -12.960 1.00 46.93 248 PRO B CA 1
ATOM 4228 C C . PRO B 1 219 ? -11.365 31.550 -13.911 1.00 45.95 248 PRO B C 1
ATOM 4229 O O . PRO B 1 219 ? -10.993 31.814 -15.053 1.00 45.68 248 PRO B O 1
ATOM 4233 N N . ASN B 1 220 ? -12.583 31.837 -13.462 1.00 44.64 249 ASN B N 1
ATOM 4234 C CA . ASN B 1 220 ? -13.617 32.367 -14.339 1.00 44.16 249 ASN B CA 1
ATOM 4235 C C . ASN B 1 220 ? -13.514 33.855 -14.685 1.00 43.24 249 ASN B C 1
ATOM 4236 O O . ASN B 1 220 ? -14.239 34.319 -15.562 1.00 42.93 249 ASN B O 1
ATOM 4241 N N . GLY B 1 221 ? -12.671 34.607 -13.965 1.00 41.37 250 GLY B N 1
ATOM 4242 C CA . GLY B 1 221 ? -12.449 36.019 -14.279 1.00 40.00 250 GLY B CA 1
ATOM 4243 C C . GLY B 1 221 ? -13.392 37.069 -13.713 1.00 38.53 250 GLY B C 1
ATOM 4244 O O . GLY B 1 221 ? -13.042 38.235 -13.652 1.00 37.44 250 GLY B O 1
ATOM 4245 N N . ASP B 1 222 ? -14.594 36.691 -13.302 1.00 38.60 251 ASP B N 1
ATOM 4246 C CA . ASP B 1 222 ? -15.546 37.706 -12.869 1.00 38.61 251 ASP B CA 1
ATOM 4247 C C . ASP B 1 222 ? -15.079 38.397 -11.579 1.00 37.90 251 ASP B C 1
ATOM 4248 O O . ASP B 1 222 ? -14.562 37.735 -10.666 1.00 37.95 251 ASP B O 1
ATOM 4253 N N . MET B 1 223 ? -15.235 39.716 -11.547 1.00 36.30 252 MET B N 1
ATOM 4254 C CA . MET B 1 223 ? -14.858 40.543 -10.406 1.00 36.50 252 MET B CA 1
ATOM 4255 C C . MET B 1 223 ? -15.758 40.255 -9.180 1.00 36.74 252 MET B C 1
ATOM 4256 O O . MET B 1 223 ? -16.999 40.290 -9.275 1.00 36.60 252 MET B O 1
ATOM 4261 N N . LYS B 1 224 ? -15.115 40.029 -8.042 1.00 37.14 253 LYS B N 1
ATOM 4262 C CA . LYS B 1 224 ? -15.845 39.755 -6.791 1.00 37.56 253 LYS B CA 1
ATOM 4263 C C . LYS B 1 224 ? -16.240 41.008 -6.011 1.00 37.20 253 LYS B C 1
ATOM 4264 O O . LYS B 1 224 ? -15.583 42.083 -6.087 1.00 35.26 253 LYS B O 1
ATOM 4270 N N . THR B 1 225 ? -17.351 40.881 -5.280 1.00 37.33 254 THR B N 1
ATOM 4271 C CA . THR B 1 225 ? -17.764 41.918 -4.327 1.00 37.15 254 THR B CA 1
ATOM 4272 C C . THR B 1 225 ? -18.191 41.226 -3.019 1.00 37.13 254 THR B C 1
ATOM 4273 O O . THR B 1 225 ? -18.357 39.982 -2.970 1.00 37.00 254 THR B O 1
ATOM 4277 N N . GLY B 1 226 ? -18.361 42.012 -1.965 1.00 37.38 255 GLY B N 1
ATOM 4278 C CA . GLY B 1 226 ? -18.740 41.423 -0.682 1.00 36.35 255 GLY B CA 1
ATOM 4279 C C . GLY B 1 226 ? -17.566 40.819 0.070 1.00 36.73 255 GLY B C 1
ATOM 4280 O O . GLY B 1 226 ? -16.387 40.997 -0.288 1.00 34.11 255 GLY B O 1
ATOM 4281 N N . TRP B 1 227 ? -17.905 40.081 1.122 1.00 36.43 256 TRP B N 1
ATOM 4282 C CA . TRP B 1 227 ? -16.923 39.406 1.941 1.00 36.43 256 TRP B CA 1
ATOM 4283 C C . TRP B 1 227 ? -16.394 38.201 1.174 1.00 36.05 256 TRP B C 1
ATOM 4284 O O . TRP B 1 227 ? -17.168 37.443 0.605 1.00 36.49 256 TRP B O 1
ATOM 4295 N N . GLN B 1 228 ? -15.077 38.054 1.124 1.00 35.08 257 GLN B N 1
ATOM 4296 C CA . GLN B 1 228 ? -14.458 36.950 0.431 1.00 35.71 257 GLN B CA 1
ATOM 4297 C C . GLN B 1 228 ? -13.381 36.343 1.283 1.00 36.48 257 GLN B C 1
ATOM 4298 O O . GLN B 1 228 ? -12.523 37.037 1.831 1.00 34.83 257 GLN B O 1
ATOM 4304 N N . ASN B 1 229 ? -13.394 35.021 1.316 1.00 37.83 258 ASN B N 1
ATOM 4305 C CA . ASN B 1 229 ? -12.424 34.266 2.053 1.00 39.57 258 ASN B CA 1
ATOM 4306 C C . ASN B 1 229 ? -11.357 33.795 1.078 1.00 39.54 258 ASN B C 1
ATOM 4307 O O . ASN B 1 229 ? -11.551 32.824 0.326 1.00 40.55 258 ASN B O 1
ATOM 4312 N N . LEU B 1 230 ? -10.225 34.482 1.086 1.00 39.18 259 LEU B N 1
ATOM 4313 C CA . LEU B 1 230 ? -9.202 34.266 0.083 1.00 39.57 259 LEU B CA 1
ATOM 4314 C C . LEU B 1 230 ? -7.893 34.015 0.768 1.00 40.44 259 LEU B C 1
ATOM 4315 O O . LEU B 1 230 ? -7.499 34.781 1.647 1.00 41.23 259 LEU B O 1
ATOM 4320 N N . GLY B 1 231 ? -7.209 32.947 0.373 1.00 40.66 260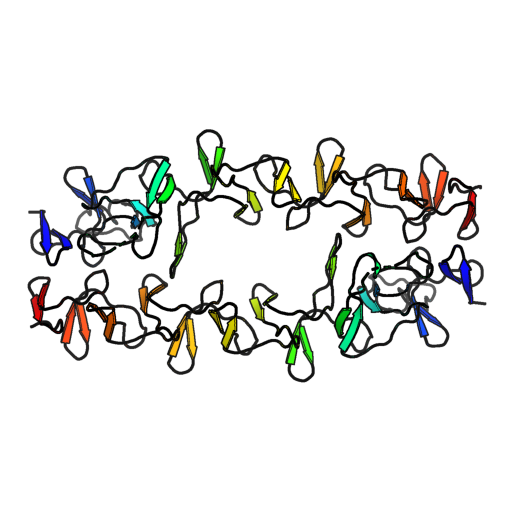 GLY B N 1
ATOM 4321 C CA . GLY B 1 231 ? -5.891 32.654 0.925 1.00 41.92 260 GLY B CA 1
ATOM 4322 C C . GLY B 1 231 ? -5.912 32.575 2.441 1.00 41.69 260 GLY B C 1
ATOM 4323 O O . GLY B 1 231 ? -4.960 32.992 3.092 1.00 43.26 260 GLY B O 1
ATOM 4324 N N . ASN B 1 232 ? -7.013 32.060 2.982 1.00 41.72 261 ASN B N 1
ATOM 4325 C CA . ASN B 1 232 ? -7.200 31.794 4.406 1.00 42.00 261 ASN B CA 1
ATOM 4326 C C . ASN B 1 232 ? -7.375 33.067 5.267 1.00 41.74 261 ASN B C 1
ATOM 4327 O O . ASN B 1 232 ? -7.177 33.026 6.485 1.00 41.64 261 ASN B O 1
ATOM 4332 N N . LYS B 1 233 ? -7.760 34.182 4.624 1.00 40.18 262 LYS B N 1
ATOM 4333 C CA . LYS B 1 233 ? -8.076 35.448 5.288 1.00 38.56 262 LYS B CA 1
ATOM 4334 C C . LYS B 1 233 ? -9.376 35.992 4.715 1.00 37.19 262 LYS B C 1
ATOM 4335 O O . LYS B 1 233 ? -9.763 35.649 3.582 1.00 36.75 262 LYS B O 1
ATOM 4341 N N . TRP B 1 234 ? -10.036 36.845 5.478 1.00 34.30 263 TRP B N 1
ATOM 4342 C CA . TRP B 1 234 ? -11.226 37.521 5.003 1.00 33.50 263 TRP B CA 1
ATOM 4343 C C . TRP B 1 234 ? -10.915 38.902 4.462 1.00 32.52 263 TRP B C 1
ATOM 4344 O O . TRP B 1 234 ? -10.100 39.623 5.043 1.00 30.49 263 TRP B O 1
ATOM 4355 N N . TYR B 1 235 ? -11.597 39.274 3.370 1.00 31.70 264 TYR B N 1
ATOM 4356 C CA . TYR B 1 235 ? -11.506 40.618 2.795 1.00 31.29 264 TYR B CA 1
ATOM 4357 C C . TYR B 1 235 ? -12.901 41.113 2.525 1.00 31.17 264 TYR B C 1
ATOM 4358 O O . TYR B 1 235 ? -13.813 40.308 2.246 1.00 31.14 264 TYR B O 1
ATOM 4367 N N . TYR B 1 236 ? -13.069 42.423 2.575 1.00 30.87 265 TYR B N 1
ATOM 4368 C CA . TYR B 1 236 ? -14.345 43.018 2.188 1.00 32.54 265 TYR B CA 1
ATOM 4369 C C . TYR B 1 236 ? -14.168 43.825 0.906 1.00 32.79 265 TYR B C 1
ATOM 4370 O O . TYR B 1 236 ? -13.435 44.796 0.885 1.00 32.87 265 TYR B O 1
ATOM 4379 N N . LEU B 1 237 ? -14.851 43.419 -0.148 1.00 33.48 266 LEU B N 1
ATOM 4380 C CA . LEU B 1 237 ? -14.752 44.124 -1.420 1.00 35.41 266 LEU B CA 1
ATOM 4381 C C . LEU B 1 237 ? -16.000 44.977 -1.542 1.00 36.53 266 LEU B C 1
ATOM 4382 O O . LEU B 1 237 ? -17.112 44.472 -1.412 1.00 37.64 266 LEU B O 1
ATOM 4387 N N . ARG B 1 238 ? -15.824 46.275 -1.726 1.00 38.34 267 ARG B N 1
ATOM 4388 C CA . ARG B 1 238 ? -16.982 47.166 -1.794 1.00 40.46 267 ARG B CA 1
ATOM 4389 C C . ARG B 1 238 ? -17.819 46.836 -3.036 1.00 41.46 267 ARG B C 1
ATOM 4390 O O . ARG B 1 238 ? -17.476 45.929 -3.802 1.00 40.43 267 ARG B O 1
ATOM 4398 N N . SER B 1 239 ? -18.915 47.554 -3.251 1.00 42.25 268 SER B N 1
ATOM 4399 C CA . SER B 1 239 ? -19.797 47.186 -4.358 1.00 43.12 268 SER B CA 1
ATOM 4400 C C . SER B 1 239 ? -19.175 47.543 -5.735 1.00 43.29 268 SER B C 1
ATOM 4401 O O . SER B 1 239 ? -19.547 46.962 -6.738 1.00 43.86 268 SER B O 1
ATOM 4404 N N . SER B 1 240 ? -18.232 48.485 -5.761 1.00 43.42 269 SER B N 1
ATOM 4405 C CA . SER B 1 240 ? -17.414 48.776 -6.957 1.00 43.70 269 SER B CA 1
ATOM 4406 C C . SER B 1 240 ? -16.295 47.734 -7.201 1.00 43.24 269 SER B C 1
ATOM 4407 O O . SER B 1 240 ? -15.506 47.848 -8.157 1.00 43.70 269 SER B O 1
ATOM 4410 N N . GLY B 1 241 ? -16.209 46.745 -6.315 1.00 42.13 270 GLY B N 1
ATOM 4411 C CA . GLY B 1 241 ? -15.142 45.757 -6.360 1.00 39.86 270 GLY B CA 1
ATOM 4412 C C . GLY B 1 241 ? -13.884 46.163 -5.611 1.00 38.61 270 GLY B C 1
ATOM 4413 O O . GLY B 1 241 ? -13.030 45.319 -5.374 1.00 37.63 270 GLY B O 1
ATOM 4414 N N . ALA B 1 242 ? -13.769 47.436 -5.217 1.00 37.22 271 ALA B N 1
ATOM 4415 C CA . ALA B 1 242 ? -12.533 47.925 -4.594 1.00 36.36 271 ALA B CA 1
ATOM 4416 C C . ALA B 1 242 ? -12.400 47.377 -3.169 1.00 35.37 271 ALA B C 1
ATOM 4417 O O . ALA B 1 242 ? -13.369 47.380 -2.404 1.00 35.19 271 ALA B O 1
ATOM 4419 N N . MET B 1 243 ? -11.212 46.888 -2.845 1.00 33.62 272 MET B N 1
ATOM 4420 C CA . MET B 1 243 ? -10.957 46.309 -1.538 1.00 33.59 272 MET B CA 1
ATOM 4421 C C . MET B 1 243 ? -10.932 47.405 -0.448 1.00 33.82 272 MET B C 1
ATOM 4422 O O . MET B 1 243 ? -10.142 48.356 -0.527 1.00 32.67 272 MET B O 1
ATOM 4427 N N . ALA B 1 244 ? -11.772 47.231 0.577 1.00 34.34 273 ALA B N 1
ATOM 4428 C CA . ALA B 1 244 ? -11.769 48.132 1.748 1.00 33.91 273 ALA B CA 1
ATOM 4429 C C . ALA B 1 244 ? -10.546 47.902 2.627 1.00 34.16 273 ALA B C 1
ATOM 4430 O O . ALA B 1 244 ? -10.032 46.768 2.741 1.00 33.47 273 ALA B O 1
ATOM 4432 N N . THR B 1 245 ? -10.047 48.989 3.216 1.00 34.61 274 THR B N 1
ATOM 4433 C CA . THR B 1 245 ? -8.908 48.966 4.141 1.00 35.58 274 THR B CA 1
ATOM 4434 C C . THR B 1 245 ? -9.284 49.837 5.341 1.00 35.09 274 THR B C 1
ATOM 4435 O O . THR B 1 245 ? -10.135 50.716 5.208 1.00 35.80 274 THR B O 1
ATOM 4439 N N . GLY B 1 246 ? -8.652 49.606 6.489 1.00 35.12 275 GLY B N 1
ATOM 4440 C CA . GLY B 1 246 ? -8.970 50.345 7.730 1.00 34.23 275 GLY B CA 1
ATOM 4441 C C . GLY B 1 246 ? -10.287 49.897 8.366 1.00 34.16 275 GLY B C 1
ATOM 4442 O O . GLY B 1 246 ? -10.749 48.764 8.137 1.00 32.42 275 GLY B O 1
ATOM 4443 N N . TRP B 1 247 ? -10.884 50.786 9.165 1.00 34.18 276 TRP B N 1
ATOM 4444 C CA . TRP B 1 247 ? -12.131 50.520 9.868 1.00 34.99 276 TRP B CA 1
ATOM 4445 C C . TRP B 1 247 ? -13.299 50.462 8.904 1.00 35.96 276 TRP B C 1
ATOM 4446 O O . TRP B 1 247 ? -13.458 51.331 8.069 1.00 35.90 276 TRP B O 1
ATOM 4457 N N . TYR B 1 248 ? -14.126 49.443 9.058 1.00 36.80 277 TYR B N 1
ATOM 4458 C CA . TYR B 1 248 ? -15.283 49.257 8.214 1.00 38.80 277 TYR B CA 1
ATOM 4459 C C . TYR B 1 248 ? -16.492 48.944 9.063 1.00 39.50 277 TYR B C 1
ATOM 4460 O O . TYR B 1 248 ? -16.461 48.021 9.866 1.00 39.01 277 TYR B O 1
ATOM 4469 N N . GLN B 1 249 ? -17.564 49.700 8.877 1.00 41.74 278 GLN B N 1
ATOM 4470 C CA . GLN B 1 249 ? -18.773 49.473 9.651 1.00 44.46 278 GLN B CA 1
ATOM 4471 C C . GLN B 1 249 ? -19.885 48.879 8.822 1.00 46.18 278 GLN B C 1
ATOM 4472 O O . GLN B 1 249 ? -20.255 49.410 7.766 1.00 46.60 278 GLN B O 1
ATOM 4478 N N . ASP B 1 250 ? -20.431 47.784 9.329 1.00 47.85 279 ASP B N 1
ATOM 4479 C CA . ASP B 1 250 ? -21.581 47.139 8.749 1.00 49.65 279 ASP B CA 1
ATOM 4480 C C . ASP B 1 250 ? -22.711 47.172 9.786 1.00 50.52 279 ASP B C 1
ATOM 4481 O O . ASP B 1 250 ? -22.707 46.395 10.751 1.00 50.53 279 ASP B O 1
ATOM 4486 N N . GLY B 1 251 ? -23.669 48.083 9.596 1.00 50.68 280 GLY B N 1
ATOM 4487 C CA . GLY B 1 251 ? -24.736 48.282 10.586 1.00 51.02 280 GLY B CA 1
ATOM 4488 C C . GLY B 1 251 ? -24.139 48.779 11.891 1.00 51.16 280 GLY B C 1
ATOM 4489 O O . GLY B 1 251 ? -23.497 49.836 11.937 1.00 51.13 280 GLY B O 1
ATOM 4490 N N . SER B 1 252 ? -24.323 47.994 12.948 1.00 50.96 281 SER B N 1
ATOM 4491 C CA . SER B 1 252 ? -23.704 48.288 14.240 1.00 50.66 281 SER B CA 1
ATOM 4492 C C . SER B 1 252 ? -22.239 47.884 14.290 1.00 49.09 281 SER B C 1
ATOM 4493 O O . SER B 1 252 ? -21.427 48.540 14.951 1.00 49.91 281 SER B O 1
ATOM 4496 N N . THR B 1 253 ? -21.913 46.801 13.594 1.00 47.21 282 THR B N 1
ATOM 4497 C CA . THR B 1 253 ? -20.664 46.096 13.793 1.00 45.01 282 THR B CA 1
ATOM 4498 C C . THR B 1 253 ? -19.493 46.783 13.136 1.00 43.26 282 THR B C 1
ATOM 4499 O O . THR B 1 253 ? -19.588 47.222 11.983 1.00 43.18 282 THR B O 1
ATOM 4503 N N . TRP B 1 254 ? -18.377 46.846 13.859 1.00 40.60 283 TRP B N 1
ATOM 4504 C CA . TRP B 1 254 ? -17.128 47.319 13.303 1.00 38.40 283 TRP B CA 1
ATOM 4505 C C . TRP B 1 254 ? -16.163 46.168 12.989 1.00 37.44 283 TRP B C 1
ATOM 4506 O O . TRP B 1 254 ? -16.124 45.157 13.712 1.00 36.03 283 TRP B O 1
ATOM 4517 N N . TYR B 1 255 ? -15.377 46.350 11.920 1.00 35.35 284 TYR B N 1
ATOM 4518 C CA . TYR B 1 255 ? -14.322 45.413 11.510 1.00 33.90 284 TYR B CA 1
ATOM 4519 C C . TYR B 1 255 ? -13.087 46.199 11.187 1.00 33.28 284 TYR B C 1
ATOM 4520 O O . TYR B 1 255 ? -13.158 47.355 10.763 1.00 33.25 284 TYR B O 1
ATOM 4529 N N . TYR B 1 256 ? -11.929 45.610 11.414 1.00 32.54 285 TYR B N 1
ATOM 4530 C CA . TYR B 1 256 ? -10.735 46.299 11.009 1.00 32.31 285 TYR B CA 1
ATOM 4531 C C . TYR B 1 256 ? -10.022 45.467 9.921 1.00 32.79 285 TYR B C 1
ATOM 4532 O O . TYR B 1 256 ? -9.710 44.300 10.113 1.00 31.11 285 TYR B O 1
ATOM 4541 N N . LEU B 1 257 ? -9.794 46.105 8.783 1.00 34.24 286 LEU B N 1
ATOM 4542 C CA . LEU B 1 257 ? -9.126 45.488 7.644 1.00 35.26 286 LEU B CA 1
ATOM 4543 C C . LEU B 1 257 ? -7.733 46.086 7.578 1.00 36.79 286 LEU B C 1
ATOM 4544 O O . LEU B 1 257 ? -7.576 47.306 7.575 1.00 37.88 286 LEU B O 1
ATOM 4549 N N . ASN B 1 258 ? -6.726 45.229 7.561 1.00 38.24 287 ASN B N 1
ATOM 4550 C CA . ASN B 1 258 ? -5.330 45.631 7.645 1.00 40.54 287 ASN B CA 1
ATOM 4551 C C . ASN B 1 258 ? -5.080 46.781 6.684 1.00 41.18 287 ASN B C 1
ATOM 4552 O O . ASN B 1 258 ? -5.436 46.685 5.507 1.00 40.00 287 ASN B O 1
ATOM 4557 N N . ALA B 1 259 ? -4.480 47.851 7.196 1.00 43.05 288 ALA B N 1
ATOM 4558 C CA . ALA B 1 259 ? -4.337 49.130 6.493 1.00 44.94 288 ALA B CA 1
ATOM 4559 C C . ALA B 1 259 ? -3.778 48.989 5.082 1.00 45.91 288 ALA B C 1
ATOM 4560 O O . ALA B 1 259 ? -4.267 49.639 4.152 1.00 46.44 288 ALA B O 1
ATOM 4562 N N . GLY B 1 260 ? -2.752 48.148 4.932 1.00 46.61 289 GLY B N 1
ATOM 4563 C CA . GLY B 1 260 ? -2.145 47.930 3.625 1.00 47.04 289 GLY B CA 1
ATOM 4564 C C . GLY B 1 260 ? -2.757 46.725 2.933 1.00 46.66 289 GLY B C 1
ATOM 4565 O O . GLY B 1 260 ? -3.345 46.856 1.858 1.00 47.88 289 GLY B O 1
ATOM 4566 N N . ASN B 1 261 ? -2.623 45.558 3.554 1.00 45.21 290 ASN B N 1
ATOM 4567 C CA . ASN B 1 261 ? -3.028 44.300 2.940 1.00 43.60 290 ASN B CA 1
ATOM 4568 C C . ASN B 1 261 ? -4.529 44.032 2.807 1.00 40.78 290 ASN B C 1
ATOM 4569 O O . ASN B 1 261 ? -4.921 43.184 2.006 1.00 40.23 290 ASN B O 1
ATOM 4574 N N . GLY B 1 262 ? -5.355 44.731 3.581 1.00 37.72 291 GLY B N 1
ATOM 4575 C CA . GLY B 1 262 ? -6.800 44.513 3.555 1.00 34.19 291 GLY B CA 1
ATOM 4576 C C . GLY B 1 262 ? -7.390 43.344 4.362 1.00 32.47 291 GLY B C 1
ATOM 4577 O O . GLY B 1 262 ? -8.597 43.268 4.482 1.00 31.84 291 GLY B O 1
ATOM 4578 N N . ASP B 1 263 ? -6.578 42.434 4.900 1.00 32.05 292 ASP B N 1
ATOM 4579 C CA . ASP B 1 263 ? -7.117 41.252 5.599 1.00 31.99 292 ASP B CA 1
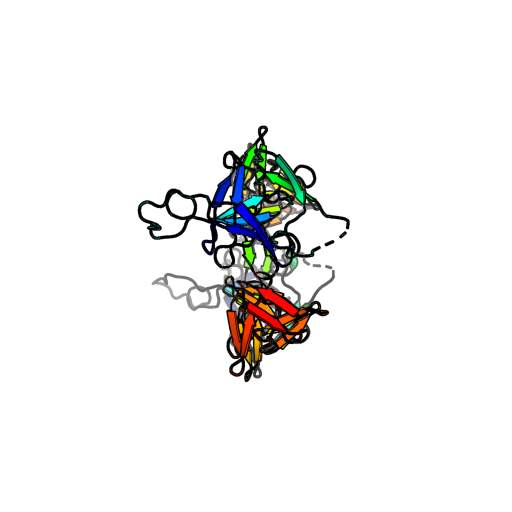ATOM 4580 C C . ASP B 1 263 ? -7.765 41.626 6.940 1.00 31.33 292 ASP B C 1
ATOM 4581 O O . ASP B 1 263 ? -7.239 42.438 7.680 1.00 30.42 292 ASP B O 1
ATOM 4586 N N . MET B 1 264 ? -8.931 41.059 7.210 1.00 31.61 293 MET B N 1
ATOM 4587 C CA . MET B 1 264 ? -9.665 41.330 8.455 1.00 31.76 293 MET B CA 1
ATOM 4588 C C . MET B 1 264 ? -8.898 40.790 9.689 1.00 31.67 293 MET B C 1
ATOM 4589 O O . MET B 1 264 ? -8.436 39.649 9.692 1.00 32.67 293 MET B O 1
ATOM 4594 N N . LYS B 1 265 ? -8.730 41.617 10.710 1.00 32.09 294 LYS B N 1
ATOM 4595 C CA . LYS B 1 265 ? -8.127 41.162 11.982 1.00 32.44 294 LYS B CA 1
ATOM 4596 C C . LYS B 1 265 ? -9.102 40.436 12.888 1.00 31.54 294 LYS B C 1
ATOM 4597 O O . LYS B 1 265 ? -10.287 40.770 12.929 1.00 30.07 294 LYS B O 1
ATOM 4603 N N . THR B 1 266 ? -8.597 39.443 13.615 1.00 32.13 295 THR B N 1
ATOM 4604 C CA . THR B 1 266 ? -9.324 38.854 14.758 1.00 33.20 295 THR B CA 1
ATOM 4605 C C . THR B 1 266 ? -8.359 38.826 15.920 1.00 33.51 295 THR B C 1
ATOM 4606 O O . THR B 1 266 ? -7.148 38.991 15.735 1.00 34.14 295 THR B O 1
ATOM 4610 N N . GLY B 1 267 ? -8.882 38.655 17.124 1.00 33.60 296 GLY B N 1
ATOM 4611 C CA . GLY B 1 267 ? -8.037 38.745 18.320 1.00 33.12 296 GLY B CA 1
ATOM 4612 C C . GLY B 1 267 ? -7.587 40.167 18.609 1.00 32.89 296 GLY B C 1
ATOM 4613 O O . GLY B 1 267 ? -8.207 41.127 18.148 1.00 31.71 296 GLY B O 1
ATOM 4614 N N . TRP B 1 268 ? -6.494 40.294 19.362 1.00 32.70 297 TRP B N 1
ATOM 4615 C CA . TRP B 1 268 ? -5.933 41.593 19.757 1.00 34.28 297 TRP B CA 1
ATOM 4616 C C . TRP B 1 268 ? -5.128 42.244 18.642 1.00 34.62 297 TRP B C 1
ATOM 4617 O O . TRP B 1 268 ? -4.272 41.594 18.067 1.00 34.90 297 TRP B O 1
ATOM 4628 N N . PHE B 1 269 ? -5.378 43.512 18.352 1.00 34.74 298 PHE B N 1
ATOM 4629 C CA . PHE B 1 269 ? -4.563 44.237 17.372 1.00 36.55 298 PHE B CA 1
ATOM 4630 C C . PHE B 1 269 ? -4.428 45.703 17.748 1.00 38.37 298 PHE B C 1
ATOM 4631 O O . PHE B 1 269 ? -5.228 46.227 18.525 1.00 38.51 298 PHE B O 1
ATOM 4639 N N . GLN B 1 270 ? -3.434 46.374 17.171 1.00 40.62 299 GLN B N 1
ATOM 4640 C CA . GLN B 1 270 ? -3.111 47.757 17.525 1.00 42.75 299 GLN B CA 1
ATOM 4641 C C . GLN B 1 270 ? -3.294 48.689 16.345 1.00 43.86 299 GLN B C 1
ATOM 4642 O O . GLN B 1 270 ? -2.855 48.377 15.252 1.00 44.89 299 GLN B O 1
ATOM 4648 N N . VAL B 1 271 ? -3.965 49.816 16.557 1.00 44.68 300 VAL B N 1
ATOM 4649 C CA . VAL B 1 271 ? -4.191 50.827 15.508 1.00 45.55 300 VAL B CA 1
ATOM 4650 C C . VAL B 1 271 ? -4.060 52.198 16.158 1.00 46.46 300 VAL B C 1
ATOM 4651 O O . VAL B 1 271 ? -4.780 52.491 17.121 1.00 45.90 300 VAL B O 1
ATOM 4655 N N . ASN B 1 272 ? -3.161 53.035 15.638 1.00 47.64 301 ASN B N 1
ATOM 4656 C CA . ASN B 1 272 ? -2.925 54.378 16.192 1.00 49.12 301 ASN B CA 1
ATOM 4657 C C . ASN B 1 272 ? -2.614 54.335 17.687 1.00 48.76 301 ASN B C 1
ATOM 4658 O O . ASN B 1 272 ? -3.155 55.141 18.450 1.00 49.41 301 ASN B O 1
ATOM 4663 N N . GLY B 1 273 ? -1.760 53.395 18.095 1.00 48.30 302 GLY B N 1
ATOM 4664 C CA . GLY B 1 273 ? -1.383 53.214 19.504 1.00 48.14 302 GLY B CA 1
ATOM 4665 C C . GLY B 1 273 ? -2.515 52.913 20.492 1.00 47.94 302 GLY B C 1
ATOM 4666 O O . GLY B 1 273 ? -2.438 53.275 21.684 1.00 48.98 302 GLY B O 1
ATOM 4667 N N . ASN B 1 274 ? -3.573 52.277 20.002 1.00 46.13 303 ASN B N 1
ATOM 4668 C CA . ASN B 1 274 ? -4.624 51.751 20.851 1.00 44.78 303 ASN B CA 1
ATOM 4669 C C . ASN B 1 274 ? -4.767 50.278 20.558 1.00 42.82 303 ASN B C 1
ATOM 4670 O O . ASN B 1 274 ? -4.586 49.859 19.410 1.00 42.35 303 ASN B O 1
ATOM 4675 N N . TRP B 1 275 ? -5.093 49.492 21.580 1.00 39.99 304 TRP B N 1
ATOM 4676 C CA . TRP B 1 275 ? -5.338 48.068 21.369 1.00 37.59 304 TRP B CA 1
ATOM 4677 C C . TRP B 1 275 ? -6.820 47.787 21.235 1.00 35.96 304 TRP B C 1
ATOM 4678 O O . TRP B 1 275 ? -7.648 48.373 21.957 1.00 36.29 304 TRP B O 1
ATOM 4689 N N . TYR B 1 276 ? -7.154 46.883 20.331 1.00 32.91 305 TYR B N 1
ATOM 4690 C CA . TYR B 1 276 ? -8.543 46.546 20.069 1.00 31.68 305 TYR B CA 1
ATOM 4691 C C . TYR B 1 276 ? -8.701 45.072 20.005 1.00 30.99 305 TYR B C 1
ATOM 4692 O O . TYR B 1 276 ? -7.756 44.353 19.696 1.00 30.29 305 TYR B O 1
ATOM 4701 N N . TYR B 1 277 ? -9.908 44.593 20.268 1.00 29.48 306 TYR B N 1
ATOM 4702 C CA . TYR B 1 277 ? -10.109 43.201 20.181 1.00 29.33 306 TYR B CA 1
ATOM 4703 C C . TYR B 1 277 ? -11.312 42.867 19.309 1.00 28.98 306 TYR B C 1
ATOM 4704 O O . TYR B 1 277 ? -12.413 43.426 19.491 1.00 28.02 306 TYR B O 1
ATOM 4713 N N . ALA B 1 278 ? -11.095 41.937 18.377 1.00 28.51 307 ALA B N 1
ATOM 4714 C CA . ALA B 1 278 ? -12.170 41.395 17.558 1.00 28.29 307 ALA B CA 1
ATOM 4715 C C . ALA B 1 278 ? -12.443 39.927 17.873 1.00 28.56 307 ALA B C 1
ATOM 4716 O O . ALA B 1 278 ? -11.521 39.124 18.006 1.00 28.41 307 ALA B O 1
ATOM 4718 N N . TYR B 1 279 ? -13.717 39.569 17.952 1.00 28.69 308 TYR B N 1
ATOM 4719 C CA . TYR B 1 279 ? -14.115 38.189 18.114 1.00 29.49 308 TYR B CA 1
ATOM 4720 C C . TYR B 1 279 ? -13.750 37.387 16.834 1.00 30.24 308 TYR B C 1
ATOM 4721 O O . TYR B 1 279 ? -13.319 37.970 15.819 1.00 29.75 308 TYR B O 1
ATOM 4730 N N . SER B 1 280 ? -13.971 36.083 16.866 1.00 30.69 309 SER B N 1
ATOM 4731 C CA . SER B 1 280 ? -13.646 35.211 15.716 1.00 32.34 309 SER B CA 1
ATOM 4732 C C . SER B 1 280 ? -14.366 35.642 14.434 1.00 32.32 309 SER B C 1
ATOM 4733 O O . SER B 1 280 ? -13.874 35.419 13.320 1.00 32.76 309 SER B O 1
ATOM 4736 N N . SER B 1 281 ? -15.517 36.287 14.585 1.00 31.71 310 SER B N 1
ATOM 4737 C CA . SER B 1 281 ? -16.260 36.762 13.439 1.00 31.22 310 SER B CA 1
ATOM 4738 C C . SER B 1 281 ? -15.655 38.025 12.820 1.00 31.38 310 SER B C 1
ATOM 4739 O O . SER B 1 281 ? -16.107 38.447 11.749 1.00 32.59 310 SER B O 1
ATOM 4742 N N . GLY B 1 282 ? -14.663 38.623 13.491 1.00 29.83 311 GLY B N 1
ATOM 4743 C CA . GLY B 1 282 ? -14.111 39.927 13.118 1.00 28.33 311 GLY B CA 1
ATOM 4744 C C . GLY B 1 282 ? -14.785 41.136 13.781 1.00 28.02 311 GLY B C 1
ATOM 4745 O O . GLY B 1 282 ? -14.281 42.265 13.673 1.00 26.76 311 GLY B O 1
ATOM 4746 N N . ALA B 1 283 ? -15.911 40.914 14.471 1.00 27.18 312 ALA B N 1
ATOM 4747 C CA . ALA B 1 283 ? -16.651 42.028 15.096 1.00 28.15 312 ALA B CA 1
ATOM 4748 C C . ALA B 1 283 ? -15.852 42.604 16.254 1.00 27.87 312 ALA B C 1
ATOM 4749 O O . ALA B 1 2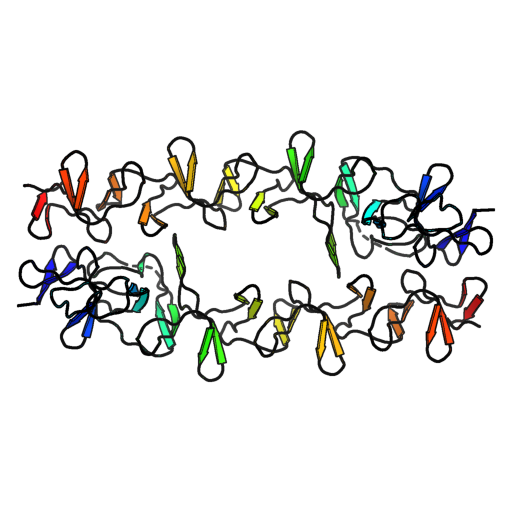83 ? -15.391 41.842 17.121 1.00 28.75 312 ALA B O 1
ATOM 4751 N N . LEU B 1 284 ? -15.712 43.919 16.274 1.00 27.91 313 LEU B N 1
ATOM 4752 C CA . LEU B 1 284 ? -15.008 44.622 17.341 1.00 27.89 313 LEU B CA 1
ATOM 4753 C C . LEU B 1 284 ? -15.769 44.460 18.672 1.00 28.23 313 LEU B C 1
ATOM 4754 O O . LEU B 1 284 ? -16.976 44.644 18.718 1.00 28.25 313 LEU B O 1
ATOM 4759 N N . ALA B 1 285 ? -15.052 44.095 19.723 1.00 27.70 314 ALA B N 1
ATOM 4760 C CA . ALA B 1 285 ? -15.645 44.036 21.082 1.00 27.88 314 ALA B CA 1
ATOM 4761 C C . ALA B 1 285 ? -15.670 45.438 21.659 1.00 27.55 314 ALA B C 1
ATOM 4762 O O . ALA B 1 285 ? -14.660 46.179 21.562 1.00 26.34 314 ALA B O 1
ATOM 4764 N N . VAL B 1 286 ? -16.809 45.824 22.249 1.00 28.23 315 VAL B N 1
ATOM 4765 C CA . VAL B 1 286 ? -16.941 47.160 22.855 1.00 29.32 315 VAL B CA 1
ATOM 4766 C C . VAL B 1 286 ? -17.613 47.110 24.245 1.00 29.77 315 VAL B C 1
ATOM 4767 O O . VAL B 1 286 ? -18.453 46.240 24.494 1.00 29.75 315 VAL B O 1
ATOM 4771 N N . ASN B 1 287 ? -17.255 48.053 25.121 1.00 29.95 316 ASN B N 1
ATOM 4772 C CA . ASN B 1 287 ? -17.960 48.204 26.432 1.00 30.83 316 ASN B CA 1
ATOM 4773 C C . ASN B 1 287 ? -18.085 46.873 27.159 1.00 30.83 316 ASN B C 1
ATOM 4774 O O . ASN B 1 287 ? -19.186 46.466 27.556 1.00 31.23 316 ASN B O 1
ATOM 4779 N N . THR B 1 288 ? -16.967 46.181 27.312 1.00 30.67 317 THR B N 1
ATOM 4780 C CA . THR B 1 288 ? -17.002 44.860 27.880 1.00 31.37 317 THR B CA 1
ATOM 4781 C C . THR B 1 288 ? -15.636 44.454 28.407 1.00 31.58 317 THR B C 1
ATOM 4782 O O . THR B 1 288 ? -14.673 45.222 28.344 1.00 31.27 317 THR B O 1
ATOM 4786 N N . THR B 1 289 ? -15.579 43.251 28.955 1.00 32.61 318 THR B N 1
ATOM 4787 C CA . THR B 1 289 ? -14.315 42.639 29.346 1.00 33.41 318 THR B CA 1
ATOM 4788 C C . THR B 1 289 ? -14.051 41.475 28.382 1.00 33.04 318 THR B C 1
ATOM 4789 O O . THR B 1 289 ? -14.957 40.678 28.059 1.00 32.32 318 THR B O 1
ATOM 4793 N N . VAL B 1 290 ? -12.805 41.399 27.937 1.00 33.58 319 VAL B N 1
ATOM 4794 C CA . VAL B 1 290 ? -12.334 40.341 27.046 1.00 35.22 319 VAL B CA 1
ATOM 4795 C C . VAL B 1 290 ? -11.059 39.734 27.621 1.00 35.94 319 VAL B C 1
ATOM 4796 O O . VAL B 1 290 ? -10.047 40.437 27.800 1.00 36.49 319 VAL B O 1
ATOM 4800 N N . ASP B 1 291 ? -11.104 38.432 27.909 1.00 37.51 320 ASP B N 1
ATOM 4801 C CA . ASP B 1 291 ? -9.964 37.722 28.526 1.00 38.83 320 ASP B CA 1
ATOM 4802 C C . ASP B 1 291 ? -9.398 38.492 29.732 1.00 38.40 320 ASP B C 1
ATOM 4803 O O . ASP B 1 291 ? -8.180 38.579 29.886 1.00 38.98 320 ASP B O 1
ATOM 4808 N N . GLY B 1 292 ? -10.267 39.105 30.539 1.00 37.84 321 GLY B N 1
ATOM 4809 C CA . GLY B 1 292 ? -9.818 39.881 31.699 1.00 37.29 321 GLY B CA 1
ATOM 4810 C C . GLY B 1 292 ? -9.434 41.331 31.446 1.00 36.96 321 GLY B C 1
ATOM 4811 O O . GLY B 1 292 ? -9.100 42.056 32.384 1.00 36.50 321 GLY B O 1
ATOM 4812 N N . TYR B 1 293 ? -9.500 41.785 30.195 1.00 35.43 322 TYR B N 1
ATOM 4813 C CA . TYR B 1 293 ? -9.147 43.165 29.868 1.00 35.65 322 TYR B CA 1
ATOM 4814 C C . TYR B 1 293 ? -10.383 44.008 29.608 1.00 35.06 322 TYR B C 1
ATOM 4815 O O . TYR B 1 293 ? -11.345 43.526 28.992 1.00 36.64 322 TYR B O 1
ATOM 4824 N N . SER B 1 294 ? -10.374 45.260 30.058 1.00 33.64 323 SER B N 1
ATOM 4825 C CA . SER B 1 294 ? -11.512 46.135 29.822 1.00 32.75 323 SER B CA 1
ATOM 4826 C C . SER B 1 294 ? -11.377 46.880 28.507 1.00 30.42 323 SER B C 1
ATOM 4827 O O . SER B 1 294 ? -10.349 47.461 28.244 1.00 30.41 323 SER B O 1
ATOM 4830 N N . VAL B 1 295 ? -12.433 46.900 27.711 1.00 29.63 324 VAL B N 1
ATOM 4831 C CA . VAL B 1 295 ? -12.425 47.750 26.507 1.00 28.99 324 VAL B CA 1
ATOM 4832 C C . VAL B 1 295 ? -13.563 48.765 26.567 1.00 29.10 324 VAL B C 1
ATOM 4833 O O . VAL B 1 295 ? -14.659 48.423 27.033 1.00 28.33 324 VAL B O 1
ATOM 4837 N N . ASN B 1 296 ? -13.305 49.991 26.106 1.00 28.94 325 ASN B N 1
ATOM 4838 C CA . ASN B 1 296 ? -14.310 51.076 26.136 1.00 30.50 325 ASN B CA 1
ATOM 4839 C C . ASN B 1 296 ? -15.304 51.068 24.942 1.00 30.50 325 ASN B C 1
ATOM 4840 O O . ASN B 1 296 ? -15.380 50.088 24.187 1.00 30.67 325 ASN B O 1
ATOM 4845 N N . TYR B 1 297 ? -16.102 52.117 24.808 1.00 31.33 326 TYR B N 1
ATOM 4846 C CA . TYR B 1 297 ? -17.125 52.154 23.766 1.00 32.29 326 TYR B CA 1
ATOM 4847 C C . TYR B 1 297 ? -16.525 52.232 22.349 1.00 31.70 326 TYR B C 1
ATOM 4848 O O . TYR B 1 297 ? -17.207 51.932 21.395 1.00 31.01 326 TYR B O 1
ATOM 4857 N N . ASN B 1 298 ? -15.264 52.666 22.241 1.00 32.04 327 ASN B N 1
ATOM 4858 C CA . ASN B 1 298 ? -14.501 52.626 20.978 1.00 31.54 327 ASN B CA 1
ATOM 4859 C C . ASN B 1 298 ? -13.791 51.301 20.733 1.00 32.01 327 ASN B C 1
ATOM 4860 O O . ASN B 1 298 ? -13.105 51.147 19.697 1.00 32.43 327 ASN B O 1
ATOM 4865 N N . GLY B 1 299 ? -13.943 50.352 21.670 1.00 31.06 328 GLY B N 1
ATOM 4866 C CA . GLY B 1 299 ? -13.200 49.075 21.646 1.00 30.57 328 GLY B CA 1
ATOM 4867 C C . GLY B 1 299 ? -11.748 49.172 22.092 1.00 30.67 328 GLY B C 1
ATOM 4868 O O . GLY B 1 299 ? -10.961 48.203 21.983 1.00 29.97 328 GLY B O 1
ATOM 4869 N N . GLU B 1 300 ? -11.375 50.327 22.617 1.00 30.99 329 GLU B N 1
ATOM 4870 C CA . GLU B 1 300 ? -9.990 50.515 23.036 1.00 32.84 329 GLU B CA 1
ATOM 4871 C C . GLU B 1 300 ? -9.767 49.856 24.388 1.00 33.21 329 GLU B C 1
ATOM 4872 O O . GLU B 1 300 ? -10.577 50.015 25.296 1.00 33.68 329 GLU B O 1
ATOM 4878 N N . TRP B 1 301 ? -8.661 49.156 24.519 1.00 33.56 330 TRP B N 1
ATOM 4879 C CA . TRP B 1 301 ? -8.218 48.642 25.797 1.00 34.94 330 TRP B CA 1
ATOM 4880 C C . TRP B 1 301 ? -7.964 49.799 26.779 1.00 35.79 330 TRP B C 1
ATOM 4881 O O . TRP B 1 301 ? -7.139 50.677 26.501 1.00 34.02 330 TRP B O 1
ATOM 4892 N N . VAL B 1 302 ? -8.653 49.771 27.928 1.00 36.45 331 VAL B N 1
ATOM 4893 C CA . VAL B 1 302 ? -8.411 50.754 29.004 1.00 38.51 331 VAL B CA 1
ATOM 4894 C C . VAL B 1 302 ? -7.443 50.097 29.980 1.00 40.19 331 VAL B C 1
ATOM 4895 O O . VAL B 1 302 ? -7.801 49.140 30.662 1.00 40.37 331 VAL B O 1
ATOM 4899 N N . ARG B 1 303 ? -6.234 50.630 30.054 1.00 43.15 332 ARG B N 1
ATOM 4900 C CA . ARG B 1 303 ? -5.075 49.927 30.640 1.00 46.13 332 ARG B CA 1
ATOM 4901 C C . ARG B 1 303 ? -5.247 49.525 32.107 1.00 46.67 332 ARG B C 1
ATOM 4902 O O . ARG B 1 303 ? -5.854 50.250 32.895 1.00 47.78 332 ARG B O 1
#

Sequence (585 aa):
GWQFVQENGRTYYKKGDLKETYWRVIDGKYYYFDSLSGEMVVGWQYIPFPSKGSTIGPYPNGIRLEGFPKSEWYYFDKNGVLQEFVGWKTLEIKTKDSVGRKYGEKRKRYYTNYYFNQNHSLETGWLYDQSNWYYLAKTEINGENYLGGERRAGWINDDSTWYYLDPTTGIMQTGWQYLGNKWYYLRSSGAMATGWYQEGTTWYYLDHPNGDMKTGWQNLGNKWYYLRSSGAMATGWYQDGSTWYYLNAGNGDMKTGWFQVNGNWYYAYSSGALAVNTTVDGYSVNYNGEWVGWQFVQENGRTYYKKGDLKETYWRVIDGKYYYFDSLSGEMVVGWQYIPFPSKGSTIGPYPNGIRLEGFPKSEWYYFDKNGVLQEFVGWKTLEIKTKDSVGRKYGEKRKRYYTNYYFNQNHSLETGWLYDQSNWYYLAKTEINGENYLGGERRAGWINDDSTWYYLDPTTGIMQTGWQYLGNKWYYLRSSGAMATGWYQEGTTWYYLDHPNGDMKTGWQNLGNKWYYLRSSGAMATGWYQDGSTWYYLNAGNGDMKTGWFQVNGNWYYAYSSGALAVNTTVDGYSVNYNGEWVR

Foldseek 3Di:
DWDWDQDPQFIFTDDPNRTDAAWEQDPNFIWHAHNPPRTTDAAKEWAFDDDECARYDDVDPDDDDPDGGGTFIWHHHLVGTTDQDAAKDKDWDDWPQRYPHGRRDDGVTDIAIFGAHNSRTTDAAWDDDPNFIAHAHPADDDDTDGGTGGTDAAWDADPNWIWGAHRVPRTTDAAWDQDPNFIWHQHPVRTTDAAWDDDPLWIWHAHVPPRTTDAAWDQDPNFIWHQHPVRTTDAAWDQDPNWIWHAHHRPRTTDAAWDDDPNFIWHAHPVRTTDEQQDDPNFGAHRVRTGD/DWDWDDDLQFIFTDDVPRTDAAWEQDPNFIFHAHRPPRTTAAAKEWAFDDDEQARYDDPVVVHRDDDTHHTFIWHHHLVRTTDQDAAKDKDFDDWPQGYGHGRRDDGVTHIFIFGAHNRHTTDAAWDQDPNFIWHAWCADDDDTDGGTGGTDAAWDADPNWIWHAHRPPRTTDAAWDQPPNFIWHQHPVRTTDAAWDDDPQWIAHAHVPPGGTDAAWDQPPNFIWHQHPVRTTDAAWDDDPPFIWHAHRRPRTTDAAWDDDPRFIWHHHPVRTTDEQDADPRFGAHRVRTTDD

CATH classification: 2.10.270.20

Organism: Streptococcus pneumoniae serotype 4 (strain ATCC BAA-334 / TIGR4) (NCBI:txid170187)